Protein AF-0000000069845601 (afdb_homodimer)

Radius of gyration: 33.73 Å; Cα contacts (8 Å, |Δi|>4): 930; chains: 2; bounding box: 174×79×62 Å

Sequence (618 aa):
MKPQRLPLPPVPAAALLLLPLALLAALFLVVYPNEFALQASLAGAAACGDHQGGGGVQAAPEFRLLIGVLTLPARYERRHLLRMVYALQQPAVASRARVDVRFVFCRVGSPEDRVLVSLEAMAYGDVVELDCPENMDNGKTHAYFSSVPRLFGGGEAAYDFVMKADDDTFFRLPELAESLSRAPRRDLYYGCMVPCDYVRGSNEYMSGMGYLLSWDLVEWIVAAAAEIEGRTGGPEDRTLYSWLRRGGRGRNRVDVKPAMYDFPGRHPCSHEFIPDTIAVHQLKDNRRWARTLQYFNFTAALKPFYPVIMKPQRLPLPPVPAAALLLLPLALLAALFLVVYPNEFALQASLAGAAACGDHQGGGGVQAAPEFRLLIGVLTLPARYERRHLLRMVYALQQPAVASRARVDVRFVFCRVGSPEDRVLVSLEAMAYGDVVELDCPENMDNGKTHAYFSSVPRLFGGGEAAYDFVMKADDDTFFRLPELAESLSRAPRRDLYYGCMVPCDYVRGSNEYMSGMGYLLSWDLVEWIVAAAAEIEGRTGGPEDRTLYSWLRRGGRGRNRVDVKPAMYDFPGRHPCSHEFIPDTIAVHQLKDNRRWARTLQYFNFTAALKPFYPVI

Solvent-accessible surface area (backbone atoms only — not comparable to full-atom values): 34746 Å² total; per-residue (Å²): 136,83,84,80,82,76,79,79,77,82,81,80,81,72,84,66,70,76,60,64,66,60,57,59,58,55,52,56,62,67,66,68,56,71,64,73,68,62,63,71,69,63,69,77,64,68,76,74,59,81,60,75,63,70,69,63,68,73,61,72,42,76,43,32,38,38,37,38,27,48,52,57,77,83,45,52,52,56,53,51,51,49,48,46,57,52,57,72,42,43,78,76,24,42,70,51,27,47,75,46,69,34,40,30,28,36,53,74,78,48,70,43,44,46,44,54,49,43,45,47,33,72,69,66,65,36,55,39,48,39,91,43,73,72,56,77,34,61,30,43,64,58,54,48,49,52,28,44,55,68,69,56,41,79,60,94,70,56,49,46,32,41,28,47,29,31,72,34,38,47,70,39,59,49,52,42,48,57,56,51,71,73,46,69,72,56,39,23,34,35,26,29,52,26,50,58,76,62,71,74,75,96,73,65,32,40,34,62,55,31,32,34,30,12,38,62,47,40,52,44,55,47,72,39,42,78,78,44,58,93,57,44,62,44,61,49,35,59,36,51,40,54,53,29,58,76,67,75,41,47,76,46,64,47,65,46,63,81,20,39,33,31,46,67,61,85,53,68,49,27,44,74,90,57,92,73,44,28,29,41,19,76,36,83,46,64,60,51,44,28,54,52,40,54,73,69,47,70,50,67,76,58,58,77,63,54,72,59,94,137,79,83,78,81,76,82,78,76,85,80,82,82,74,81,70,70,72,62,66,68,60,55,56,57,54,51,55,58,67,68,64,53,73,63,69,71,62,60,68,70,62,66,75,64,64,78,72,59,82,60,74,64,72,70,62,69,73,60,73,44,76,44,33,38,38,37,37,27,47,53,58,76,82,46,52,51,55,54,51,51,49,50,46,58,53,57,73,42,44,77,75,22,42,70,50,28,46,74,46,71,33,42,31,29,34,54,75,78,49,70,43,43,46,44,54,48,43,45,47,32,72,69,66,65,37,54,41,48,40,92,43,72,74,55,78,35,61,30,44,61,59,52,47,50,51,28,42,56,70,70,58,39,78,59,95,70,56,50,45,31,42,28,46,28,33,72,35,38,48,70,39,60,50,51,44,49,56,58,52,72,74,46,71,72,56,39,21,33,34,26,29,50,24,50,60,80,61,61,85,62,97,73,60,34,41,36,62,55,31,31,34,31,11,37,64,47,40,52,45,54,48,72,40,43,78,78,45,57,94,56,45,62,44,61,50,36,59,35,52,41,52,53,29,59,76,68,74,41,48,76,46,64,46,67,46,64,83,19,38,32,31,46,68,62,84,54,69,49,27,45,73,92,58,91,77,44,28,30,42,18,75,36,83,45,65,61,52,44,28,51,53,40,54,75,70,48,72,48,67,76,58,60,78,62,59,68,57,88

pLDDT: mean 80.99, std 26.35, range [22.5, 98.88]

Foldseek 3Di:
DPDDPDDDPDPDDPPPPPPPVVVVVVVVCPPPVPPVPPPPPPPVPDPPPPPPPPVPVLDAAPFEEEEEAEDDLVPVVLVVVQCVQVVLQCVVQVSHYHYAYAYEFEDDDDPVSVVVVVVVCVVPVRYYYFHDPGDQFFCSLLRVLLCCCVVPVPDDDDGLKYKYAYSQKDFNNNLVSVVVSPADSALAKEAAWDPQQDNDDDQIWHDNRMIMHGPVVSVVSNVCVVVCPPQRGDRNRSSVVVVQVVVVTSPRYYHDPPQEFEDADDRSRHDHDDQSHGMYGPNPDPVSVVVVCVVNCVCVPPDPDPPPD/DPDDPPDDDDDDDPPPPPPPPVVVVVVVCVPPVPPPVPPVVPPVPDPPPPPPPPVPVLDAAPFEEEEEAEDDLVPVVLVVVQCVQVVLQCVVQVSHYHYAYAYEFEDDDDPVSVVVVVVVCVVPVRYYYFHDPGDQFFCSLLRVLLCCCVVPVPDDDDGLKYKYAYSQKDFNNNLVSVVCSPADSALAKEAAWDPLQDRPDPQIWHDNRMIMHGPVVSVVSNVCVVVCPPQRGDRNRSSSVVVQVVVVTSPRYYHDPPQEFEDADDRSRHDHDDQSHGMYGPNPDPVSVVVVCVVNCVCVPPDPDPPPD

Secondary structure (DSSP, 8-state):
------------S-TTTTSHHHHHHHHHHHHSGGGGGTGGGTTTS----------------SEEEEEEEE--TT-HHHHHHHHHHHHTTHHHHTTTEEEEEEEEES----HHHHHHHHHHHHHHS-EEE-SS---SSBSHHHHHHHHHHHHHSSSSS--SEEEEEETT-EE-HHHHHHHHHTS-SSSEEEEEEE-SS---SS--EEEEEEEEEEHHHHHHHHHTHHHHTT--BS-HHHHHHHHHHHHT---EEEE-TTSEEESSSSSTTB----TT-SEEE---SHHHHHHHHHHTTTTTT--SSS---/------------SGGGGGHHHHHHHHHHHHHSGGGGGGTTTTGGG----------------SEEEEEEEE--TT-HHHHHHHHHHHHTTHHHHTTTEEEEEEEEES----HHHHHHHHHHHHHHS-EEE-SS---SSBSHHHHHHHHHHHHHSSSSS--SEEEEEETT-EE-HHHHHHHHHTS-SSSEEEEEEE-SS---SS--EEEEEEEEEEHHHHHHHHHTHHHHTT--BS-HHHHHHHHHHHHT---EEEE-TTSEEESSSSSTTB----TT-SEEE---SHHHHHHHHHHTTTTTT--SSS---

Structure (mmCIF, N/CA/C/O backbone):
data_AF-0000000069845601-model_v1
#
loop_
_entity.id
_entity.type
_entity.pdbx_description
1 polymer Hexosyltransferase
#
loop_
_atom_site.group_PDB
_atom_site.id
_atom_site.type_symbol
_atom_site.label_atom_id
_atom_site.label_alt_id
_atom_site.label_comp_id
_atom_site.label_asym_id
_atom_site.label_entity_id
_atom_site.label_seq_id
_atom_site.pdbx_PDB_ins_code
_atom_site.Cartn_x
_atom_site.Cartn_y
_atom_site.Cartn_z
_atom_site.occupancy
_atom_site.B_iso_or_equiv
_atom_site.auth_seq_id
_atom_site.auth_comp_id
_atom_site.auth_asym_id
_atom_site.auth_atom_id
_atom_site.pdbx_PDB_model_num
ATOM 1 N N . MET A 1 1 ? -81.438 -33 -1.934 1 26.08 1 MET A N 1
ATOM 2 C CA . MET A 1 1 ? -81.812 -32.594 -0.582 1 26.08 1 MET A CA 1
ATOM 3 C C . MET A 1 1 ? -80.812 -31.578 -0.016 1 26.08 1 MET A C 1
ATOM 5 O O . MET A 1 1 ? -79.625 -31.844 0.071 1 26.08 1 MET A O 1
ATOM 9 N N . LYS A 1 2 ? -81.188 -30.266 -0.075 1 34.88 2 LYS A N 1
ATOM 10 C CA . LYS A 1 2 ? -80.5 -28.953 -0.08 1 34.88 2 LYS A CA 1
ATOM 11 C C . LYS A 1 2 ? -80.062 -28.578 1.316 1 34.88 2 LYS A C 1
ATOM 13 O O . LYS A 1 2 ? -80.875 -28.438 2.242 1 34.88 2 LYS A O 1
ATOM 18 N N . PRO A 1 3 ? -78.75 -29.031 1.824 1 32.5 3 PRO A N 1
ATOM 19 C CA . PRO A 1 3 ? -78.5 -29.016 3.26 1 32.5 3 PRO A CA 1
ATOM 20 C C . PRO A 1 3 ? -78.625 -27.641 3.881 1 32.5 3 PRO A C 1
ATOM 22 O O . PRO A 1 3 ? -78.562 -26.625 3.174 1 32.5 3 PRO A O 1
ATOM 25 N N . GLN A 1 4 ? -79.188 -27.516 5.059 1 26.67 4 GLN A N 1
ATOM 26 C CA . GLN A 1 4 ? -79.75 -26.625 6.09 1 26.67 4 GLN A CA 1
ATOM 27 C C . GLN A 1 4 ? -78.688 -25.703 6.652 1 26.67 4 GLN A C 1
ATOM 29 O O . GLN A 1 4 ? -77.625 -26.172 7.102 1 26.67 4 GLN A O 1
ATOM 34 N N . ARG A 1 5 ? -78.688 -24.406 6.34 1 31.05 5 ARG A N 1
ATOM 35 C CA . ARG A 1 5 ? -77.812 -23.234 6.488 1 31.05 5 ARG A CA 1
ATOM 36 C C . ARG A 1 5 ? -77.75 -22.797 7.949 1 31.05 5 ARG A C 1
ATOM 38 O O . ARG A 1 5 ? -78.688 -22.25 8.492 1 31.05 5 ARG A O 1
ATOM 45 N N . LEU A 1 6 ? -77.062 -23.703 8.812 1 32.53 6 LEU A N 1
ATOM 46 C CA . LEU A 1 6 ? -77.188 -23.531 10.25 1 32.53 6 LEU A CA 1
ATOM 47 C C . LEU A 1 6 ? -76.812 -22.109 10.664 1 32.53 6 LEU A C 1
ATOM 49 O O . LEU A 1 6 ? -75.875 -21.547 10.117 1 32.53 6 LEU A O 1
ATOM 53 N N . PRO A 1 7 ? -77.562 -21.5 11.594 1 30.78 7 PRO A N 1
ATOM 54 C CA . PRO A 1 7 ? -77.688 -20.109 12.008 1 30.78 7 PRO A CA 1
ATOM 55 C C . PRO A 1 7 ? -76.438 -19.547 12.641 1 30.78 7 PRO A C 1
ATOM 57 O O . PRO A 1 7 ? -75.562 -20.312 13.109 1 30.78 7 PRO A O 1
ATOM 60 N N . LEU A 1 8 ? -76.188 -18.266 12.672 1 34.47 8 LEU A N 1
ATOM 61 C CA . LEU A 1 8 ? -75.25 -17.156 12.719 1 34.47 8 LEU A CA 1
ATOM 62 C C . LEU A 1 8 ? -74.812 -16.891 14.156 1 34.47 8 LEU A C 1
ATOM 64 O O . LEU A 1 8 ? -75.625 -16.438 14.977 1 34.47 8 LEU A O 1
ATOM 68 N N . PRO A 1 9 ? -74.188 -17.984 15 1 37.81 9 PRO A N 1
ATOM 69 C CA . PRO A 1 9 ? -74.312 -17.609 16.422 1 37.81 9 PRO A CA 1
ATOM 70 C C . PRO A 1 9 ? -73.688 -16.266 16.719 1 37.81 9 PRO A C 1
ATOM 72 O O . PRO A 1 9 ? -72.75 -15.836 16.016 1 37.81 9 PRO A O 1
ATOM 75 N N . PRO A 1 10 ? -74.25 -15.391 17.547 1 34.34 10 PRO A N 1
ATOM 76 C CA . PRO A 1 10 ? -74 -13.969 17.812 1 34.34 10 PRO A CA 1
ATOM 77 C C . PRO A 1 10 ? -72.688 -13.727 18.562 1 34.34 10 PRO A C 1
ATOM 79 O O . PRO A 1 10 ? -72.375 -14.469 19.469 1 34.34 10 PRO A O 1
ATOM 82 N N . VAL A 1 11 ? -71.562 -13.32 17.875 1 34.19 11 VAL A N 1
ATOM 83 C CA . VAL A 1 11 ? -70.188 -13.141 18.297 1 34.19 11 VAL A CA 1
ATOM 84 C C . VAL A 1 11 ? -70.125 -12.125 19.438 1 34.19 11 VAL A C 1
ATOM 86 O O . VAL A 1 11 ? -70.562 -10.992 19.297 1 34.19 11 VAL A O 1
ATOM 89 N N . PRO A 1 12 ? -70.125 -12.602 20.719 1 29.58 12 PRO A N 1
ATOM 90 C CA . PRO A 1 12 ? -70.25 -11.766 21.906 1 29.58 12 PRO A CA 1
ATOM 91 C C . PRO A 1 12 ? -69.25 -10.609 21.938 1 29.58 12 PRO A C 1
ATOM 93 O O . PRO A 1 12 ? -68.188 -10.672 21.281 1 29.58 12 PRO A O 1
ATOM 96 N N . ALA A 1 13 ? -69.562 -9.359 22.453 1 27.89 13 ALA A N 1
ATOM 97 C CA . ALA A 1 13 ? -69.25 -7.949 22.516 1 27.89 13 ALA A CA 1
ATOM 98 C C . ALA A 1 13 ? -67.875 -7.746 23.219 1 27.89 13 ALA A C 1
ATOM 100 O O . ALA A 1 13 ? -67.25 -6.719 23.031 1 27.89 13 ALA A O 1
ATOM 101 N N . ALA A 1 14 ? -67.562 -8.578 24.25 1 27.77 14 ALA A N 1
ATOM 102 C CA . ALA A 1 14 ? -66.812 -8.086 25.391 1 27.77 14 ALA A CA 1
ATOM 103 C C . ALA A 1 14 ? -65.375 -7.797 24.984 1 27.77 14 ALA A C 1
ATOM 105 O O . ALA A 1 14 ? -64.625 -7.105 25.719 1 27.77 14 ALA A O 1
ATOM 106 N N . ALA A 1 15 ? -64.75 -8.555 24.078 1 28.08 15 ALA A N 1
ATOM 107 C CA . ALA A 1 15 ? -63.312 -8.695 24.219 1 28.08 15 ALA A CA 1
ATOM 108 C C . ALA A 1 15 ? -62.594 -7.414 23.797 1 28.08 15 ALA A C 1
ATOM 110 O O . ALA A 1 15 ? -61.594 -7.461 23.047 1 28.08 15 ALA A O 1
ATOM 111 N N . LEU A 1 16 ? -63.25 -6.293 23.719 1 28.36 16 LEU A N 1
ATOM 112 C CA . LEU A 1 16 ? -62.719 -5.102 23.062 1 28.36 16 LEU A CA 1
ATOM 113 C C . LEU A 1 16 ? -61.562 -4.492 23.875 1 28.36 16 LEU A C 1
ATOM 115 O O . LEU A 1 16 ? -60.969 -3.512 23.453 1 28.36 16 LEU A O 1
ATOM 119 N N . LEU A 1 17 ? -61.562 -4.766 25.219 1 29.12 17 LEU A N 1
ATOM 120 C CA . LEU A 1 17 ? -61 -3.711 26.062 1 29.12 17 LEU A CA 1
ATOM 121 C C . LEU A 1 17 ? -59.5 -3.66 25.922 1 29.12 17 LEU A C 1
ATOM 123 O O . LEU A 1 17 ? -58.844 -2.703 26.359 1 29.12 17 LEU A O 1
ATOM 127 N N . LEU A 1 18 ? -58.844 -4.816 25.766 1 31.67 18 LEU A N 1
ATOM 128 C CA . LEU A 1 18 ? -57.469 -4.879 26.266 1 31.67 18 LEU A CA 1
ATOM 129 C C . LEU A 1 18 ? -56.5 -4.172 25.328 1 31.67 18 LEU A C 1
ATOM 131 O O . LEU A 1 18 ? -55.312 -4.398 25.391 1 31.67 18 LEU A O 1
ATOM 135 N N . LEU A 1 19 ? -57 -3.266 24.438 1 31.58 19 LEU A N 1
ATOM 136 C CA . LEU A 1 19 ? -56.188 -2.785 23.328 1 31.58 19 LEU A CA 1
ATOM 137 C C . LEU A 1 19 ? -55.062 -1.871 23.844 1 31.58 19 LEU A C 1
ATOM 139 O O . LEU A 1 19 ? -54 -1.791 23.234 1 31.58 19 LEU A O 1
ATOM 143 N N . PRO A 1 20 ? -55.531 -1.077 24.891 1 33.19 20 PRO A N 1
ATOM 144 C CA . PRO A 1 20 ? -54.656 0.097 25.016 1 33.19 20 PRO A CA 1
ATOM 145 C C . PRO A 1 20 ? -53.25 -0.251 25.531 1 33.19 20 PRO A C 1
ATOM 147 O O . PRO A 1 20 ? -52.281 0.42 25.188 1 33.19 20 PRO A O 1
ATOM 150 N N . LEU A 1 21 ? -53.219 -1.265 26.453 1 34.78 21 LEU A N 1
ATOM 151 C CA . LEU A 1 21 ? -52 -1.397 27.25 1 34.78 21 LEU A CA 1
ATOM 152 C C . LEU A 1 21 ? -50.844 -1.872 26.375 1 34.78 21 LEU A C 1
ATOM 154 O O . LEU A 1 21 ? -49.688 -1.87 26.812 1 34.78 21 LEU A O 1
ATOM 158 N N . ALA A 1 22 ? -51.219 -2.559 25.219 1 35 22 ALA A N 1
ATOM 159 C CA . ALA A 1 22 ? -50.156 -3.115 24.375 1 35 22 ALA A CA 1
ATOM 160 C C . ALA A 1 22 ? -49.312 -2.012 23.766 1 35 22 ALA A C 1
ATOM 162 O O . ALA A 1 22 ? -48.094 -2.199 23.547 1 35 22 ALA A O 1
ATOM 163 N N . LEU A 1 23 ? -49.969 -0.89 23.562 1 35.59 23 LEU A N 1
ATOM 164 C CA . LEU A 1 23 ? -49.25 0.13 22.812 1 35.59 23 LEU A CA 1
ATOM 165 C C . LEU A 1 23 ? -48.125 0.736 23.656 1 35.59 23 LEU A C 1
ATOM 167 O O . LEU A 1 23 ? -47.094 1.107 23.125 1 35.59 23 LEU A O 1
ATOM 171 N N . LEU A 1 24 ? -48.438 0.871 25 1 35.28 24 LEU A N 1
ATOM 172 C CA . LEU A 1 24 ? -47.438 1.6 25.781 1 35.28 24 LEU A CA 1
ATOM 173 C C . LEU A 1 24 ? -46.156 0.795 25.922 1 35.28 24 LEU A C 1
ATOM 175 O O . LEU A 1 24 ? -45.062 1.362 25.922 1 35.28 24 LEU A O 1
ATOM 179 N N . ALA A 1 25 ? -46.312 -0.56 26.094 1 35.06 25 ALA A N 1
ATOM 180 C CA . ALA A 1 25 ? -45.125 -1.37 26.312 1 35.06 25 ALA A CA 1
ATOM 181 C C . ALA A 1 25 ? -44.219 -1.374 25.062 1 35.06 25 ALA A C 1
ATOM 183 O O . ALA A 1 25 ? -43 -1.471 25.172 1 35.06 25 ALA A O 1
ATOM 184 N N . ALA A 1 26 ? -44.812 -1.22 23.891 1 35.34 26 ALA A N 1
ATOM 185 C CA . ALA A 1 26 ? -44 -1.202 22.656 1 35.34 26 ALA A CA 1
ATOM 186 C C . ALA A 1 26 ? -43.062 -0.006 22.641 1 35.34 26 ALA A C 1
ATOM 188 O O . ALA A 1 26 ? -41.938 -0.108 22.156 1 35.34 26 ALA A O 1
ATOM 189 N N . LEU A 1 27 ? -43.594 1.138 23.188 1 35.06 27 LEU A N 1
ATOM 190 C CA . LEU A 1 27 ? -42.781 2.342 23.062 1 35.06 27 LEU A CA 1
ATOM 191 C C . LEU A 1 27 ? -41.531 2.246 23.938 1 35.06 27 LEU A C 1
ATOM 193 O O . LEU A 1 27 ? -40.438 2.699 23.547 1 35.06 27 LEU A O 1
ATOM 197 N N . PHE A 1 28 ? -41.656 1.747 25.203 1 34.28 28 PHE A N 1
ATOM 198 C CA . PHE A 1 28 ? -40.5 1.771 26.078 1 34.28 28 PHE A CA 1
ATOM 199 C C . PHE A 1 28 ? -39.406 0.861 25.531 1 34.28 28 PHE A C 1
ATOM 201 O O . PHE A 1 28 ? -38.219 1.115 25.734 1 34.28 28 PHE A O 1
ATOM 208 N N . LEU A 1 29 ? -39.781 -0.336 25 1 34.22 29 LEU A N 1
ATOM 209 C CA . LEU A 1 29 ? -38.75 -1.26 24.516 1 34.22 29 LEU A CA 1
ATOM 210 C C . LEU A 1 29 ? -37.969 -0.656 23.344 1 34.22 29 LEU A C 1
ATOM 212 O O . LEU A 1 29 ? -36.844 -1.066 23.062 1 34.22 29 LEU A O 1
ATOM 216 N N . VAL A 1 30 ? -38.688 0.16 22.453 1 36.34 30 VAL A N 1
ATOM 217 C CA . VAL A 1 30 ? -38 0.748 21.312 1 36.34 30 VAL A CA 1
ATOM 218 C C . VAL A 1 30 ? -37 1.786 21.781 1 36.34 30 VAL A C 1
ATOM 220 O O . VAL A 1 30 ? -35.938 1.924 21.203 1 36.34 30 VAL A O 1
ATOM 223 N N . VAL A 1 31 ? -37.438 2.625 22.781 1 34.75 31 VAL A N 1
ATOM 224 C CA . VAL A 1 31 ? -36.625 3.822 22.969 1 34.75 31 VAL A CA 1
ATOM 225 C C . VAL A 1 31 ? -35.312 3.461 23.703 1 34.75 31 VAL A C 1
ATOM 227 O O . VAL A 1 31 ? -34.25 3.951 23.359 1 34.75 31 VAL A O 1
ATOM 230 N N . TYR A 1 32 ? -35.375 3 24.984 1 31.84 32 TYR A N 1
ATOM 231 C CA . TYR A 1 32 ? -34.156 3.045 25.812 1 31.84 32 TYR A CA 1
ATOM 232 C C . TYR A 1 32 ? -33.406 1.735 25.719 1 31.84 32 TYR A C 1
ATOM 234 O O . TYR A 1 32 ? -33.344 0.976 26.688 1 31.84 32 TYR A O 1
ATOM 242 N N . PRO A 1 33 ? -33.531 1.013 24.578 1 30.62 33 PRO A N 1
ATOM 243 C CA . PRO A 1 33 ? -33 -0.337 24.797 1 30.62 33 PRO A CA 1
ATOM 244 C C . PRO A 1 33 ? -31.531 -0.339 25.203 1 30.62 33 PRO A C 1
ATOM 246 O O . PRO A 1 33 ? -31.047 -1.315 25.797 1 30.62 33 PRO A O 1
ATOM 249 N N . ASN A 1 34 ? -30.844 0.704 24.781 1 28.97 34 ASN A N 1
ATOM 250 C CA . ASN A 1 34 ? -29.422 0.442 24.578 1 28.97 34 ASN A CA 1
ATOM 251 C C . ASN A 1 34 ? -28.641 0.566 25.875 1 28.97 34 ASN A C 1
ATOM 253 O O . ASN A 1 34 ? -27.406 0.664 25.859 1 28.97 34 ASN A O 1
A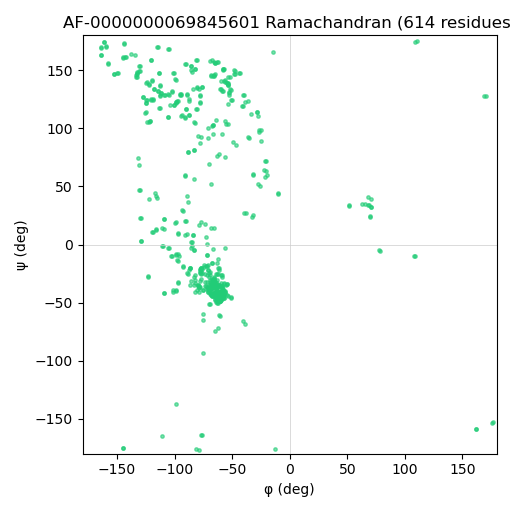TOM 257 N N . GLU A 1 35 ? -29.375 0.718 27.016 1 29.86 35 GLU A N 1
ATOM 258 C CA . GLU A 1 35 ? -28.547 0.985 28.203 1 29.86 35 GLU A CA 1
ATOM 259 C C . GLU A 1 35 ? -27.656 -0.213 28.531 1 29.86 35 GLU A C 1
ATOM 261 O O . GLU A 1 35 ? -26.641 -0.065 29.203 1 29.86 35 GLU A O 1
ATOM 266 N N . PHE A 1 36 ? -28.328 -1.369 28.531 1 27.94 36 PHE A N 1
ATOM 267 C CA . PHE A 1 36 ? -27.656 -2.441 29.266 1 27.94 36 PHE A CA 1
ATOM 268 C C . PHE A 1 36 ? -26.312 -2.762 28.625 1 27.94 36 PHE A C 1
ATOM 270 O O . PHE A 1 36 ? -25.609 -3.674 29.062 1 27.94 36 PHE A O 1
ATOM 277 N N . ALA A 1 37 ? -26.156 -2.238 27.453 1 27.25 37 ALA A N 1
ATOM 278 C CA . ALA A 1 37 ? -25.031 -2.844 26.734 1 27.25 37 ALA A CA 1
ATOM 279 C C . ALA A 1 37 ? -23.688 -2.371 27.297 1 27.25 37 ALA A C 1
ATOM 281 O O . ALA A 1 37 ? -22.641 -2.832 26.859 1 27.25 37 ALA A O 1
ATOM 282 N N . LEU A 1 38 ? -23.734 -1.264 28.047 1 25.38 38 LEU A N 1
ATOM 283 C CA . LEU A 1 38 ? -22.438 -0.627 28.25 1 25.38 38 LEU A CA 1
ATOM 284 C C . LEU A 1 38 ? -21.641 -1.358 29.328 1 25.38 38 LEU A C 1
ATOM 286 O O . LEU A 1 38 ? -20.422 -1.207 29.406 1 25.38 38 LEU A O 1
ATOM 290 N N . GLN A 1 39 ? -22.328 -1.824 30.344 1 23.52 39 GLN A N 1
ATOM 291 C CA . GLN A 1 39 ? -21.594 -2.191 31.547 1 23.52 39 GLN A CA 1
ATOM 292 C C . GLN A 1 39 ? -20.672 -3.377 31.297 1 23.52 39 GLN A C 1
ATOM 294 O O . GLN A 1 39 ? -19.656 -3.533 31.969 1 23.52 39 GLN A O 1
ATOM 299 N N . ALA A 1 40 ? -21.25 -4.316 30.578 1 26.25 40 ALA A N 1
ATOM 300 C CA . ALA A 1 40 ? -20.531 -5.586 30.719 1 26.25 40 ALA A CA 1
ATOM 301 C C . ALA A 1 40 ? -19.109 -5.477 30.172 1 26.25 40 ALA A C 1
ATOM 303 O O . ALA A 1 40 ? -18.312 -6.41 30.312 1 26.25 40 ALA A O 1
ATOM 304 N N . SER A 1 41 ? -18.938 -4.406 29.391 1 24.52 41 SER A N 1
ATOM 305 C CA . SER A 1 41 ? -17.703 -4.57 28.625 1 24.52 41 SER A CA 1
ATOM 306 C C . SER A 1 41 ? -16.484 -4.293 29.5 1 24.52 41 SER A C 1
ATOM 308 O O . SER A 1 41 ? -15.352 -4.559 29.094 1 24.52 41 SER A O 1
ATOM 310 N N . LEU A 1 42 ? -16.688 -3.557 30.625 1 23.02 42 LEU A N 1
ATOM 311 C CA . LEU A 1 42 ? -15.484 -3.102 31.297 1 23.02 42 LEU A CA 1
ATOM 312 C C . LEU A 1 42 ? -14.875 -4.223 32.125 1 23.02 42 LEU A C 1
ATOM 314 O O . LEU A 1 42 ? -13.766 -4.086 32.656 1 23.02 42 LEU A O 1
ATOM 318 N N . ALA A 1 43 ? -15.719 -5.008 32.812 1 25.48 43 ALA A N 1
ATOM 319 C CA . ALA A 1 43 ? -15.188 -5.801 33.906 1 25.48 43 ALA A CA 1
ATOM 320 C C . ALA A 1 43 ? -14.102 -6.758 33.438 1 25.48 43 ALA A C 1
ATOM 322 O O . ALA A 1 43 ? -13.453 -7.43 34.25 1 25.48 43 ALA A O 1
ATOM 323 N N . GLY A 1 44 ? -14.266 -7.238 32.188 1 22.73 44 GLY A N 1
ATOM 324 C CA . GLY A 1 44 ? -13.422 -8.398 31.922 1 22.73 44 GLY A CA 1
ATOM 325 C C . GLY A 1 44 ? -11.945 -8.055 31.859 1 22.73 44 GLY A C 1
ATOM 326 O O . GLY A 1 44 ? -11.148 -8.805 31.297 1 22.73 44 GLY A O 1
ATOM 327 N N . ALA A 1 45 ? -11.602 -6.828 32.344 1 23.7 45 ALA A N 1
ATOM 328 C CA . ALA A 1 45 ? -10.195 -6.473 32.156 1 23.7 45 ALA A CA 1
ATOM 329 C C . ALA A 1 45 ? -9.289 -7.406 32.969 1 23.7 45 ALA A C 1
ATOM 331 O O . ALA A 1 45 ? -8.25 -7.848 32.469 1 23.7 45 ALA A O 1
ATOM 332 N N . ALA A 1 46 ? -9.242 -7.219 34.344 1 22.5 46 ALA A N 1
ATOM 333 C CA . ALA A 1 46 ? -8.031 -7.379 35.125 1 22.5 46 ALA A CA 1
ATOM 334 C C . ALA A 1 46 ? -7.785 -8.844 35.469 1 22.5 46 ALA A C 1
ATOM 336 O O . ALA A 1 46 ? -6.875 -9.172 36.219 1 22.5 46 ALA A O 1
ATOM 337 N N . ALA A 1 47 ? -8.742 -9.602 35.531 1 22.69 47 ALA A N 1
ATOM 338 C CA . ALA A 1 47 ? -8.219 -10.82 36.156 1 22.69 47 ALA A CA 1
ATOM 339 C C . ALA A 1 47 ? -7.113 -11.43 35.281 1 22.69 47 ALA A C 1
ATOM 341 O O . ALA A 1 47 ? -7.367 -11.875 34.156 1 22.69 47 ALA A O 1
ATOM 342 N N . CYS A 1 48 ? -5.945 -10.859 35.344 1 24.56 48 CYS A N 1
ATOM 343 C CA . CYS A 1 48 ? -4.723 -11.547 34.938 1 24.56 48 CYS A CA 1
ATOM 344 C C . CYS A 1 48 ? -4.754 -13.008 35.375 1 24.56 48 CYS A C 1
ATOM 346 O O . CYS A 1 48 ? -4.32 -13.328 36.5 1 24.56 48 CYS A O 1
ATOM 348 N N . GLY A 1 49 ? -5.977 -13.523 35.5 1 23.2 49 GLY A N 1
ATOM 349 C CA . GLY A 1 49 ? -5.938 -14.906 35.938 1 23.2 49 GLY A CA 1
ATOM 350 C C . GLY A 1 49 ? -4.805 -15.695 35.312 1 23.2 49 GLY A C 1
ATOM 351 O O . GLY A 1 49 ? -4.348 -15.383 34.219 1 23.2 49 GLY A O 1
ATOM 352 N N . ASP A 1 50 ? -3.975 -16.25 36.188 1 28.67 50 ASP A N 1
ATOM 353 C CA . ASP A 1 50 ? -3.035 -17.344 35.938 1 28.67 50 ASP A CA 1
ATOM 354 C C . ASP A 1 50 ? -3.588 -18.297 34.875 1 28.67 50 ASP A C 1
ATOM 356 O O . ASP A 1 50 ? -4.262 -19.281 35.219 1 28.67 50 ASP A O 1
ATOM 360 N N . HIS A 1 51 ? -4.457 -17.781 34.031 1 28.62 51 HIS A N 1
ATOM 361 C CA . HIS A 1 51 ? -4.824 -18.828 33.094 1 28.62 51 HIS A CA 1
ATOM 362 C C . HIS A 1 51 ? -3.59 -19.516 32.531 1 28.62 51 HIS A C 1
ATOM 364 O O . HIS A 1 51 ? -2.676 -18.859 32.031 1 28.62 51 HIS A O 1
ATOM 370 N N . GLN A 1 52 ? -3.191 -20.484 33.219 1 29.5 52 GLN A N 1
ATOM 371 C CA . GLN A 1 52 ? -2.348 -21.469 32.531 1 29.5 52 GLN A CA 1
ATOM 372 C C . GLN A 1 52 ? -2.637 -21.531 31.047 1 29.5 52 GLN A C 1
ATOM 374 O O . GLN A 1 52 ? -3.701 -21.984 30.625 1 29.5 52 GLN A O 1
ATOM 379 N N . GLY A 1 53 ? -2.598 -20.328 30.391 1 32.69 53 GLY A N 1
ATOM 380 C CA . GLY A 1 53 ? -2.656 -20.359 28.938 1 32.69 53 GLY A CA 1
ATOM 381 C C . GLY A 1 53 ? -2.256 -21.688 28.344 1 32.69 53 GLY A C 1
ATOM 382 O O . GLY A 1 53 ? -1.128 -22.141 28.531 1 32.69 53 GLY A O 1
ATOM 383 N N . GLY A 1 54 ? -3.059 -22.562 28.516 1 34.03 54 GLY A N 1
ATOM 384 C CA . GLY A 1 54 ? -2.752 -23.734 27.719 1 34.03 54 GLY A CA 1
ATOM 385 C C . GLY A 1 54 ? -2.084 -23.391 26.406 1 34.03 54 GLY A C 1
ATOM 386 O O . GLY A 1 54 ? -2.689 -22.75 25.531 1 34.03 54 GLY A O 1
ATOM 387 N N . GLY A 1 55 ? -0.891 -22.75 26.328 1 39.28 55 GLY A N 1
ATOM 388 C CA . GLY A 1 55 ? -0.042 -22.781 25.141 1 39.28 55 GLY A CA 1
ATOM 389 C C . GLY A 1 55 ? -0.499 -23.781 24.109 1 39.28 55 GLY A C 1
ATOM 390 O O . GLY A 1 55 ? -0.051 -24.922 24.094 1 39.28 55 GLY A O 1
ATOM 391 N N . GLY A 1 56 ? -1.739 -23.766 23.922 1 39.94 56 GLY A N 1
ATOM 392 C CA . GLY A 1 56 ? -1.993 -24.734 22.859 1 39.94 56 GLY A CA 1
ATOM 393 C C . GLY A 1 56 ? -0.909 -24.766 21.797 1 39.94 56 GLY A C 1
ATOM 394 O O . GLY A 1 56 ? -0.426 -23.703 21.375 1 39.94 56 GLY A O 1
ATOM 395 N N . VAL A 1 57 ? -0.03 -25.453 21.828 1 44.88 57 VAL A N 1
ATOM 396 C CA . VAL A 1 57 ? 0.922 -25.797 20.781 1 44.88 57 VAL A CA 1
ATOM 397 C C . VAL A 1 57 ? 0.301 -25.531 19.406 1 44.88 57 VAL A C 1
ATOM 399 O O . VAL A 1 57 ? -0.667 -26.188 19.016 1 44.88 57 VAL A O 1
ATOM 402 N N . GLN A 1 58 ? 0.004 -24.141 19.172 1 55.88 58 GLN A N 1
ATOM 403 C CA . GLN A 1 58 ? -0.339 -24.016 17.75 1 55.88 58 GLN A CA 1
ATOM 404 C C . GLN A 1 58 ? 0.335 -25.109 16.922 1 55.88 58 GLN A C 1
ATOM 406 O O . GLN A 1 58 ? 1.559 -25.25 16.969 1 55.88 58 GLN A O 1
ATOM 411 N N . ALA A 1 59 ? -0.345 -26.109 16.672 1 65.69 59 ALA A N 1
ATOM 412 C CA . ALA A 1 59 ? 0.162 -27.203 15.852 1 65.69 59 ALA A CA 1
ATOM 413 C C . ALA A 1 59 ? 0.964 -26.672 14.664 1 65.69 59 ALA A C 1
ATOM 415 O O . ALA A 1 59 ? 0.644 -25.609 14.117 1 65.69 59 ALA A O 1
ATOM 416 N N . ALA A 1 60 ? 2.125 -27.016 14.609 1 78.75 60 ALA A N 1
ATOM 417 C CA . ALA A 1 60 ? 3.002 -26.703 13.484 1 78.75 60 ALA A CA 1
ATOM 418 C C . ALA A 1 60 ? 2.266 -26.859 12.156 1 78.75 60 ALA A C 1
ATOM 420 O O . ALA A 1 60 ? 1.453 -27.781 11.992 1 78.75 60 ALA A O 1
ATOM 421 N N . PRO A 1 61 ? 2.307 -25.828 11.258 1 85.06 61 PRO A N 1
ATOM 422 C CA . PRO A 1 61 ? 1.658 -25.953 9.953 1 85.06 61 PRO A CA 1
ATOM 423 C C . PRO A 1 61 ? 2.014 -27.266 9.242 1 85.06 61 PRO A C 1
ATOM 425 O O . PRO A 1 61 ? 3.088 -27.812 9.477 1 85.06 61 PRO A O 1
ATOM 428 N N . GLU A 1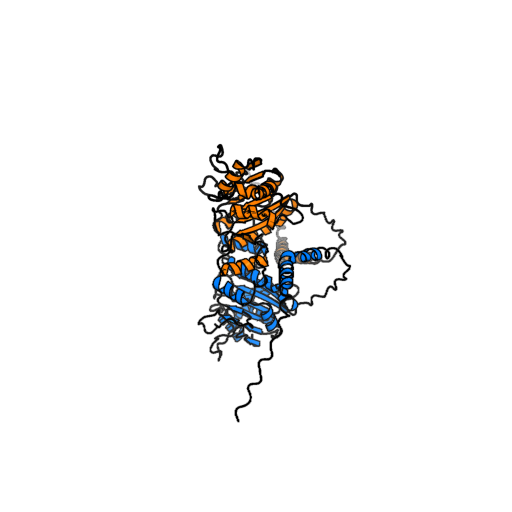 62 ? 1.1 -27.688 8.492 1 92 62 GLU A N 1
ATOM 429 C CA . GLU A 1 62 ? 1.283 -28.953 7.777 1 92 62 GLU A CA 1
ATOM 430 C C . GLU A 1 62 ? 2.359 -28.812 6.703 1 92 62 GLU A C 1
ATOM 432 O O . GLU A 1 62 ? 3.084 -29.781 6.422 1 92 62 GLU A O 1
ATOM 437 N N . PHE A 1 63 ? 2.432 -27.672 6.125 1 95.88 63 PHE A N 1
ATOM 438 C CA . PHE A 1 63 ? 3.43 -27.453 5.082 1 95.88 63 PHE A CA 1
ATOM 439 C C . PHE A 1 63 ? 3.697 -25.953 4.898 1 95.88 63 PHE A C 1
ATOM 441 O O . PHE A 1 63 ? 3.004 -25.125 5.477 1 95.88 63 PHE A O 1
ATOM 448 N N . ARG A 1 64 ? 4.75 -25.688 4.113 1 96.69 64 ARG A N 1
ATOM 449 C CA . ARG A 1 64 ? 5.137 -24.312 3.801 1 96.69 64 ARG A CA 1
ATOM 450 C C . ARG A 1 64 ? 5.035 -24.031 2.303 1 96.69 64 ARG A C 1
ATOM 452 O O . ARG A 1 64 ? 5.438 -24.875 1.488 1 96.69 64 ARG A O 1
ATOM 459 N N . LEU A 1 65 ? 4.449 -22.938 1.99 1 97.81 65 LEU A N 1
ATOM 460 C CA . LEU A 1 65 ? 4.238 -22.531 0.607 1 97.81 65 LEU A CA 1
ATOM 461 C C . LEU A 1 65 ? 4.836 -21.141 0.357 1 97.81 65 LEU A C 1
ATOM 463 O O . LEU A 1 65 ? 4.555 -20.203 1.094 1 97.81 65 LEU A O 1
ATOM 467 N N . LEU A 1 66 ? 5.727 -21.062 -0.658 1 98.06 66 LEU A N 1
ATOM 468 C CA . LEU A 1 66 ? 6.195 -19.781 -1.16 1 98.06 66 LEU A CA 1
ATOM 469 C C . LEU A 1 66 ? 5.438 -19.375 -2.42 1 98.06 66 LEU A C 1
ATOM 471 O O . LEU A 1 66 ? 5.395 -20.125 -3.393 1 98.06 66 LEU A O 1
ATOM 475 N N . ILE A 1 67 ? 4.832 -18.266 -2.381 1 98.75 67 ILE A N 1
ATOM 476 C CA . ILE A 1 67 ? 4.211 -17.703 -3.57 1 98.75 67 ILE A CA 1
ATOM 477 C C . ILE A 1 67 ? 5.047 -16.531 -4.086 1 98.75 67 ILE A C 1
ATOM 479 O O . ILE A 1 67 ? 5.148 -15.492 -3.428 1 98.75 67 ILE A O 1
ATOM 483 N N . GLY A 1 68 ? 5.68 -16.734 -5.199 1 98.56 68 GLY A N 1
ATOM 484 C CA . GLY A 1 68 ? 6.32 -15.633 -5.902 1 98.56 68 GLY A CA 1
ATOM 485 C C . GLY A 1 68 ? 5.418 -14.969 -6.926 1 98.56 68 GLY A C 1
ATOM 486 O O . GLY A 1 68 ? 5.082 -15.578 -7.949 1 98.56 68 GLY A O 1
ATOM 487 N N . VAL A 1 69 ? 5.012 -13.789 -6.629 1 98.81 69 VAL A N 1
ATOM 488 C CA . VAL A 1 69 ? 4.191 -13.016 -7.559 1 98.81 69 VAL A CA 1
ATOM 489 C C . VAL A 1 69 ? 5.094 -12.234 -8.516 1 98.81 69 VAL A C 1
ATOM 491 O O . VAL A 1 69 ? 5.785 -11.305 -8.102 1 98.81 69 VAL A O 1
ATOM 494 N N . LEU A 1 70 ? 5.074 -12.617 -9.734 1 98.38 70 LEU A N 1
ATOM 495 C CA . LEU A 1 70 ? 5.863 -11.898 -10.734 1 98.38 70 LEU A CA 1
ATOM 496 C C . LEU A 1 70 ? 5.168 -10.602 -11.141 1 98.38 70 LEU A C 1
ATOM 498 O O . LEU A 1 70 ? 4.016 -10.625 -11.578 1 98.38 70 LEU A O 1
ATOM 502 N N . THR A 1 71 ? 5.848 -9.523 -10.961 1 98.06 71 THR A N 1
ATOM 503 C CA . THR A 1 71 ? 5.273 -8.195 -11.148 1 98.06 71 THR A CA 1
ATOM 504 C C . THR A 1 71 ? 6.316 -7.234 -11.719 1 98.06 71 THR A C 1
ATOM 506 O O . THR A 1 71 ? 7.32 -7.664 -12.289 1 98.06 71 THR A O 1
ATOM 509 N N . LEU A 1 72 ? 5.961 -5.953 -11.844 1 97.38 72 LEU A N 1
ATOM 510 C CA . LEU A 1 72 ? 6.844 -4.887 -12.305 1 97.38 72 LEU A CA 1
ATOM 511 C C . LEU A 1 72 ? 7.125 -3.891 -11.188 1 97.38 72 LEU A C 1
ATOM 513 O O . LEU A 1 72 ? 6.273 -3.668 -10.32 1 97.38 72 LEU A O 1
ATOM 517 N N . PRO A 1 73 ? 8.305 -3.305 -11.18 1 95.69 73 PRO A N 1
ATOM 518 C CA . PRO A 1 73 ? 8.641 -2.348 -10.117 1 95.69 73 PRO A CA 1
ATOM 519 C C . PRO A 1 73 ? 7.617 -1.219 -10 1 95.69 73 PRO A C 1
ATOM 521 O O . PRO A 1 73 ? 7.266 -0.812 -8.891 1 95.69 73 PRO A O 1
ATOM 524 N N . ALA A 1 74 ? 7.047 -0.797 -11.055 1 96.62 74 ALA A N 1
ATOM 525 C CA . ALA A 1 74 ? 6.195 0.39 -11.07 1 96.62 74 ALA A CA 1
ATOM 526 C C . ALA A 1 74 ? 4.777 0.051 -10.625 1 96.62 74 ALA A C 1
ATOM 528 O O . ALA A 1 74 ? 3.949 0.945 -10.43 1 96.62 74 ALA A O 1
ATOM 529 N N . ARG A 1 75 ? 4.48 -1.186 -10.391 1 97.25 75 ARG A N 1
ATOM 530 C CA . ARG A 1 75 ? 3.121 -1.577 -10.023 1 97.25 75 ARG A CA 1
ATOM 531 C C . ARG A 1 75 ? 2.932 -1.572 -8.516 1 97.25 75 ARG A C 1
ATOM 533 O O . ARG A 1 75 ? 2.467 -2.557 -7.938 1 97.25 75 ARG A O 1
ATOM 540 N N . TYR A 1 76 ? 3.145 -0.429 -7.922 1 97.19 76 TYR A N 1
ATOM 541 C CA . TYR A 1 76 ? 3.088 -0.266 -6.473 1 97.19 76 TYR A CA 1
ATOM 542 C C . TYR A 1 76 ? 1.694 -0.58 -5.941 1 97.19 76 TYR A C 1
ATOM 544 O O . TYR A 1 76 ? 1.545 -1.348 -4.992 1 97.19 76 TYR A O 1
ATOM 552 N N . GLU A 1 77 ? 0.753 0.008 -6.547 1 97.44 77 GLU A N 1
ATOM 553 C CA . GLU A 1 77 ? -0.624 -0.112 -6.074 1 97.44 77 GLU A CA 1
ATOM 554 C C . GLU A 1 77 ? -1.078 -1.568 -6.062 1 97.44 77 GLU A C 1
ATOM 556 O O . GLU A 1 77 ? -1.728 -2.014 -5.113 1 97.44 77 GLU A O 1
ATOM 561 N N . ARG A 1 78 ? -0.733 -2.248 -7.082 1 98.19 78 ARG A N 1
ATOM 562 C CA . ARG A 1 78 ? -1.107 -3.654 -7.188 1 98.19 78 ARG A CA 1
ATOM 563 C C . ARG A 1 78 ? -0.463 -4.477 -6.074 1 98.19 78 ARG A C 1
ATOM 565 O O . ARG A 1 78 ? -1.125 -5.305 -5.445 1 98.19 78 ARG A O 1
ATOM 572 N N . ARG A 1 79 ? 0.79 -4.277 -5.859 1 98.06 79 ARG A N 1
ATOM 573 C CA . ARG A 1 79 ? 1.479 -5.02 -4.809 1 98.06 79 ARG A CA 1
ATOM 574 C C . ARG A 1 79 ? 0.902 -4.688 -3.436 1 98.06 79 ARG A C 1
ATOM 576 O O . ARG A 1 79 ? 0.759 -5.574 -2.59 1 98.06 79 ARG A O 1
ATOM 583 N N . HIS A 1 80 ? 0.546 -3.494 -3.238 1 97.62 80 HIS A N 1
ATOM 584 C CA . HIS A 1 80 ? -0.06 -3.125 -1.964 1 97.62 80 HIS A CA 1
ATOM 585 C C . HIS A 1 80 ? -1.416 -3.799 -1.782 1 97.62 80 HIS A C 1
ATOM 587 O O . HIS A 1 80 ? -1.736 -4.273 -0.69 1 97.62 80 HIS A O 1
ATOM 593 N N . LEU A 1 81 ? -2.193 -3.773 -2.842 1 97.88 81 LEU A N 1
ATOM 594 C CA . LEU A 1 81 ? -3.48 -4.457 -2.785 1 97.88 81 LEU A CA 1
ATOM 595 C C . LEU A 1 81 ? -3.295 -5.934 -2.441 1 97.88 81 LEU A C 1
ATOM 597 O O . LEU A 1 81 ? -3.963 -6.453 -1.544 1 97.88 81 LEU A O 1
ATOM 601 N N . LEU A 1 82 ? -2.385 -6.52 -3.086 1 98.44 82 LEU A N 1
ATOM 602 C CA . LEU A 1 82 ? -2.141 -7.941 -2.871 1 98.44 82 LEU A CA 1
ATOM 603 C C . LEU A 1 82 ? -1.635 -8.203 -1.457 1 98.44 82 LEU A C 1
ATOM 605 O O . LEU A 1 82 ? -2.006 -9.195 -0.833 1 98.44 82 LEU A O 1
ATOM 609 N N . ARG A 1 83 ? -0.806 -7.312 -0.939 1 97.19 83 ARG A N 1
ATOM 610 C CA . ARG A 1 83 ? -0.327 -7.426 0.434 1 97.19 83 ARG A CA 1
ATOM 611 C C . ARG A 1 83 ? -1.489 -7.438 1.421 1 97.19 83 ARG A C 1
ATOM 613 O O . ARG A 1 83 ? -1.528 -8.266 2.332 1 97.19 83 ARG A O 1
ATOM 620 N N . MET A 1 84 ? -2.391 -6.57 1.189 1 95.88 84 MET A N 1
ATOM 621 C CA . MET A 1 84 ? -3.539 -6.492 2.088 1 95.88 84 MET A CA 1
ATOM 622 C C . MET A 1 84 ? -4.402 -7.746 1.979 1 95.88 84 MET A C 1
ATOM 624 O O . MET A 1 84 ? -4.77 -8.344 2.992 1 95.88 84 MET A O 1
ATOM 628 N N . VAL A 1 85 ? -4.633 -8.148 0.772 1 97.19 85 VAL A N 1
ATOM 629 C CA . VAL A 1 85 ? -5.508 -9.281 0.499 1 97.19 85 VAL A CA 1
ATOM 630 C C . VAL A 1 85 ? -4.93 -10.547 1.132 1 97.19 85 VAL A C 1
ATOM 632 O O . VAL A 1 85 ? -5.645 -11.297 1.803 1 97.19 85 VAL A O 1
ATOM 635 N N . TYR A 1 86 ? -3.682 -10.742 0.997 1 97.38 86 TYR A N 1
ATOM 636 C CA . TYR A 1 86 ? -3.072 -11.969 1.498 1 97.38 86 TYR A CA 1
ATOM 637 C C . TYR A 1 86 ? -2.842 -11.891 3.002 1 97.38 86 TYR A C 1
ATOM 639 O O . TYR A 1 86 ? -2.963 -12.891 3.711 1 97.38 86 TYR A O 1
ATOM 647 N N . ALA A 1 87 ? -2.516 -10.703 3.459 1 95.19 87 ALA A N 1
ATOM 648 C CA . ALA A 1 87 ? -2.352 -10.531 4.902 1 95.19 87 ALA A CA 1
ATOM 649 C C . ALA A 1 87 ? -3.646 -10.859 5.641 1 95.19 87 ALA A C 1
ATOM 651 O O . ALA A 1 87 ? -3.623 -11.523 6.684 1 95.19 87 ALA A O 1
ATOM 652 N N . LEU A 1 88 ? -4.738 -10.461 5.137 1 93 88 LEU A N 1
ATOM 653 C CA . LEU A 1 88 ? -6.035 -10.641 5.781 1 93 88 LEU A CA 1
ATOM 654 C C . LEU A 1 88 ? -6.426 -12.109 5.828 1 93 88 LEU A C 1
ATOM 656 O O . LEU A 1 88 ? -7.289 -12.508 6.617 1 93 88 LEU A O 1
ATOM 660 N N . GLN A 1 89 ? -5.758 -12.906 5.047 1 96.5 89 GLN A N 1
ATOM 661 C CA . GLN A 1 89 ? -6.121 -14.32 4.969 1 96.5 89 GLN A CA 1
ATOM 662 C C . GLN A 1 89 ? -5.223 -15.164 5.863 1 96.5 89 GLN A C 1
ATOM 664 O O . GLN A 1 89 ? -5.52 -16.344 6.121 1 96.5 89 GLN A O 1
ATOM 669 N N . GLN A 1 90 ? -4.141 -14.648 6.352 1 96.5 90 GLN A N 1
ATOM 670 C CA . GLN A 1 90 ? -3.105 -15.414 7.039 1 96.5 90 GLN A CA 1
ATOM 671 C C . GLN A 1 90 ? -3.666 -16.109 8.266 1 96.5 90 GLN A C 1
ATOM 673 O O . GLN A 1 90 ? -3.365 -17.281 8.516 1 96.5 90 GLN A O 1
ATOM 678 N N . PRO A 1 91 ? -4.504 -15.438 9.078 1 94.56 91 PRO A N 1
ATOM 679 C CA . PRO A 1 91 ? -5.02 -16.125 10.258 1 94.56 91 PRO A CA 1
ATOM 680 C C . PRO A 1 91 ? -5.801 -17.391 9.914 1 94.56 91 PRO A C 1
ATOM 682 O O . PRO A 1 91 ? -5.672 -18.406 10.594 1 94.56 91 PRO A O 1
ATOM 685 N N . ALA A 1 92 ? -6.496 -17.359 8.852 1 94.44 92 ALA A N 1
ATOM 686 C CA . ALA A 1 92 ? -7.367 -18.484 8.492 1 94.44 92 ALA A CA 1
ATOM 687 C C . ALA A 1 92 ? -6.566 -19.641 7.898 1 94.44 92 ALA A C 1
ATOM 689 O O . ALA A 1 92 ? -7.02 -20.781 7.898 1 94.44 92 ALA A O 1
ATOM 690 N N . VAL A 1 93 ? -5.426 -19.328 7.352 1 96.88 93 VAL A N 1
ATOM 691 C CA . VAL A 1 93 ? -4.668 -20.375 6.676 1 96.88 93 VAL A CA 1
ATOM 692 C C . VAL A 1 93 ? -3.574 -20.906 7.602 1 96.88 93 VAL A C 1
ATOM 694 O O . VAL A 1 93 ? -3.023 -21.984 7.371 1 96.88 93 VAL A O 1
ATOM 697 N N . ALA A 1 94 ? -3.318 -20.328 8.719 1 94.25 94 ALA A N 1
ATOM 698 C CA . ALA A 1 94 ? -2.16 -20.562 9.578 1 94.25 94 ALA A CA 1
ATOM 699 C C . ALA A 1 94 ? -2.209 -21.969 10.188 1 94.25 94 ALA A C 1
ATOM 701 O O . ALA A 1 94 ? -1.167 -22.562 10.477 1 94.25 94 ALA A O 1
ATOM 702 N N . SER A 1 95 ? -3.346 -22.469 10.398 1 91.94 95 SER A N 1
ATOM 703 C CA . SER A 1 95 ? -3.463 -23.797 11.008 1 91.94 95 SER A CA 1
ATOM 704 C C . SER A 1 95 ? -3.053 -24.891 10.039 1 91.94 95 SER A C 1
ATOM 706 O O . SER A 1 95 ? -2.646 -25.984 10.453 1 91.94 95 SER A O 1
ATOM 708 N N . ARG A 1 96 ? -3.031 -24.609 8.812 1 94.31 96 ARG A N 1
ATOM 709 C CA . ARG A 1 96 ? -2.758 -25.625 7.805 1 94.31 96 ARG A CA 1
ATOM 710 C C . ARG A 1 96 ? -1.383 -25.422 7.176 1 94.31 96 ARG A C 1
ATOM 712 O O . ARG A 1 96 ? -0.637 -26.391 6.973 1 94.31 96 ARG A O 1
ATOM 719 N N . ALA A 1 97 ? -1.141 -24.156 6.938 1 97.12 97 ALA A N 1
ATOM 720 C CA . ALA A 1 97 ? 0.069 -23.891 6.16 1 97.12 97 ALA A CA 1
ATOM 721 C C . ALA A 1 97 ? 0.686 -22.547 6.551 1 97.12 97 ALA A C 1
ATOM 723 O O . ALA A 1 97 ? -0.022 -21.641 6.973 1 97.12 97 ALA A O 1
ATOM 724 N N . ARG A 1 98 ? 1.954 -22.5 6.465 1 96.19 98 ARG A N 1
ATOM 725 C CA . ARG A 1 98 ? 2.641 -21.203 6.422 1 96.19 98 ARG A CA 1
ATOM 726 C C . ARG A 1 98 ? 2.803 -20.719 4.984 1 96.19 98 ARG A C 1
ATOM 728 O O . ARG A 1 98 ? 3.463 -21.375 4.176 1 96.19 98 ARG A O 1
ATOM 735 N N . VAL A 1 99 ? 2.207 -19.656 4.688 1 97.81 99 VAL A N 1
ATOM 736 C CA . VAL A 1 99 ? 2.246 -19.125 3.328 1 97.81 99 VAL A CA 1
ATOM 737 C C . VAL A 1 99 ? 3.027 -17.812 3.303 1 97.81 99 VAL A C 1
ATOM 739 O O . VAL A 1 99 ? 2.635 -16.844 3.949 1 97.81 99 VAL A O 1
ATOM 742 N N . ASP A 1 100 ? 4.133 -17.781 2.582 1 96.75 100 ASP A N 1
ATOM 743 C CA . ASP A 1 100 ? 4.91 -16.562 2.357 1 96.75 100 ASP A CA 1
ATOM 744 C C . ASP A 1 100 ? 4.703 -16.031 0.941 1 96.75 100 ASP A C 1
ATOM 746 O O . ASP A 1 100 ? 4.809 -16.781 -0.03 1 96.75 100 ASP A O 1
ATOM 750 N N . VAL A 1 101 ? 4.379 -14.773 0.851 1 98.06 101 VAL A N 1
ATOM 751 C CA . VAL A 1 101 ? 4.195 -14.117 -0.443 1 98.06 101 VAL A CA 1
ATOM 752 C C . VAL A 1 101 ? 5.355 -13.164 -0.706 1 98.06 101 VAL A C 1
ATOM 754 O O . VAL A 1 101 ? 5.719 -12.359 0.161 1 98.06 101 VAL A O 1
ATOM 757 N N . ARG A 1 102 ? 5.941 -13.289 -1.834 1 97.5 102 ARG A N 1
ATOM 758 C CA . ARG A 1 102 ? 7.016 -12.406 -2.275 1 97.5 102 ARG A CA 1
ATOM 759 C C . ARG A 1 102 ? 6.684 -11.766 -3.621 1 97.5 102 ARG A C 1
ATOM 761 O O . ARG A 1 102 ? 6.129 -12.43 -4.504 1 97.5 102 ARG A O 1
ATOM 768 N N . PHE A 1 103 ? 7 -10.516 -3.762 1 97.88 103 PHE A N 1
ATOM 769 C CA . PHE A 1 103 ? 6.844 -9.812 -5.027 1 97.88 103 PHE A CA 1
ATOM 770 C C . PHE A 1 103 ? 8.164 -9.766 -5.789 1 97.88 103 PHE A C 1
ATOM 772 O O . PHE A 1 103 ? 9.156 -9.227 -5.293 1 97.88 103 PHE A O 1
ATOM 779 N N . VAL A 1 104 ? 8.141 -10.273 -7.016 1 97.12 104 VAL A N 1
ATOM 780 C CA . VAL A 1 104 ? 9.375 -10.602 -7.723 1 97.12 104 VAL A CA 1
ATOM 781 C C . VAL A 1 104 ? 9.477 -9.766 -9 1 97.12 104 VAL A C 1
ATOM 783 O O . VAL A 1 104 ? 8.531 -9.711 -9.789 1 97.12 104 VAL A O 1
ATOM 786 N N . PHE A 1 105 ? 10.492 -9.062 -9.18 1 95.06 105 PHE A N 1
ATOM 787 C CA . PHE A 1 105 ? 10.766 -8.414 -10.453 1 95.06 105 PHE A CA 1
ATOM 788 C C . PHE A 1 105 ? 12.258 -8.445 -10.766 1 95.06 105 PHE A C 1
ATOM 790 O O . PHE A 1 105 ? 13.07 -8.844 -9.922 1 95.06 105 PHE A O 1
ATOM 797 N N . CYS A 1 106 ? 12.617 -8.258 -11.977 1 95.31 106 CYS A N 1
ATOM 798 C CA . CYS A 1 106 ? 14.016 -8.203 -12.398 1 95.31 106 CYS A CA 1
ATOM 799 C C . CYS A 1 106 ? 14.641 -6.859 -12.031 1 95.31 106 CYS A C 1
ATOM 801 O O . CYS A 1 106 ? 14.156 -6.164 -11.141 1 95.31 106 CYS A O 1
ATOM 803 N N . ARG A 1 107 ? 15.727 -6.5 -12.578 1 93.19 107 ARG A N 1
ATOM 804 C CA . ARG A 1 107 ? 16.5 -5.324 -12.203 1 93.19 107 ARG A CA 1
ATOM 805 C C . ARG A 1 107 ? 15.672 -4.055 -12.336 1 93.19 107 ARG A C 1
ATOM 807 O O . ARG A 1 107 ? 14.992 -3.848 -13.344 1 93.19 107 ARG A O 1
ATOM 814 N N . VAL A 1 108 ? 15.75 -3.299 -11.312 1 92.88 108 VAL A N 1
ATOM 815 C CA . VAL A 1 108 ? 15.039 -2.025 -11.281 1 92.88 108 VAL A CA 1
ATOM 816 C C . VAL A 1 108 ? 15.852 -0.964 -12.023 1 92.88 108 VAL A C 1
ATOM 818 O O . VAL A 1 108 ? 16.938 -0.597 -11.594 1 92.88 108 VAL A O 1
ATOM 821 N N . GLY A 1 109 ? 15.328 -0.47 -13.062 1 90.19 109 GLY A N 1
ATOM 822 C CA . GLY A 1 109 ? 16.062 0.462 -13.898 1 90.19 109 GLY A CA 1
ATOM 823 C C . GLY A 1 109 ? 15.75 1.914 -13.594 1 90.19 109 GLY A C 1
ATOM 824 O O . GLY A 1 109 ? 16.625 2.777 -13.695 1 90.19 109 GLY A O 1
ATOM 825 N N . SER A 1 110 ? 14.578 2.23 -13.211 1 92.56 110 SER A N 1
ATOM 826 C CA . SER A 1 110 ? 14.141 3.598 -12.953 1 92.56 110 SER A CA 1
ATOM 827 C C . SER A 1 110 ? 14.648 4.09 -11.602 1 92.56 110 SER A C 1
ATOM 829 O O . SER A 1 110 ? 14.445 3.438 -10.578 1 92.56 110 SER A O 1
ATOM 831 N N . PRO A 1 111 ? 15.305 5.273 -11.594 1 91.69 111 PRO A N 1
ATOM 832 C CA . PRO A 1 111 ? 15.734 5.809 -10.305 1 91.69 111 PRO A CA 1
ATOM 833 C C . PRO A 1 111 ? 14.578 6.012 -9.328 1 91.69 111 PRO A C 1
ATOM 835 O O . PRO A 1 111 ? 14.742 5.793 -8.125 1 91.69 111 PRO A O 1
ATOM 838 N N . GLU A 1 112 ? 13.484 6.469 -9.852 1 94.5 112 GLU A N 1
ATOM 839 C CA . GLU A 1 112 ? 12.297 6.641 -9.023 1 94.5 112 GLU A CA 1
ATOM 840 C C . GLU A 1 112 ? 11.844 5.316 -8.422 1 94.5 112 GLU A C 1
ATOM 842 O O . GLU A 1 112 ? 11.594 5.227 -7.219 1 94.5 112 GLU A O 1
ATOM 847 N N . ASP A 1 113 ? 11.781 4.324 -9.227 1 95.38 113 ASP A N 1
ATOM 848 C CA . ASP A 1 113 ? 11.359 3.008 -8.75 1 95.38 113 ASP A CA 1
ATOM 849 C C . ASP A 1 113 ? 12.367 2.436 -7.758 1 95.38 113 ASP A C 1
ATOM 851 O O . ASP A 1 113 ? 11.984 1.724 -6.824 1 95.38 113 ASP A O 1
ATOM 855 N N . ARG A 1 114 ? 13.617 2.703 -7.977 1 92.94 114 ARG A N 1
ATOM 856 C CA . ARG A 1 114 ? 14.641 2.23 -7.047 1 92.94 114 ARG A CA 1
ATOM 857 C C . ARG A 1 114 ? 14.367 2.74 -5.637 1 92.94 114 ARG A C 1
ATOM 859 O O . ARG A 1 114 ? 14.43 1.975 -4.672 1 92.94 114 ARG A O 1
ATOM 866 N N . VAL A 1 115 ? 14.023 3.967 -5.523 1 93.94 115 VAL A N 1
ATOM 867 C CA . VAL A 1 115 ? 13.758 4.555 -4.215 1 93.94 115 VAL A CA 1
ATOM 868 C C . VAL A 1 115 ? 12.469 3.975 -3.635 1 93.94 115 VAL A C 1
ATOM 870 O O . VAL A 1 115 ? 12.453 3.508 -2.494 1 93.94 115 VAL A O 1
ATOM 873 N N . LEU A 1 116 ? 11.422 4.004 -4.406 1 95.56 116 LEU A N 1
ATOM 874 C CA . LEU A 1 116 ? 10.094 3.643 -3.904 1 95.56 116 LEU A CA 1
ATOM 875 C C . LEU A 1 116 ? 10.016 2.15 -3.609 1 95.56 116 LEU A C 1
ATOM 877 O O . LEU A 1 116 ? 9.375 1.737 -2.641 1 95.56 116 LEU A O 1
ATOM 881 N N . VAL A 1 117 ? 10.641 1.342 -4.406 1 95.12 117 VAL A N 1
ATOM 882 C CA . VAL A 1 117 ? 10.688 -0.093 -4.145 1 95.12 117 VAL A CA 1
ATOM 883 C C . VAL A 1 117 ? 11.57 -0.372 -2.93 1 95.12 117 VAL A C 1
ATOM 885 O O . VAL A 1 117 ? 11.281 -1.277 -2.143 1 95.12 117 VAL A O 1
ATOM 888 N N . SER A 1 118 ? 12.672 0.399 -2.812 1 93.44 118 SER A N 1
ATOM 889 C CA . SER A 1 118 ? 13.508 0.271 -1.625 1 93.44 118 SER A CA 1
ATOM 890 C C . SER A 1 118 ? 12.719 0.585 -0.357 1 93.44 118 SER A C 1
ATOM 892 O O . SER A 1 118 ? 12.906 -0.066 0.673 1 93.44 118 SER A O 1
ATOM 894 N N . LEU A 1 119 ? 11.906 1.586 -0.437 1 93.25 119 LEU A N 1
ATOM 895 C CA . LEU A 1 119 ? 11.031 1.897 0.691 1 93.25 119 LEU A CA 1
ATOM 896 C C . LEU A 1 119 ? 10.141 0.708 1.034 1 93.25 119 LEU A C 1
ATOM 898 O O . LEU A 1 119 ? 9.969 0.377 2.209 1 93.25 119 LEU A O 1
ATOM 902 N N . GLU A 1 120 ? 9.586 0.119 0.001 1 93.69 120 GLU A N 1
ATOM 903 C CA . GLU A 1 120 ? 8.75 -1.064 0.177 1 93.69 120 GLU A CA 1
ATOM 904 C C . GLU A 1 120 ? 9.531 -2.201 0.83 1 93.69 120 GLU A C 1
ATOM 906 O O . GLU A 1 120 ? 9.023 -2.871 1.731 1 93.69 120 GLU A O 1
ATOM 911 N N . ALA A 1 121 ? 10.758 -2.377 0.364 1 93.44 121 ALA A N 1
ATOM 912 C CA . ALA A 1 121 ? 11.617 -3.42 0.915 1 93.44 121 ALA A CA 1
ATOM 913 C C . ALA A 1 121 ? 11.883 -3.184 2.398 1 93.44 121 ALA A C 1
ATOM 915 O O . ALA A 1 121 ? 11.859 -4.125 3.197 1 93.44 121 ALA A O 1
ATOM 916 N N . MET A 1 122 ? 12.125 -2 2.748 1 91.62 122 MET A N 1
ATOM 917 C CA . MET A 1 122 ? 12.398 -1.642 4.137 1 91.62 122 MET A CA 1
ATOM 918 C C . MET A 1 122 ? 11.156 -1.828 5 1 91.62 122 MET A C 1
ATOM 920 O O . MET A 1 122 ? 11.25 -2.305 6.133 1 91.62 122 MET A O 1
ATOM 924 N N . ALA A 1 123 ? 10.023 -1.504 4.434 1 91.62 123 ALA A N 1
ATOM 925 C CA . ALA A 1 123 ? 8.781 -1.512 5.203 1 91.62 123 ALA A CA 1
ATOM 926 C C . ALA A 1 123 ? 8.258 -2.932 5.379 1 91.62 123 ALA A C 1
ATOM 928 O O . ALA A 1 123 ? 7.734 -3.279 6.441 1 91.62 123 ALA A O 1
ATOM 929 N N . TYR A 1 124 ? 8.43 -3.76 4.32 1 93.94 124 TYR A N 1
ATOM 930 C CA . TYR A 1 124 ? 7.703 -5.023 4.348 1 93.94 124 TYR A CA 1
ATOM 931 C C . TYR A 1 124 ? 8.656 -6.207 4.219 1 93.94 124 TYR A C 1
ATOM 933 O O . TYR A 1 124 ? 8.305 -7.336 4.57 1 93.94 124 TYR A O 1
ATOM 941 N N . GLY A 1 125 ? 9.797 -6.02 3.564 1 92.12 125 GLY A N 1
ATOM 942 C CA . GLY A 1 125 ? 10.758 -7.094 3.391 1 92.12 125 GLY A CA 1
ATOM 943 C C . GLY A 1 125 ? 10.281 -8.188 2.451 1 92.12 125 GLY A C 1
ATOM 944 O O . GLY A 1 125 ? 10.719 -9.336 2.549 1 92.12 125 GLY A O 1
ATOM 945 N N . ASP A 1 126 ? 9.375 -7.828 1.58 1 95.38 126 ASP A N 1
ATOM 946 C CA . ASP A 1 126 ? 8.75 -8.898 0.807 1 95.38 126 ASP A CA 1
ATOM 947 C C . ASP A 1 126 ? 9.008 -8.719 -0.688 1 95.38 126 ASP A C 1
ATOM 949 O O . ASP A 1 126 ? 8.352 -9.352 -1.518 1 95.38 126 ASP A O 1
ATOM 953 N N . VAL A 1 127 ? 9.891 -7.816 -1.098 1 95.75 127 VAL A N 1
ATOM 954 C CA . VAL A 1 127 ? 10.195 -7.633 -2.512 1 95.75 127 VAL A CA 1
ATOM 955 C C . VAL A 1 127 ? 11.492 -8.359 -2.855 1 95.75 127 VAL A C 1
ATOM 957 O O . VAL A 1 127 ? 12.43 -8.391 -2.051 1 95.75 127 VAL A O 1
ATOM 960 N N . VAL A 1 128 ? 11.547 -8.953 -4.02 1 95.31 128 VAL A N 1
ATOM 961 C CA . VAL A 1 128 ? 12.711 -9.688 -4.516 1 95.31 128 VAL A CA 1
ATOM 962 C C . VAL A 1 128 ? 13.141 -9.133 -5.871 1 95.31 128 VAL A C 1
ATOM 964 O O . VAL A 1 128 ? 12.336 -9.062 -6.805 1 95.31 128 VAL A O 1
ATOM 967 N N . GLU A 1 129 ? 14.32 -8.703 -5.965 1 94.56 129 GLU A N 1
ATOM 968 C CA . GLU A 1 129 ? 14.898 -8.289 -7.238 1 94.56 129 GLU A CA 1
ATOM 969 C C . GLU A 1 129 ? 15.805 -9.375 -7.809 1 94.56 129 GLU A C 1
ATOM 971 O O . GLU A 1 129 ? 16.781 -9.773 -7.176 1 94.56 129 GLU A O 1
ATOM 976 N N . LEU A 1 130 ? 15.492 -9.836 -8.93 1 94.94 130 LEU A N 1
ATOM 977 C CA . LEU A 1 130 ? 16.281 -10.852 -9.617 1 94.94 130 LEU A CA 1
ATOM 978 C C . LEU A 1 130 ? 17.328 -10.203 -10.508 1 94.94 130 LEU A C 1
ATOM 980 O O . LEU A 1 130 ? 17.141 -9.086 -11 1 94.94 130 LEU A O 1
ATOM 984 N N . ASP A 1 131 ? 18.391 -10.93 -10.773 1 91.44 131 ASP A N 1
ATOM 985 C CA . ASP A 1 131 ? 19.422 -10.453 -11.688 1 91.44 131 ASP A CA 1
ATOM 986 C C . ASP A 1 131 ? 19.094 -10.844 -13.125 1 91.44 131 ASP A C 1
ATOM 988 O O . ASP A 1 131 ? 19.719 -11.75 -13.688 1 91.44 131 ASP A O 1
ATOM 992 N N . CYS A 1 132 ? 18.25 -10.141 -13.727 1 94 132 CYS A N 1
ATOM 993 C CA . CYS A 1 132 ? 17.844 -10.312 -15.109 1 94 132 CYS A CA 1
ATOM 994 C C . CYS A 1 132 ? 17.25 -9.023 -15.672 1 94 132 CYS A C 1
ATOM 996 O O . CYS A 1 132 ? 16.844 -8.141 -14.914 1 94 132 CYS A O 1
ATOM 998 N N . PRO A 1 133 ? 17.297 -8.875 -17 1 93.75 133 PRO A N 1
ATOM 999 C CA . PRO A 1 133 ? 16.516 -7.781 -17.578 1 93.75 133 PRO A CA 1
ATOM 1000 C C . PRO A 1 133 ? 15.008 -8.008 -17.469 1 93.75 133 PRO A C 1
ATOM 1002 O O . PRO A 1 133 ? 14.547 -9.148 -17.516 1 93.75 133 PRO A O 1
ATOM 1005 N N . GLU A 1 134 ? 14.344 -6.898 -17.281 1 93 134 GLU A N 1
ATOM 1006 C CA . GLU A 1 134 ? 12.898 -7.047 -17.172 1 93 134 GLU A CA 1
ATOM 1007 C C . GLU A 1 134 ? 12.305 -7.668 -18.438 1 93 134 GLU A C 1
ATOM 1009 O O . GLU A 1 134 ? 12.711 -7.324 -19.547 1 93 134 GLU A O 1
ATOM 1014 N N . ASN A 1 135 ? 11.477 -8.602 -18.266 1 91.56 135 ASN A N 1
ATOM 1015 C CA . ASN A 1 135 ? 10.797 -9.289 -19.359 1 91.56 135 ASN A CA 1
ATOM 1016 C C . ASN A 1 135 ? 9.586 -10.07 -18.859 1 91.56 135 ASN A C 1
ATOM 1018 O O . ASN A 1 135 ? 9.445 -10.305 -17.656 1 91.56 135 ASN A O 1
ATOM 1022 N N . MET A 1 136 ? 8.742 -10.43 -19.734 1 88.94 136 MET A N 1
ATOM 1023 C CA . MET A 1 136 ? 7.605 -11.281 -19.391 1 88.94 136 MET A CA 1
ATOM 1024 C C . MET A 1 136 ? 7.867 -12.727 -19.797 1 88.94 136 MET A C 1
ATOM 1026 O O . MET A 1 136 ? 7.582 -13.656 -19.047 1 88.94 136 MET A O 1
ATOM 1030 N N . ASP A 1 137 ? 8.477 -12.883 -20.984 1 94 137 ASP A N 1
ATOM 1031 C CA . ASP A 1 137 ? 8.555 -14.203 -21.609 1 94 137 ASP A CA 1
ATOM 1032 C C . ASP A 1 137 ? 9.984 -14.531 -22.016 1 94 137 ASP A C 1
ATOM 1034 O O . ASP A 1 137 ? 10.203 -15.32 -22.938 1 94 137 ASP A O 1
ATOM 1038 N N . ASN A 1 138 ? 10.883 -13.875 -21.359 1 94.56 138 ASN A N 1
ATOM 1039 C CA . ASN A 1 138 ? 12.273 -14.055 -21.781 1 94.56 138 ASN A CA 1
ATOM 1040 C C . ASN A 1 138 ? 13.172 -14.367 -20.594 1 94.56 138 ASN A C 1
ATOM 1042 O O . ASN A 1 138 ? 14.219 -13.734 -20.422 1 94.56 138 ASN A O 1
ATOM 1046 N N . GLY A 1 139 ? 12.664 -15.336 -19.766 1 95.75 139 GLY A N 1
ATOM 1047 C CA . GLY A 1 139 ? 13.594 -15.922 -18.812 1 95.75 139 GLY A CA 1
ATOM 1048 C C . GLY A 1 139 ? 13.336 -15.492 -17.375 1 95.75 139 GLY A C 1
ATOM 1049 O O . GLY A 1 139 ? 13.93 -16.031 -16.438 1 95.75 139 GLY A O 1
ATOM 1050 N N . LYS A 1 140 ? 12.453 -14.5 -17.109 1 96.81 140 LYS A N 1
ATOM 1051 C CA . LYS A 1 140 ? 12.164 -14.055 -15.75 1 96.81 140 LYS A CA 1
ATOM 1052 C C . LYS A 1 140 ? 11.688 -15.219 -14.883 1 96.81 140 LYS A C 1
ATOM 1054 O O . LYS A 1 140 ? 12.109 -15.352 -13.734 1 96.81 140 LYS A O 1
ATOM 1059 N N . THR A 1 141 ? 10.852 -16.062 -15.453 1 97.62 141 THR A N 1
ATOM 1060 C CA . THR A 1 141 ? 10.344 -17.219 -14.719 1 97.62 141 THR A CA 1
ATOM 1061 C C . THR A 1 141 ? 11.484 -18.172 -14.359 1 97.62 141 THR A C 1
ATOM 1063 O O . THR A 1 141 ? 11.555 -18.688 -13.242 1 97.62 141 THR A O 1
ATOM 1066 N N . HIS A 1 142 ? 12.352 -18.438 -15.305 1 97.5 142 HIS A N 1
ATOM 1067 C CA . HIS A 1 142 ? 13.523 -19.266 -15.031 1 97.5 142 HIS A CA 1
ATOM 1068 C C . HIS A 1 142 ? 14.398 -18.641 -13.945 1 97.5 142 HIS A C 1
ATOM 1070 O O . HIS A 1 142 ? 14.867 -19.344 -13.047 1 97.5 142 HIS A O 1
ATOM 1076 N N . ALA A 1 143 ? 14.633 -17.344 -14.047 1 96.94 143 ALA A N 1
ATOM 1077 C CA . ALA A 1 143 ? 15.422 -16.641 -13.039 1 96.94 143 ALA A CA 1
ATOM 1078 C C . ALA A 1 143 ? 14.797 -16.766 -11.656 1 96.94 143 ALA A C 1
ATOM 1080 O O . ALA A 1 143 ? 15.508 -16.969 -10.664 1 96.94 143 ALA A O 1
ATOM 1081 N N . TYR A 1 144 ? 13.523 -16.672 -11.633 1 97.62 144 TYR A N 1
ATOM 1082 C CA . TYR A 1 144 ? 12.805 -16.797 -10.375 1 97.62 144 TYR A CA 1
ATOM 1083 C C . TYR A 1 144 ? 13.023 -18.172 -9.758 1 97.62 144 TYR A C 1
ATOM 1085 O O . TYR A 1 144 ? 13.625 -18.297 -8.688 1 97.62 144 TYR A O 1
ATOM 1093 N N . PHE A 1 145 ? 12.648 -19.234 -10.398 1 97.88 145 PHE A N 1
ATOM 1094 C CA . PHE A 1 145 ? 12.734 -20.578 -9.836 1 97.88 145 PHE A CA 1
ATOM 1095 C C . PHE A 1 145 ? 14.18 -20.938 -9.516 1 97.88 145 PHE A C 1
ATOM 1097 O O . PHE A 1 145 ? 14.453 -21.594 -8.508 1 97.88 145 PHE A O 1
ATOM 1104 N N . SER A 1 146 ? 15.102 -20.484 -10.305 1 96.62 146 SER A N 1
ATOM 1105 C CA . SER A 1 146 ? 16.516 -20.812 -10.109 1 96.62 146 SER A CA 1
ATOM 1106 C C . SER A 1 146 ? 17.062 -20.109 -8.875 1 96.62 146 SER A C 1
ATOM 1108 O O . SER A 1 146 ? 18.078 -20.547 -8.312 1 96.62 146 SER A O 1
ATOM 1110 N N . SER A 1 147 ? 16.406 -19.016 -8.453 1 95.5 147 SER A N 1
ATOM 1111 C CA . SER A 1 147 ? 16.938 -18.234 -7.344 1 95.5 147 SER A CA 1
ATOM 1112 C C . SER A 1 147 ? 16.344 -18.688 -6.016 1 95.5 147 SER A C 1
ATOM 1114 O O . SER A 1 147 ? 16.906 -18.406 -4.949 1 95.5 147 SER A O 1
ATOM 1116 N N . VAL A 1 148 ? 15.281 -19.359 -6.062 1 95.94 148 VAL A N 1
ATOM 1117 C CA . VAL A 1 148 ? 14.477 -19.656 -4.879 1 95.94 148 VAL A CA 1
ATOM 1118 C C . VAL A 1 148 ? 15.305 -20.453 -3.879 1 95.94 148 VAL A C 1
ATOM 1120 O O . VAL A 1 148 ? 15.375 -20.109 -2.699 1 95.94 148 VAL A O 1
ATOM 1123 N N . PRO A 1 149 ? 16.031 -21.547 -4.27 1 94.25 149 PRO A N 1
ATOM 1124 C CA . PRO A 1 149 ? 16.781 -22.312 -3.271 1 94.25 149 PRO A CA 1
ATOM 1125 C C . PRO A 1 149 ? 17.875 -21.5 -2.6 1 94.25 149 PRO A C 1
ATOM 1127 O O . PRO A 1 149 ? 18.125 -21.656 -1.399 1 94.25 149 PRO A O 1
ATOM 1130 N N . ARG A 1 150 ? 18.469 -20.656 -3.354 1 90.88 150 ARG A N 1
ATOM 1131 C CA . ARG A 1 150 ? 19.531 -19.828 -2.793 1 90.88 150 ARG A CA 1
ATOM 1132 C C . ARG A 1 150 ? 18.953 -18.781 -1.84 1 90.88 150 ARG A C 1
ATOM 1134 O O . ARG A 1 150 ? 19.531 -18.531 -0.778 1 90.88 150 ARG A O 1
ATOM 1141 N N . LEU A 1 151 ? 17.891 -18.219 -2.189 1 90.31 151 LEU A N 1
ATOM 1142 C CA . LEU A 1 151 ? 17.312 -17.109 -1.434 1 90.31 151 LEU A CA 1
ATOM 1143 C C . LEU A 1 151 ? 16.562 -17.625 -0.208 1 90.31 151 LEU A C 1
ATOM 1145 O O . LEU A 1 151 ? 16.562 -16.969 0.843 1 90.31 151 LEU A O 1
ATOM 1149 N N . PHE A 1 152 ? 15.93 -18.781 -0.354 1 90.06 152 PHE A N 1
ATOM 1150 C CA . PHE A 1 152 ? 14.961 -19.172 0.665 1 90.06 152 PHE A CA 1
ATOM 1151 C C . PHE A 1 152 ? 15.227 -20.578 1.168 1 90.06 152 PHE A C 1
ATOM 1153 O O . PHE A 1 152 ? 14.484 -21.094 2.002 1 90.06 152 PHE A O 1
ATOM 1160 N N . GLY A 1 153 ? 16.312 -21.281 0.695 1 82.94 153 GLY A N 1
ATOM 1161 C CA . GLY A 1 153 ? 16.562 -22.688 1.017 1 82.94 153 GLY A CA 1
ATOM 1162 C C . GLY A 1 153 ? 17.359 -22.875 2.291 1 82.94 153 GLY A C 1
ATOM 1163 O O . GLY A 1 153 ? 17.438 -23.984 2.826 1 82.94 153 GLY A O 1
ATOM 1164 N N . GLY A 1 154 ? 18.203 -21.938 2.781 1 67.94 154 GLY A N 1
ATOM 1165 C CA . GLY A 1 154 ? 19.172 -22.125 3.842 1 67.94 154 GLY A CA 1
ATOM 1166 C C . GLY A 1 154 ? 18.562 -22.109 5.23 1 67.94 154 GLY A C 1
ATOM 1167 O O . GLY A 1 154 ? 19.219 -22.484 6.207 1 67.94 154 GLY A O 1
ATOM 1168 N N . GLY A 1 155 ? 17.531 -21.609 5.375 1 57.44 155 GLY A N 1
ATOM 1169 C CA . GLY A 1 155 ? 17.062 -21.5 6.75 1 57.44 155 GLY A CA 1
ATOM 1170 C C . GLY A 1 155 ? 16.438 -22.797 7.262 1 57.44 155 GLY A C 1
ATOM 1171 O O . GLY A 1 155 ? 16.719 -23.875 6.73 1 57.44 155 GLY A O 1
ATOM 1172 N N . GLU A 1 156 ? 15.875 -22.859 8.508 1 56.97 156 GLU A N 1
ATOM 1173 C CA . GLU A 1 156 ? 15.375 -24.047 9.195 1 56.97 156 GLU A CA 1
ATOM 1174 C C . GLU A 1 156 ? 14.656 -24.984 8.234 1 56.97 156 GLU A C 1
ATOM 1176 O O . GLU A 1 156 ? 14.805 -26.203 8.312 1 56.97 156 GLU A O 1
ATOM 1181 N N . ALA A 1 157 ? 13.422 -24.578 7.664 1 61.5 157 ALA A N 1
ATOM 1182 C CA . ALA A 1 157 ? 12.711 -25.578 6.883 1 61.5 157 ALA A CA 1
ATOM 1183 C C . ALA A 1 157 ? 12.406 -25.078 5.477 1 61.5 157 ALA A C 1
ATOM 1185 O O . ALA A 1 157 ? 11.891 -23.969 5.312 1 61.5 157 ALA A O 1
ATOM 1186 N N . ALA A 1 158 ? 13 -25.688 4.445 1 78.69 158 ALA A N 1
ATOM 1187 C CA . ALA A 1 158 ? 12.672 -25.516 3.033 1 78.69 158 ALA A CA 1
ATOM 1188 C C . ALA A 1 158 ? 11.164 -25.516 2.818 1 78.69 158 ALA A C 1
ATOM 1190 O O . ALA A 1 158 ? 10.406 -26.031 3.648 1 78.69 158 ALA A O 1
ATOM 1191 N N . TYR A 1 159 ? 10.766 -24.766 1.841 1 95.25 159 TYR A N 1
ATOM 1192 C CA . TYR A 1 159 ? 9.367 -24.812 1.438 1 95.25 159 TYR A CA 1
ATOM 1193 C C . TYR A 1 159 ? 9.008 -26.172 0.855 1 95.25 159 TYR A C 1
ATOM 1195 O O . TYR A 1 159 ? 9.875 -26.891 0.35 1 95.25 159 TYR A O 1
ATOM 1203 N N . ASP A 1 160 ? 7.84 -26.594 1.096 1 96.62 160 ASP A N 1
ATOM 1204 C CA . ASP A 1 160 ? 7.324 -27.781 0.443 1 96.62 160 ASP A CA 1
ATOM 1205 C C . ASP A 1 160 ? 6.938 -27.5 -1.006 1 96.62 160 ASP A C 1
ATOM 1207 O O . ASP A 1 160 ? 7.141 -28.344 -1.887 1 96.62 160 ASP A O 1
ATOM 1211 N N . PHE A 1 161 ? 6.371 -26.359 -1.219 1 98.06 161 PHE A N 1
ATOM 1212 C CA . PHE A 1 161 ? 5.855 -25.953 -2.52 1 98.06 161 PHE A CA 1
ATOM 1213 C C . PHE A 1 161 ? 6.309 -24.531 -2.859 1 98.06 161 PHE A C 1
ATOM 1215 O O . PHE A 1 161 ? 6.441 -23.688 -1.973 1 98.06 161 PHE A O 1
ATOM 1222 N N . VAL A 1 162 ? 6.535 -24.297 -4.168 1 98.62 162 VAL A N 1
ATOM 1223 C CA . VAL A 1 162 ? 6.84 -22.969 -4.691 1 98.62 162 VAL A CA 1
ATOM 1224 C C . VAL A 1 162 ? 5.887 -22.641 -5.84 1 98.62 162 VAL A C 1
ATOM 1226 O O . VAL A 1 162 ? 5.785 -23.391 -6.809 1 98.62 162 VAL A O 1
ATOM 1229 N N . MET A 1 163 ? 5.27 -21.531 -5.707 1 98.88 163 MET A N 1
ATOM 1230 C CA . MET A 1 163 ? 4.305 -21.109 -6.711 1 98.88 163 MET A CA 1
ATOM 1231 C C . MET A 1 163 ? 4.812 -19.875 -7.465 1 98.88 163 MET A C 1
ATOM 1233 O O . MET A 1 163 ? 5.406 -18.984 -6.867 1 98.88 163 MET A O 1
ATOM 1237 N N . LYS A 1 164 ? 4.645 -19.875 -8.734 1 98.81 164 LYS A N 1
ATOM 1238 C CA . LYS A 1 164 ? 4.66 -18.672 -9.562 1 98.81 164 LYS A CA 1
ATOM 1239 C C . LYS A 1 164 ? 3.246 -18.141 -9.781 1 98.81 164 LYS A C 1
ATOM 1241 O O . LYS A 1 164 ? 2.355 -18.891 -10.203 1 98.81 164 LYS A O 1
ATOM 1246 N N . ALA A 1 165 ? 3.025 -16.906 -9.523 1 98.75 165 ALA A N 1
ATOM 1247 C CA . ALA A 1 165 ? 1.72 -16.281 -9.719 1 98.75 165 ALA A CA 1
ATOM 1248 C C . ALA A 1 165 ? 1.85 -14.953 -10.461 1 98.75 165 ALA A C 1
ATOM 1250 O O . ALA A 1 165 ? 2.861 -14.258 -10.336 1 98.75 165 ALA A O 1
ATOM 1251 N N . ASP A 1 166 ? 0.831 -14.625 -11.25 1 98.38 166 ASP A N 1
ATOM 1252 C CA . ASP A 1 166 ? 0.743 -13.297 -11.852 1 98.38 166 ASP A CA 1
ATOM 1253 C C . ASP A 1 166 ? 0.182 -12.281 -10.859 1 98.38 166 ASP A C 1
ATOM 1255 O O . ASP A 1 166 ? -0.546 -12.641 -9.938 1 98.38 166 ASP A O 1
ATOM 1259 N N . ASP A 1 167 ? 0.443 -11 -11.102 1 98.5 167 ASP A N 1
ATOM 1260 C CA . ASP A 1 167 ? -0.011 -10 -10.141 1 98.5 167 ASP A CA 1
ATOM 1261 C C . ASP A 1 167 ? -1.452 -9.578 -10.422 1 98.5 167 ASP A C 1
ATOM 1263 O O . ASP A 1 167 ? -2.012 -8.742 -9.719 1 98.5 167 ASP A O 1
ATOM 1267 N N . ASP A 1 168 ? -2.092 -10.211 -11.469 1 98.69 168 ASP A N 1
ATOM 1268 C CA . ASP A 1 168 ? -3.52 -9.992 -11.695 1 98.69 168 ASP A CA 1
ATOM 1269 C C . ASP A 1 168 ? -4.324 -11.242 -11.352 1 98.69 168 ASP A C 1
ATOM 1271 O O . ASP A 1 168 ? -5.422 -11.445 -11.867 1 98.69 168 ASP A O 1
ATOM 1275 N N . THR A 1 169 ? -3.742 -12.109 -10.523 1 98.88 169 THR A N 1
ATOM 1276 C CA . THR A 1 169 ? -4.43 -13.305 -10.047 1 98.88 169 THR A CA 1
ATOM 1277 C C . THR A 1 169 ? -4.691 -13.211 -8.547 1 98.88 169 THR A C 1
ATOM 1279 O O . THR A 1 169 ? -3.785 -12.898 -7.77 1 98.88 169 THR A O 1
ATOM 1282 N N . PHE A 1 170 ? -5.918 -13.43 -8.18 1 98.75 170 PHE A N 1
ATOM 1283 C CA . PHE A 1 170 ? -6.344 -13.523 -6.793 1 98.75 170 PHE A CA 1
ATOM 1284 C C . PHE A 1 170 ? -6.375 -14.977 -6.332 1 98.75 170 PHE A C 1
ATOM 1286 O O . PHE A 1 170 ? -6.977 -15.828 -6.988 1 98.75 170 PHE A O 1
ATOM 1293 N N . PHE A 1 171 ? -5.746 -15.266 -5.176 1 98.81 171 PHE A N 1
ATOM 1294 C CA . PHE A 1 171 ? -5.805 -16.594 -4.578 1 98.81 171 PHE A CA 1
ATOM 1295 C C . PHE A 1 171 ? -6.539 -16.562 -3.242 1 98.81 171 PHE A C 1
ATOM 1297 O O . PHE A 1 171 ? -6.277 -15.688 -2.41 1 98.81 171 PHE A O 1
ATOM 1304 N N . ARG A 1 172 ? -7.434 -17.422 -3.043 1 98.56 172 ARG A N 1
ATOM 1305 C CA . ARG A 1 172 ? -7.949 -17.75 -1.716 1 98.56 172 ARG A CA 1
ATOM 1306 C C . ARG A 1 172 ? -7.043 -18.75 -1.002 1 98.56 172 ARG A C 1
ATOM 1308 O O . ARG A 1 172 ? -7.078 -19.938 -1.291 1 98.56 172 ARG A O 1
ATOM 1315 N N . LEU A 1 173 ? -6.305 -18.297 -0.075 1 98.56 173 LEU A N 1
ATOM 1316 C CA . LEU A 1 173 ? -5.207 -19.047 0.52 1 98.56 173 LEU A CA 1
ATOM 1317 C C . LEU A 1 173 ? -5.734 -20.266 1.281 1 98.56 173 LEU A C 1
ATOM 1319 O O . LEU A 1 173 ? -5.164 -21.359 1.194 1 98.56 173 LEU A O 1
ATOM 1323 N N . PRO A 1 174 ? -6.863 -20.125 2.055 1 97.75 174 PRO A N 1
ATOM 1324 C CA . PRO A 1 174 ? -7.359 -21.312 2.746 1 97.75 174 PRO A CA 1
ATOM 1325 C C . PRO A 1 174 ? -7.773 -22.422 1.782 1 97.75 174 PRO A C 1
ATOM 1327 O O . PRO A 1 174 ? -7.477 -23.609 2.023 1 97.75 174 PRO A O 1
ATOM 1330 N N . GLU A 1 175 ? -8.461 -22.062 0.704 1 98.25 175 GLU A N 1
ATOM 1331 C CA . GLU A 1 175 ? -8.867 -23.047 -0.292 1 98.25 175 GLU A CA 1
ATOM 1332 C C . GLU A 1 175 ? -7.664 -23.656 -0.987 1 98.25 175 GLU A C 1
ATOM 1334 O O . GLU A 1 175 ? -7.648 -24.859 -1.264 1 98.25 175 GLU A O 1
ATOM 1339 N N . LEU A 1 176 ? -6.676 -22.812 -1.318 1 98.75 176 LEU A N 1
ATOM 1340 C CA . LEU A 1 176 ? -5.441 -23.312 -1.922 1 98.75 176 LEU A CA 1
ATOM 1341 C C . LEU A 1 176 ? -4.742 -24.297 -0.993 1 98.75 176 LEU A C 1
ATOM 1343 O O . LEU A 1 176 ? -4.336 -25.375 -1.423 1 98.75 176 LEU A O 1
ATOM 1347 N N . ALA A 1 177 ? -4.621 -23.938 0.241 1 98.44 177 ALA A N 1
ATOM 1348 C CA . ALA A 1 177 ? -3.951 -24.781 1.225 1 98.44 177 ALA A CA 1
ATOM 1349 C C . ALA A 1 177 ? -4.691 -26.109 1.405 1 98.44 177 ALA A C 1
ATOM 1351 O O . ALA A 1 177 ? -4.066 -27.172 1.522 1 98.44 177 ALA A O 1
ATOM 1352 N N . GLU A 1 178 ? -6 -26.031 1.463 1 97.69 178 GLU A N 1
ATOM 1353 C CA . GLU A 1 178 ? -6.789 -27.25 1.579 1 97.69 178 GLU A CA 1
ATOM 1354 C C . GLU A 1 178 ? -6.539 -28.172 0.396 1 97.69 178 GLU A C 1
ATOM 1356 O O . GLU A 1 178 ? -6.352 -29.391 0.577 1 97.69 178 GLU A O 1
ATOM 1361 N N . SER A 1 179 ? -6.555 -27.656 -0.743 1 98.12 179 SER A N 1
ATOM 1362 C CA . SER A 1 179 ? -6.305 -28.453 -1.943 1 98.12 179 SER A CA 1
ATOM 1363 C C . SER A 1 179 ? -4.91 -29.062 -1.915 1 98.12 179 SER A C 1
ATOM 1365 O O . SER A 1 179 ? -4.734 -30.234 -2.26 1 98.12 179 SER A O 1
ATOM 1367 N N . LEU A 1 180 ? -3.887 -28.297 -1.462 1 98.12 180 LEU A N 1
ATOM 1368 C CA . LEU A 1 180 ? -2.494 -28.734 -1.453 1 98.12 180 LEU A CA 1
ATOM 1369 C C . LEU A 1 180 ? -2.264 -29.797 -0.374 1 98.12 180 LEU A C 1
ATOM 1371 O O . LEU A 1 180 ? -1.338 -30.594 -0.478 1 98.12 180 LEU A O 1
ATOM 1375 N N . SER A 1 181 ? -3.078 -29.75 0.648 1 96.69 181 SER A N 1
ATOM 1376 C CA . SER A 1 181 ? -2.916 -30.703 1.735 1 96.69 181 SER A CA 1
ATOM 1377 C C . SER A 1 181 ? -3.109 -32.125 1.243 1 96.69 181 SER A C 1
ATOM 1379 O O . SER A 1 181 ? -2.576 -33.094 1.832 1 96.69 181 SER A O 1
ATOM 1381 N N . ARG A 1 182 ? -3.764 -32.281 0.104 1 96.19 182 ARG A N 1
ATOM 1382 C CA . ARG A 1 182 ? -4.066 -33.594 -0.446 1 96.19 182 ARG A CA 1
ATOM 1383 C C . ARG A 1 182 ? -3.166 -33.906 -1.637 1 96.19 182 ARG A C 1
ATOM 1385 O O . ARG A 1 182 ? -3.238 -35 -2.203 1 96.19 182 ARG A O 1
ATOM 1392 N N . ALA A 1 183 ? -2.348 -32.969 -1.999 1 97.31 183 ALA A N 1
ATOM 1393 C CA . ALA A 1 183 ? -1.525 -33.125 -3.197 1 97.31 183 ALA A CA 1
ATOM 1394 C C . ALA A 1 183 ? -0.231 -33.875 -2.883 1 97.31 183 ALA A C 1
ATOM 1396 O O . ALA A 1 183 ? 0.244 -33.844 -1.744 1 97.31 183 ALA A O 1
ATOM 1397 N N . PRO A 1 184 ? 0.346 -34.562 -3.871 1 97.69 184 PRO A N 1
ATOM 1398 C CA . PRO A 1 184 ? 1.66 -35.156 -3.67 1 97.69 184 PRO A CA 1
ATOM 1399 C C . PRO A 1 184 ? 2.73 -34.156 -3.27 1 97.69 184 PRO A C 1
ATOM 1401 O O . PRO A 1 184 ? 2.703 -33 -3.727 1 97.69 184 PRO A O 1
ATOM 1404 N N . ARG A 1 185 ? 3.701 -34.625 -2.547 1 96.62 185 ARG A N 1
ATOM 1405 C CA . ARG A 1 185 ? 4.727 -33.719 -2.023 1 96.62 185 ARG A CA 1
ATOM 1406 C C . ARG A 1 185 ? 5.961 -33.719 -2.92 1 96.62 185 ARG A C 1
ATOM 1408 O O . ARG A 1 185 ? 6.859 -32.906 -2.75 1 96.62 185 ARG A O 1
ATOM 1415 N N . ARG A 1 186 ? 5.941 -34.625 -3.857 1 97.94 186 ARG A N 1
ATOM 1416 C CA . ARG A 1 186 ? 7.09 -34.75 -4.746 1 97.94 186 ARG A CA 1
ATOM 1417 C C . ARG A 1 186 ? 6.656 -34.781 -6.207 1 97.94 186 ARG A C 1
ATOM 1419 O O . ARG A 1 186 ? 5.566 -35.25 -6.535 1 97.94 186 ARG A O 1
ATOM 1426 N N . ASP A 1 187 ? 7.562 -34.25 -7.051 1 98.69 187 ASP A N 1
ATOM 1427 C CA . ASP A 1 187 ? 7.371 -34.219 -8.5 1 98.69 187 ASP A CA 1
ATOM 1428 C C . ASP A 1 187 ? 6.012 -33.625 -8.867 1 98.69 187 ASP A C 1
ATOM 1430 O O . ASP A 1 187 ? 5.383 -34.062 -9.836 1 98.69 187 ASP A O 1
ATOM 1434 N N . LEU A 1 188 ? 5.598 -32.688 -8.062 1 98.75 188 LEU A N 1
ATOM 1435 C CA . LEU A 1 188 ? 4.258 -32.156 -8.227 1 98.75 188 LEU A CA 1
ATOM 1436 C C . LEU A 1 188 ? 4.277 -30.969 -9.195 1 98.75 188 LEU A C 1
ATOM 1438 O O . LEU A 1 188 ? 5.105 -30.062 -9.062 1 98.75 188 LEU A O 1
ATOM 1442 N N . TYR A 1 189 ? 3.422 -31 -10.156 1 98.62 189 TYR A N 1
ATOM 1443 C CA . TYR A 1 189 ? 3.074 -29.922 -11.078 1 98.62 189 TYR A CA 1
ATOM 1444 C C . TYR A 1 189 ? 1.587 -29.594 -10.992 1 98.62 189 TYR A C 1
ATOM 1446 O O . TYR A 1 189 ? 0.748 -30.391 -11.445 1 98.62 189 TYR A O 1
ATOM 1454 N N . TYR A 1 190 ? 1.282 -28.469 -10.375 1 98.31 190 TYR A N 1
ATOM 1455 C CA . TYR A 1 190 ? -0.057 -28.141 -9.898 1 98.31 190 TYR A CA 1
ATOM 1456 C C . TYR A 1 190 ? -0.548 -26.844 -10.508 1 98.31 190 TYR A C 1
ATOM 1458 O O . TYR A 1 190 ? 0.203 -25.859 -10.586 1 98.31 190 TYR A O 1
ATOM 1466 N N . GLY A 1 191 ? -1.805 -26.75 -10.938 1 97.75 191 GLY A N 1
ATOM 1467 C CA . GLY A 1 191 ? -2.375 -25.516 -11.453 1 97.75 191 GLY A CA 1
ATOM 1468 C C . GLY A 1 191 ? -3.631 -25.719 -12.273 1 97.75 191 GLY A C 1
ATOM 1469 O O . GLY A 1 191 ? -4.391 -26.656 -12.016 1 97.75 191 GLY A O 1
ATOM 1470 N N . CYS A 1 192 ? -3.934 -24.766 -13.078 1 96.44 192 CYS A N 1
ATOM 1471 C CA . CYS A 1 192 ? -5.016 -24.828 -14.055 1 96.44 192 CYS A CA 1
ATOM 1472 C C . CYS A 1 192 ? -4.5 -25.297 -15.414 1 96.44 192 CYS A C 1
ATOM 1474 O O . CYS A 1 192 ? -3.84 -24.531 -16.125 1 96.44 192 CYS A O 1
ATOM 1476 N N . MET A 1 193 ? -4.93 -26.484 -15.758 1 94.69 193 MET A N 1
ATOM 1477 C CA . MET A 1 193 ? -4.422 -27.062 -17 1 94.69 193 MET A CA 1
ATOM 1478 C C . MET A 1 193 ? -5.09 -26.422 -18.219 1 94.69 193 MET A C 1
ATOM 1480 O O . MET A 1 193 ? -6.301 -26.219 -18.219 1 94.69 193 MET A O 1
ATOM 1484 N N . VAL A 1 194 ? -4.285 -26.125 -19.156 1 92.19 194 VAL A N 1
ATOM 1485 C CA . VAL A 1 194 ? -4.805 -25.531 -20.391 1 92.19 194 VAL A CA 1
ATOM 1486 C C . VAL A 1 194 ? -4.445 -26.422 -21.578 1 92.19 194 VAL A C 1
ATOM 1488 O O . VAL A 1 194 ? -3.486 -27.188 -21.516 1 92.19 194 VAL A O 1
ATOM 1491 N N . PRO A 1 195 ? -5.164 -26.281 -22.641 1 89.88 195 PRO A N 1
ATOM 1492 C CA . PRO A 1 195 ? -6.297 -25.375 -22.844 1 89.88 195 PRO A CA 1
ATOM 1493 C C . PRO A 1 195 ? -7.516 -25.75 -22 1 89.88 195 PRO A C 1
ATOM 1495 O O . PRO A 1 195 ? -7.656 -26.891 -21.578 1 89.88 195 PRO A O 1
ATOM 1498 N N . CYS A 1 196 ? -8.414 -24.781 -21.766 1 89.25 196 CYS A N 1
ATOM 1499 C CA . CYS A 1 196 ? -9.516 -24.953 -20.828 1 89.25 196 CYS A CA 1
ATOM 1500 C C . CYS A 1 196 ? -10.711 -25.609 -21.5 1 89.25 196 CYS A C 1
ATOM 1502 O O . CYS A 1 196 ? -11.586 -26.156 -20.844 1 89.25 196 CYS A O 1
ATOM 1504 N N . ASP A 1 197 ? -11 -25.469 -22.688 1 77.88 197 ASP A N 1
ATOM 1505 C CA . ASP A 1 197 ? -12.133 -26.047 -23.406 1 77.88 197 ASP A CA 1
ATOM 1506 C C . ASP A 1 197 ? -11.844 -27.484 -23.844 1 77.88 197 ASP A C 1
ATOM 1508 O O . ASP A 1 197 ? -12.758 -28.297 -23.938 1 77.88 197 ASP A O 1
ATOM 1512 N N . TYR A 1 198 ? -10.672 -27.734 -24.297 1 64.31 198 TYR A N 1
ATOM 1513 C CA . TYR A 1 198 ? -10.414 -29.062 -24.844 1 64.31 198 TYR A CA 1
ATOM 1514 C C . TYR A 1 198 ? -9.125 -29.641 -24.266 1 64.31 198 TYR A C 1
ATOM 1516 O O . TYR A 1 198 ? -8.031 -29.109 -24.516 1 64.31 198 TYR A O 1
ATOM 1524 N N . VAL A 1 199 ? -9.18 -30.109 -22.922 1 56.78 199 VAL A N 1
ATOM 1525 C CA . VAL A 1 199 ? -7.918 -30.609 -22.406 1 56.78 199 VAL A CA 1
ATOM 1526 C C . VAL A 1 199 ? -7.543 -31.906 -23.141 1 56.78 199 VAL A C 1
ATOM 1528 O O . VAL A 1 199 ? -8.242 -32.906 -23.031 1 56.78 199 VAL A O 1
ATOM 1531 N N . ARG A 1 200 ? -7.496 -32.031 -24.328 1 55.59 200 ARG A N 1
ATOM 1532 C CA . ARG A 1 200 ? -7.285 -33.406 -24.75 1 55.59 200 ARG A CA 1
ATOM 1533 C C . ARG A 1 200 ? -5.836 -33.844 -24.547 1 55.59 200 ARG A C 1
ATOM 1535 O O . ARG A 1 200 ? -5.562 -34.781 -23.812 1 55.59 200 ARG A O 1
ATOM 1542 N N . GLY A 1 201 ? -4.758 -33.781 -25.562 1 53.25 201 GLY A N 1
ATOM 1543 C CA . GLY A 1 201 ? -3.584 -34.562 -25.938 1 53.25 201 GLY A CA 1
ATOM 1544 C C . GLY A 1 201 ? -2.291 -34 -25.391 1 53.25 201 GLY A C 1
ATOM 1545 O O . GLY A 1 201 ? -2.232 -33.562 -24.234 1 53.25 201 GLY A O 1
ATOM 1546 N N . SER A 1 202 ? -1.209 -33.938 -26.156 1 56.53 202 SER A N 1
ATOM 1547 C CA . SER A 1 202 ? 0.227 -33.75 -25.984 1 56.53 202 SER A CA 1
ATOM 1548 C C . SER A 1 202 ? 0.556 -32.281 -25.594 1 56.53 202 SER A C 1
ATOM 1550 O O . SER A 1 202 ? 1.679 -32 -25.188 1 56.53 202 SER A O 1
ATOM 1552 N N . ASN A 1 203 ? -0.445 -31.297 -25.438 1 62.44 203 ASN A N 1
ATOM 1553 C CA . ASN A 1 203 ? -0.075 -29.906 -25.25 1 62.44 203 ASN A CA 1
ATOM 1554 C C . ASN A 1 203 ? -0.635 -29.344 -23.953 1 62.44 203 ASN A C 1
ATOM 1556 O O . ASN A 1 203 ? -1.001 -28.172 -23.875 1 62.44 203 ASN A O 1
ATOM 1560 N N . GLU A 1 204 ? -0.584 -30.188 -22.953 1 87.88 204 GLU A N 1
ATOM 1561 C CA . GLU A 1 204 ? -1.199 -29.719 -21.719 1 87.88 204 GLU A CA 1
ATOM 1562 C C . GLU A 1 204 ? -0.15 -29.172 -20.75 1 87.88 204 GLU A C 1
ATOM 1564 O O . GLU A 1 204 ? 0.916 -29.766 -20.578 1 87.88 204 GLU A O 1
ATOM 1569 N N . TYR A 1 205 ? -0.291 -27.969 -20.375 1 94.75 205 TYR A N 1
ATOM 1570 C CA . TYR A 1 205 ? 0.535 -27.359 -19.344 1 94.75 205 TYR A CA 1
ATOM 1571 C C . TYR A 1 205 ? -0.311 -26.5 -18.406 1 94.75 205 TYR A C 1
ATOM 1573 O O . TYR A 1 205 ? -1.507 -26.297 -18.641 1 94.75 205 TYR A O 1
ATOM 1581 N N . MET A 1 206 ? 0.212 -26.156 -17.281 1 97.06 206 MET A N 1
ATOM 1582 C CA . MET A 1 206 ? -0.528 -25.328 -16.344 1 97.06 206 MET A CA 1
ATOM 1583 C C . MET A 1 206 ? -0.456 -23.859 -16.734 1 97.06 206 MET A C 1
ATOM 1585 O O . MET A 1 206 ? 0.619 -23.344 -17.062 1 97.06 206 MET A O 1
ATOM 1589 N N . SER A 1 207 ? -1.54 -23.172 -16.703 1 96.56 207 SER A N 1
ATOM 1590 C CA . SER A 1 207 ? -1.699 -21.781 -17.094 1 96.56 207 SER A CA 1
ATOM 1591 C C . SER A 1 207 ? -0.769 -20.859 -16.297 1 96.56 207 SER A C 1
ATOM 1593 O O . SER A 1 207 ? -0.574 -21.062 -15.102 1 96.56 207 SER A O 1
ATOM 1595 N N . GLY A 1 208 ? -0.367 -19.766 -16.922 1 97.56 208 GLY A N 1
ATOM 1596 C CA . GLY A 1 208 ? 0.525 -18.781 -16.344 1 97.56 208 GLY A CA 1
ATOM 1597 C C . GLY A 1 208 ? -0.13 -17.953 -15.25 1 97.56 208 GLY A C 1
ATOM 1598 O O . GLY A 1 208 ? 0.546 -17.203 -14.539 1 97.56 208 GLY A O 1
ATOM 1599 N N . MET A 1 209 ? -1.481 -18.141 -15.133 1 98 209 MET A N 1
ATOM 1600 C CA . MET A 1 209 ? -2.168 -17.406 -14.078 1 98 209 MET A CA 1
ATOM 1601 C C . MET A 1 209 ? -1.562 -17.719 -12.711 1 98 209 MET A C 1
ATOM 1603 O O . MET A 1 209 ? -1.56 -16.859 -11.82 1 98 209 MET A O 1
ATOM 1607 N N . GLY A 1 210 ? -1.11 -18.906 -12.555 1 98.56 210 GLY A N 1
ATOM 1608 C CA . GLY A 1 210 ? -0.474 -19.438 -11.359 1 98.56 210 GLY A CA 1
ATOM 1609 C C . GLY A 1 210 ? -0.296 -20.938 -11.391 1 98.56 210 GLY A C 1
ATOM 1610 O O . GLY A 1 210 ? -1.215 -21.672 -11.758 1 98.56 210 GLY A O 1
ATOM 1611 N N . TYR A 1 211 ? 0.891 -21.312 -11.141 1 98.69 211 TYR A N 1
ATOM 1612 C CA . TYR A 1 211 ? 1.164 -22.734 -11.016 1 98.69 211 TYR A CA 1
ATOM 1613 C C . TYR A 1 211 ? 2.234 -23 -9.969 1 98.69 211 TYR A C 1
ATOM 1615 O O . TYR A 1 211 ? 2.949 -22.094 -9.555 1 98.69 211 TYR A O 1
ATOM 1623 N N . LEU A 1 212 ? 2.291 -24.219 -9.5 1 98.62 212 LEU A N 1
ATOM 1624 C CA . LEU A 1 212 ? 3.133 -24.547 -8.359 1 98.62 212 LEU A CA 1
ATOM 1625 C C . LEU A 1 212 ? 3.945 -25.812 -8.633 1 98.62 212 LEU A C 1
ATOM 1627 O O . LEU A 1 212 ? 3.471 -26.719 -9.312 1 98.62 212 LEU A O 1
ATOM 1631 N N . LEU A 1 213 ? 5.152 -25.828 -8.133 1 98.75 213 LEU A N 1
ATOM 1632 C CA . LEU A 1 213 ? 6.062 -26.969 -8.164 1 98.75 213 LEU A CA 1
ATOM 1633 C C . LEU A 1 213 ? 6.43 -27.406 -6.754 1 98.75 213 LEU A C 1
ATOM 1635 O O . LEU A 1 213 ? 6.582 -26.578 -5.859 1 98.75 213 LEU A O 1
ATOM 1639 N N . SER A 1 214 ? 6.516 -28.703 -6.551 1 98.38 214 SER A N 1
ATOM 1640 C CA . SER A 1 214 ? 7.145 -29.172 -5.316 1 98.38 214 SER A CA 1
ATOM 1641 C C . SER A 1 214 ? 8.609 -28.75 -5.25 1 98.38 214 SER A C 1
ATOM 1643 O O . SER A 1 214 ? 9.234 -28.5 -6.281 1 98.38 214 SER A O 1
ATOM 1645 N N . TRP A 1 215 ? 9.125 -28.688 -4.066 1 97.56 215 TRP A N 1
ATOM 1646 C CA . TRP A 1 215 ? 10.469 -28.172 -3.818 1 97.56 215 TRP A CA 1
ATOM 1647 C C . TRP A 1 215 ? 11.5 -28.953 -4.629 1 97.56 215 TRP A C 1
ATOM 1649 O O . TRP A 1 215 ? 12.453 -28.375 -5.156 1 97.56 215 TRP A O 1
ATOM 1659 N N . ASP A 1 216 ? 11.359 -30.281 -4.75 1 97.44 216 ASP A N 1
ATOM 1660 C CA . ASP A 1 216 ? 12.32 -31.094 -5.477 1 97.44 216 ASP A CA 1
ATOM 1661 C C . ASP A 1 216 ? 12.398 -30.688 -6.945 1 97.44 216 ASP A C 1
ATOM 1663 O O . ASP A 1 216 ? 13.469 -30.75 -7.559 1 97.44 216 ASP A O 1
ATOM 1667 N N . LEU A 1 217 ? 11.266 -30.297 -7.531 1 98.56 217 LEU A N 1
ATOM 1668 C CA . LEU A 1 217 ? 11.273 -29.844 -8.914 1 98.56 217 LEU A CA 1
ATOM 1669 C C . LEU A 1 217 ? 12.016 -28.516 -9.039 1 98.56 217 LEU A C 1
ATOM 1671 O O . LEU A 1 217 ? 12.68 -28.266 -10.047 1 98.56 217 LEU A O 1
ATOM 1675 N N . VAL A 1 218 ? 11.859 -27.625 -8.062 1 98.25 218 VAL A N 1
ATOM 1676 C CA . VAL A 1 218 ? 12.586 -26.359 -8.07 1 98.25 218 VAL A CA 1
ATOM 1677 C C . VAL A 1 218 ? 14.086 -26.625 -8.008 1 98.25 218 VAL A C 1
ATOM 1679 O O . VAL A 1 218 ? 14.867 -26.016 -8.75 1 98.25 218 VAL A O 1
ATOM 1682 N N . GLU A 1 219 ? 14.461 -27.531 -7.164 1 97.12 219 GLU A N 1
ATOM 1683 C CA . GLU A 1 219 ? 15.867 -27.906 -7.082 1 97.12 219 GLU A CA 1
ATOM 1684 C C . GLU A 1 219 ? 16.344 -28.5 -8.398 1 97.12 219 GLU A C 1
ATOM 1686 O O . GLU A 1 219 ? 17.484 -28.266 -8.82 1 97.12 219 GLU A O 1
ATOM 1691 N N . TRP A 1 220 ? 15.547 -29.297 -8.984 1 98.31 220 TRP A N 1
ATOM 1692 C CA . TRP A 1 220 ? 15.914 -29.891 -10.266 1 98.31 220 TRP A CA 1
ATOM 1693 C C . TRP A 1 220 ? 16.188 -28.812 -11.305 1 98.31 220 TRP A C 1
ATOM 1695 O O . TRP A 1 220 ? 17.125 -28.938 -12.094 1 98.31 220 TRP A O 1
ATOM 1705 N N . ILE A 1 221 ? 15.336 -27.797 -11.383 1 98.25 221 ILE A N 1
ATOM 1706 C CA . ILE A 1 221 ? 15.516 -26.703 -12.336 1 98.25 221 ILE A CA 1
ATOM 1707 C C . ILE A 1 221 ? 16.906 -26.109 -12.188 1 98.25 221 ILE A C 1
ATOM 1709 O O . ILE A 1 221 ? 17.562 -25.781 -13.18 1 98.25 221 ILE A O 1
ATOM 1713 N N . VAL A 1 222 ? 17.359 -25.891 -10.953 1 97.12 222 VAL A N 1
ATOM 1714 C CA . VAL A 1 222 ? 18.688 -25.375 -10.695 1 97.12 222 VAL A CA 1
ATOM 1715 C C . VAL A 1 222 ? 19.734 -26.359 -11.203 1 97.12 222 VAL A C 1
ATOM 1717 O O . VAL A 1 222 ? 20.703 -25.969 -11.867 1 97.12 222 VAL A O 1
ATOM 1720 N N . ALA A 1 223 ? 19.547 -27.609 -10.922 1 97.81 223 ALA A N 1
ATOM 1721 C CA . ALA A 1 223 ? 20.484 -28.656 -11.305 1 97.81 223 ALA A CA 1
ATOM 1722 C C . ALA A 1 223 ? 20.547 -28.812 -12.82 1 97.81 223 ALA A C 1
ATOM 1724 O O . ALA A 1 223 ? 21.578 -29.172 -13.375 1 97.81 223 ALA A O 1
ATOM 1725 N N . ALA A 1 224 ? 19.469 -28.578 -13.469 1 97.81 224 ALA A N 1
ATOM 1726 C CA . ALA A 1 224 ? 19.359 -28.781 -14.906 1 97.81 224 ALA A CA 1
ATOM 1727 C C . ALA A 1 224 ? 19.734 -27.516 -15.672 1 97.81 224 ALA A C 1
ATOM 1729 O O . ALA A 1 224 ? 19.312 -27.312 -16.812 1 97.81 224 ALA A O 1
ATOM 1730 N N . ALA A 1 225 ? 20.422 -26.641 -15.109 1 95.88 225 ALA A N 1
ATOM 1731 C CA . ALA A 1 225 ? 20.766 -25.344 -15.68 1 95.88 225 ALA A CA 1
ATOM 1732 C C . ALA A 1 225 ? 21.359 -25.5 -17.078 1 95.88 225 ALA A C 1
ATOM 1734 O O . ALA A 1 225 ? 21 -24.75 -17.984 1 95.88 225 ALA A O 1
ATOM 1735 N N . ALA A 1 226 ? 22.266 -26.422 -17.266 1 95.81 226 ALA A N 1
ATOM 1736 C CA . ALA A 1 226 ? 22.906 -26.625 -18.547 1 95.81 226 ALA A CA 1
ATOM 1737 C C . ALA A 1 226 ? 21.891 -27.031 -19.609 1 95.81 226 ALA A C 1
ATOM 1739 O O . ALA A 1 226 ? 21.969 -26.594 -20.766 1 95.81 226 ALA A O 1
ATOM 1740 N N . GLU A 1 227 ? 20.984 -27.891 -19.266 1 95.62 227 GLU A N 1
ATOM 1741 C CA . GLU A 1 227 ? 19.953 -28.391 -20.188 1 95.62 227 GLU A CA 1
ATOM 1742 C C . GLU A 1 227 ? 18.953 -27.297 -20.531 1 95.62 227 GLU A C 1
ATOM 1744 O O . GLU A 1 227 ? 18.406 -27.281 -21.641 1 95.62 227 GLU A O 1
ATOM 1749 N N . ILE A 1 228 ? 18.688 -26.391 -19.609 1 96.62 228 ILE A N 1
ATOM 1750 C CA . ILE A 1 228 ? 17.672 -25.359 -19.75 1 96.62 228 ILE A CA 1
ATOM 1751 C C . ILE A 1 228 ? 18.266 -24.141 -20.438 1 96.62 228 ILE A C 1
ATOM 1753 O O . ILE A 1 228 ? 17.547 -23.359 -21.062 1 96.62 228 ILE A O 1
ATOM 1757 N N . GLU A 1 229 ? 19.516 -24.016 -20.391 1 93.06 229 GLU A N 1
ATOM 1758 C CA . GLU A 1 229 ? 20.203 -22.875 -21 1 93.06 229 GLU A CA 1
ATOM 1759 C C . GLU A 1 229 ? 19.766 -22.688 -22.453 1 93.06 229 GLU A C 1
ATOM 1761 O O . GLU A 1 229 ? 19.719 -23.641 -23.219 1 93.06 229 GLU A O 1
ATOM 1766 N N . GLY A 1 230 ? 19.453 -21.406 -22.812 1 93.12 230 GLY A N 1
ATOM 1767 C CA . GLY A 1 230 ? 19.031 -21.094 -24.172 1 93.12 230 GLY A CA 1
ATOM 1768 C C . GLY A 1 230 ? 17.594 -21.453 -24.453 1 93.12 230 GLY A C 1
ATOM 1769 O O . GLY A 1 230 ? 17.094 -21.219 -25.562 1 93.12 230 GLY A O 1
ATOM 1770 N N . ARG A 1 231 ? 16.938 -22.078 -23.547 1 95.94 231 ARG A N 1
ATOM 1771 C CA . ARG A 1 231 ? 15.562 -22.516 -23.75 1 95.94 231 ARG A CA 1
ATOM 1772 C C . ARG A 1 231 ? 14.617 -21.797 -22.781 1 95.94 231 ARG A C 1
ATOM 1774 O O . ARG A 1 231 ? 13.758 -22.438 -22.172 1 95.94 231 ARG A O 1
ATOM 1781 N N . THR A 1 232 ? 14.797 -20.562 -22.578 1 95.38 232 THR A N 1
ATOM 1782 C CA . THR A 1 232 ? 13.984 -19.828 -21.609 1 95.38 232 THR A CA 1
ATOM 1783 C C . THR A 1 232 ? 13.055 -18.844 -22.328 1 95.38 232 THR A C 1
ATOM 1785 O O . THR A 1 232 ? 12.281 -18.141 -21.672 1 95.38 232 THR A O 1
ATOM 1788 N N . GLY A 1 233 ? 13.172 -18.812 -23.609 1 94.81 233 GLY A N 1
ATOM 1789 C CA . GLY A 1 233 ? 12.344 -17.906 -24.375 1 94.81 233 GLY A CA 1
ATOM 1790 C C . GLY A 1 233 ? 10.977 -18.469 -24.703 1 94.81 233 GLY A C 1
ATOM 1791 O O . GLY A 1 233 ? 10.836 -19.688 -24.922 1 94.81 233 GLY A O 1
ATOM 1792 N N . GLY A 1 234 ? 9.883 -17.516 -24.812 1 95.44 234 GLY A N 1
ATOM 1793 C CA . GLY A 1 234 ? 8.516 -17.922 -25.109 1 95.44 234 GLY A CA 1
ATOM 1794 C C . GLY A 1 234 ? 7.57 -17.75 -23.938 1 95.44 234 GLY A C 1
ATOM 1795 O O . GLY A 1 234 ? 7.992 -17.406 -22.844 1 95.44 234 GLY A O 1
ATOM 1796 N N . PRO A 1 235 ? 6.266 -18.031 -24.266 1 95.62 235 PRO A N 1
ATOM 1797 C CA . PRO A 1 235 ? 5.336 -17.969 -23.125 1 95.62 235 PRO A CA 1
ATOM 1798 C C . PRO A 1 235 ? 5.812 -18.781 -21.938 1 95.62 235 PRO A C 1
ATOM 1800 O O . PRO A 1 235 ? 6.09 -19.984 -22.062 1 95.62 235 PRO A O 1
ATOM 1803 N N . GLU A 1 236 ? 5.922 -18.172 -20.812 1 97.31 236 GLU A N 1
ATOM 1804 C CA . GLU A 1 236 ? 6.699 -18.703 -19.703 1 97.31 236 GLU A CA 1
ATOM 1805 C C . GLU A 1 236 ? 6.094 -20 -19.172 1 97.31 236 GLU A C 1
ATOM 1807 O O . GLU A 1 236 ? 6.816 -20.906 -18.75 1 97.31 236 GLU A O 1
ATOM 1812 N N . ASP A 1 237 ? 4.727 -20.156 -19.172 1 96.75 237 ASP A N 1
ATOM 1813 C CA . ASP A 1 237 ? 4.086 -21.359 -18.641 1 96.75 237 ASP A CA 1
ATOM 1814 C C . ASP A 1 237 ? 4.312 -22.547 -19.562 1 96.75 237 ASP A C 1
ATOM 1816 O O . ASP A 1 237 ? 4.613 -23.641 -19.109 1 96.75 237 ASP A O 1
ATOM 1820 N N . ARG A 1 238 ? 4.277 -22.328 -20.859 1 95.31 238 ARG A N 1
ATOM 1821 C CA . ARG A 1 238 ? 4.586 -23.375 -21.828 1 95.31 238 ARG A CA 1
ATOM 1822 C C . ARG A 1 238 ? 6.059 -23.75 -21.766 1 95.31 238 ARG A C 1
ATOM 1824 O O . ARG A 1 238 ? 6.402 -24.938 -21.891 1 95.31 238 ARG A O 1
ATOM 1831 N N . THR A 1 239 ? 6.867 -22.75 -21.672 1 96.69 239 THR A N 1
ATOM 1832 C CA . THR A 1 239 ? 8.305 -22.969 -21.609 1 96.69 239 THR A CA 1
ATOM 1833 C C . THR A 1 239 ? 8.672 -23.812 -20.391 1 96.69 239 THR A C 1
ATOM 1835 O O . THR A 1 239 ? 9.453 -24.766 -20.5 1 96.69 239 THR A O 1
ATOM 1838 N N . LEU A 1 240 ? 8.133 -23.516 -19.266 1 97.5 240 LEU A N 1
ATOM 1839 C CA . LEU A 1 240 ? 8.375 -24.297 -18.062 1 97.5 240 LEU A CA 1
ATOM 1840 C C . LEU A 1 240 ? 7.969 -25.75 -18.25 1 97.5 240 LEU A C 1
ATOM 1842 O O . LEU A 1 240 ? 8.719 -26.672 -17.891 1 97.5 240 LEU A O 1
ATOM 1846 N N . TYR A 1 241 ? 6.836 -25.938 -18.828 1 96.31 241 TYR A N 1
ATOM 1847 C CA . TYR A 1 241 ? 6.379 -27.297 -19.078 1 96.31 241 TYR A CA 1
ATOM 1848 C C . TYR A 1 241 ? 7.355 -28.031 -19.984 1 96.31 241 TYR A C 1
ATOM 1850 O O . TYR A 1 241 ? 7.598 -29.234 -19.812 1 96.31 241 TYR A O 1
ATOM 1858 N N . SER A 1 242 ? 7.828 -27.359 -20.969 1 95.94 242 SER A N 1
ATOM 1859 C CA . SER A 1 242 ? 8.781 -27.984 -21.875 1 95.94 242 SER A CA 1
ATOM 1860 C C . SER A 1 242 ? 10.016 -28.484 -21.125 1 95.94 242 SER A C 1
ATOM 1862 O O . SER A 1 242 ? 10.57 -29.531 -21.484 1 95.94 242 SER A O 1
ATOM 1864 N N . TRP A 1 243 ? 10.5 -27.703 -20.094 1 97.56 243 TRP A N 1
ATOM 1865 C CA . TRP A 1 243 ? 11.609 -28.172 -19.266 1 97.56 243 TRP A CA 1
ATOM 1866 C C . TRP A 1 243 ? 11.258 -29.469 -18.562 1 97.56 243 TRP A C 1
ATOM 1868 O O . TRP A 1 243 ? 12.023 -30.438 -18.594 1 97.56 243 TRP A O 1
ATOM 1878 N N . LEU A 1 244 ? 10.102 -29.531 -17.938 1 97.25 244 LEU A N 1
ATOM 1879 C CA . LEU A 1 244 ? 9.664 -30.688 -17.172 1 97.25 244 LEU A CA 1
ATOM 1880 C C . LEU A 1 244 ? 9.531 -31.922 -18.047 1 97.25 244 LEU A C 1
ATOM 1882 O O . LEU A 1 244 ? 10 -33 -17.688 1 97.25 244 LEU A O 1
ATOM 1886 N N . ARG A 1 245 ? 8.906 -31.703 -19.188 1 95.5 245 ARG A N 1
ATOM 1887 C CA . ARG A 1 245 ? 8.695 -32.812 -20.109 1 95.5 245 ARG A CA 1
ATOM 1888 C C . ARG A 1 245 ? 10.016 -33.406 -20.578 1 95.5 245 ARG A C 1
ATOM 1890 O O . ARG A 1 245 ? 10.203 -34.625 -20.562 1 95.5 245 ARG A O 1
ATOM 1897 N N . ARG A 1 246 ? 10.898 -32.562 -20.938 1 95.56 246 ARG A N 1
ATOM 1898 C CA . ARG A 1 246 ? 12.203 -33 -21.422 1 95.56 246 ARG A CA 1
ATOM 1899 C C . ARG A 1 246 ? 12.984 -33.719 -20.328 1 95.56 246 ARG A C 1
ATOM 1901 O O . ARG A 1 246 ? 13.727 -34.656 -20.609 1 95.56 246 ARG A O 1
ATOM 1908 N N . GLY A 1 247 ? 12.828 -33.25 -19.125 1 96.62 247 GLY A N 1
ATOM 1909 C CA . GLY A 1 247 ? 13.539 -33.844 -17.984 1 96.62 247 GLY A CA 1
ATOM 1910 C C . GLY A 1 247 ? 12.828 -35.031 -17.391 1 96.62 247 GLY A C 1
ATOM 1911 O O . GLY A 1 247 ? 13.352 -35.656 -16.469 1 96.62 247 GLY A O 1
ATOM 1912 N N . GLY A 1 248 ? 11.695 -35.406 -17.875 1 96.88 248 GLY A N 1
ATOM 1913 C CA . GLY A 1 248 ? 10.914 -36.469 -17.297 1 96.88 248 GLY A CA 1
ATOM 1914 C C . GLY A 1 248 ? 10.438 -36.188 -15.883 1 96.88 248 GLY A C 1
ATOM 1915 O O . GLY A 1 248 ? 10.453 -37.062 -15.016 1 96.88 248 GLY A O 1
ATOM 1916 N N . ARG A 1 249 ? 10.156 -34.969 -15.68 1 97.88 249 ARG A N 1
ATOM 1917 C CA . ARG A 1 249 ? 9.742 -34.469 -14.359 1 97.88 249 ARG A CA 1
ATOM 1918 C C . ARG A 1 249 ? 8.305 -33.969 -14.383 1 97.88 249 ARG A C 1
ATOM 1920 O O . ARG A 1 249 ? 7.703 -33.844 -15.453 1 97.88 249 ARG A O 1
ATOM 1927 N N . GLY A 1 250 ? 7.77 -33.688 -13.234 1 97.44 250 GLY A N 1
ATOM 1928 C CA . GLY A 1 250 ? 6.418 -33.188 -13.125 1 97.44 250 GLY A CA 1
ATOM 1929 C C . GLY A 1 250 ? 5.348 -34.188 -13.492 1 97.44 250 GLY A C 1
ATOM 1930 O O . GLY A 1 250 ? 4.379 -33.875 -14.172 1 97.44 250 GLY A O 1
ATOM 1931 N N . ARG A 1 251 ? 5.512 -35.375 -13.102 1 96.56 251 ARG A N 1
ATOM 1932 C CA . ARG A 1 251 ? 4.602 -36.469 -13.492 1 96.56 251 ARG A CA 1
ATOM 1933 C C . ARG A 1 251 ? 3.365 -36.469 -12.602 1 96.56 251 ARG A C 1
ATOM 1935 O O . ARG A 1 251 ? 2.303 -36.938 -13.016 1 96.56 251 ARG A O 1
ATOM 1942 N N . ASN A 1 252 ? 3.533 -36.094 -11.383 1 97.44 252 ASN A N 1
ATOM 1943 C CA . ASN A 1 252 ? 2.367 -35.875 -10.531 1 97.44 252 ASN A CA 1
ATOM 1944 C C . ASN A 1 252 ? 1.684 -34.562 -10.828 1 97.44 252 ASN A C 1
ATOM 1946 O O . ASN A 1 252 ? 2.07 -33.531 -10.281 1 97.44 252 ASN A O 1
ATOM 1950 N N . ARG A 1 253 ? 0.7 -34.625 -11.703 1 96 253 ARG A N 1
ATOM 1951 C CA . ARG A 1 253 ? -0.007 -33.438 -12.148 1 96 253 ARG A CA 1
ATOM 1952 C C . ARG A 1 253 ? -1.363 -33.312 -11.461 1 96 253 ARG A C 1
ATOM 1954 O O . ARG A 1 253 ? -2.098 -34.281 -11.352 1 96 253 ARG A O 1
ATOM 1961 N N . VAL A 1 254 ? -1.62 -32.156 -10.961 1 96.31 254 VAL A N 1
ATOM 1962 C CA . VAL A 1 254 ? -2.912 -31.891 -10.336 1 96.31 254 VAL A CA 1
ATOM 1963 C C . VAL A 1 254 ? -3.578 -30.688 -11.016 1 96.31 254 VAL A C 1
ATOM 1965 O O . VAL A 1 254 ? -3.143 -29.547 -10.852 1 96.31 254 VAL A O 1
ATOM 1968 N N . ASP A 1 255 ? -4.574 -30.938 -11.82 1 95 255 ASP A N 1
ATOM 1969 C CA . ASP A 1 255 ? -5.422 -29.922 -12.453 1 95 255 ASP A CA 1
ATOM 1970 C C . ASP A 1 255 ? -6.59 -29.547 -11.547 1 95 255 ASP A C 1
ATOM 1972 O O . ASP A 1 255 ? -7.41 -30.391 -11.195 1 95 255 ASP A O 1
ATOM 1976 N N . VAL A 1 256 ? -6.719 -28.25 -11.266 1 94.88 256 VAL A N 1
ATOM 1977 C CA . VAL A 1 256 ? -7.719 -27.891 -10.266 1 94.88 256 VAL A CA 1
ATOM 1978 C C . VAL A 1 256 ? -8.883 -27.156 -10.93 1 94.88 256 VAL A C 1
ATOM 1980 O O . VAL A 1 256 ? -9.711 -26.547 -10.258 1 94.88 256 VAL A O 1
ATOM 1983 N N . LYS A 1 257 ? -8.977 -27.203 -12.195 1 91.88 257 LYS A N 1
ATOM 1984 C CA . LYS A 1 257 ? -10.203 -26.734 -12.82 1 91.88 257 LYS A CA 1
ATOM 1985 C C . LYS A 1 257 ? -11.43 -27.438 -12.227 1 91.88 257 LYS A C 1
ATOM 1987 O O . LYS A 1 257 ? -11.375 -28.625 -11.914 1 91.88 257 LYS A O 1
ATOM 1992 N N . PRO A 1 258 ? -12.414 -26.641 -12.039 1 94.5 258 PRO A N 1
ATOM 1993 C CA . PRO A 1 258 ? -12.664 -25.25 -12.43 1 94.5 258 PRO A CA 1
ATOM 1994 C C . PRO A 1 258 ? -12.383 -24.266 -11.297 1 94.5 258 PRO A C 1
ATOM 1996 O O . PRO A 1 258 ? -12.891 -23.141 -11.32 1 94.5 258 PRO A O 1
ATOM 1999 N N . ALA A 1 259 ? -11.625 -24.641 -10.297 1 97.62 259 ALA A N 1
ATOM 2000 C CA . ALA A 1 259 ? -11.445 -23.828 -9.094 1 97.62 259 ALA A CA 1
ATOM 2001 C C . ALA A 1 259 ? -10.484 -22.672 -9.359 1 97.62 259 ALA A C 1
ATOM 2003 O O . ALA A 1 259 ? -10.398 -21.734 -8.562 1 97.62 259 ALA A O 1
ATOM 2004 N N . MET A 1 260 ? -9.688 -22.75 -10.344 1 98.25 260 MET A N 1
ATOM 2005 C CA . MET A 1 260 ? -8.891 -21.656 -10.883 1 98.25 260 MET A CA 1
ATOM 2006 C C . MET A 1 260 ? -9.375 -21.266 -12.281 1 98.25 260 MET A C 1
ATOM 2008 O O . MET A 1 260 ? -9.539 -22.125 -13.141 1 98.25 260 MET A O 1
ATOM 2012 N N . TYR A 1 261 ? -9.586 -20.031 -12.5 1 98.06 261 TYR A N 1
ATOM 2013 C CA . TYR A 1 261 ? -10.203 -19.609 -13.75 1 98.06 261 TYR A CA 1
ATOM 2014 C C . TYR A 1 261 ? -10.016 -18.125 -13.984 1 98.06 261 TYR A C 1
ATOM 2016 O O . TYR A 1 261 ? -9.523 -17.406 -13.109 1 98.06 261 TYR A O 1
ATOM 2024 N N . ASP A 1 262 ? -10.359 -17.688 -15.188 1 98.38 262 ASP A N 1
ATOM 2025 C CA . ASP A 1 262 ? -10.32 -16.281 -15.547 1 98.38 262 ASP A CA 1
ATOM 2026 C C . ASP A 1 262 ? -11.586 -15.562 -15.078 1 98.38 262 ASP A C 1
ATOM 2028 O O . ASP A 1 262 ? -12.656 -16.172 -14.992 1 98.38 262 ASP A O 1
ATOM 2032 N N . PHE A 1 263 ? -11.414 -14.305 -14.805 1 98.81 263 PHE A N 1
ATOM 2033 C CA . PHE A 1 263 ? -12.539 -13.43 -14.492 1 98.81 263 PHE A CA 1
ATOM 2034 C C . PHE A 1 263 ? -13.664 -13.602 -15.508 1 98.81 263 PHE A C 1
ATOM 2036 O O . PHE A 1 263 ? -13.398 -13.773 -16.703 1 98.81 263 PHE A O 1
ATOM 2043 N N . PRO A 1 264 ? -14.93 -13.477 -15.133 1 98.25 264 PRO A N 1
ATOM 2044 C CA . PRO A 1 264 ? -16.047 -13.734 -16.031 1 98.25 264 PRO A CA 1
ATOM 2045 C C . PRO A 1 264 ? -15.945 -12.969 -17.344 1 98.25 264 PRO A C 1
ATOM 2047 O O . PRO A 1 264 ? -15.688 -11.758 -17.344 1 98.25 264 PRO A O 1
ATOM 2050 N N . GLY A 1 265 ? -16.141 -13.719 -18.344 1 96.94 265 GLY A N 1
ATOM 2051 C CA . GLY A 1 265 ? -16.016 -13.195 -19.703 1 96.94 265 GLY A CA 1
ATOM 2052 C C . GLY A 1 265 ? -16.188 -14.258 -20.766 1 96.94 265 GLY A C 1
ATOM 2053 O O . GLY A 1 265 ? -16.844 -15.273 -20.547 1 96.94 265 GLY A O 1
ATOM 2054 N N . ARG A 1 266 ? -15.602 -14.039 -21.906 1 94 266 ARG A N 1
ATOM 2055 C CA . ARG A 1 266 ? -15.859 -14.898 -23.062 1 94 266 ARG A CA 1
ATOM 2056 C C . ARG A 1 266 ? -14.711 -15.883 -23.281 1 94 266 ARG A C 1
ATOM 2058 O O . ARG A 1 266 ? -14.836 -16.828 -24.062 1 94 266 ARG A O 1
ATOM 2065 N N . HIS A 1 267 ? -13.641 -15.711 -22.594 1 93.38 267 HIS A N 1
ATOM 2066 C CA . HIS A 1 267 ? -12.5 -16.594 -22.766 1 93.38 267 HIS A CA 1
ATOM 2067 C C . HIS A 1 267 ? -12.836 -18.016 -22.312 1 93.38 267 HIS A C 1
ATOM 2069 O O . HIS A 1 267 ? -13.57 -18.203 -21.344 1 93.38 267 HIS A O 1
ATOM 2075 N N . PRO A 1 268 ? -12.281 -19.047 -22.953 1 92.75 268 PRO A N 1
ATOM 2076 C CA . PRO A 1 268 ? -12.602 -20.438 -22.609 1 92.75 268 PRO A CA 1
ATOM 2077 C C . PRO A 1 268 ? -12.281 -20.766 -21.141 1 92.75 268 PRO A C 1
ATOM 2079 O O . PRO A 1 268 ? -12.898 -21.656 -20.562 1 92.75 268 PRO A O 1
ATOM 2082 N N . CYS A 1 269 ? -11.328 -20.078 -20.609 1 94.75 269 CYS A N 1
ATOM 2083 C CA . CYS A 1 269 ? -10.953 -20.344 -19.219 1 94.75 269 CYS A CA 1
ATOM 2084 C C . CYS A 1 269 ? -11.766 -19.484 -18.266 1 94.75 269 CYS A C 1
ATOM 2086 O O . CYS A 1 269 ? -11.469 -19.438 -17.062 1 94.75 269 CYS A O 1
ATOM 2088 N N . SER A 1 270 ? -12.75 -18.828 -18.797 1 96.88 270 SER A N 1
ATOM 2089 C CA . SER A 1 270 ? -13.586 -17.953 -17.969 1 96.88 270 SER A CA 1
ATOM 2090 C C . SER A 1 270 ? -14.906 -18.625 -17.625 1 96.88 270 SER A C 1
ATOM 2092 O O . SER A 1 270 ? -15.43 -19.422 -18.406 1 96.88 270 SER A O 1
ATOM 2094 N N . HIS A 1 271 ? -15.406 -18.297 -16.438 1 96.94 271 HIS A N 1
ATOM 2095 C CA . HIS A 1 271 ? -16.781 -18.578 -16.031 1 96.94 271 HIS A CA 1
ATOM 2096 C C . HIS A 1 271 ? -17.188 -17.703 -14.852 1 96.94 271 HIS A C 1
ATOM 2098 O O . HIS A 1 271 ? -16.375 -16.938 -14.336 1 96.94 271 HIS A O 1
ATOM 2104 N N . GLU A 1 272 ? -18.453 -17.828 -14.508 1 98 272 GLU A N 1
ATOM 2105 C CA . GLU A 1 272 ? -18.938 -17.062 -13.375 1 98 272 GLU A CA 1
ATOM 2106 C C . GLU A 1 272 ? -18.266 -17.5 -12.078 1 98 272 GLU A C 1
ATOM 2108 O O . GLU A 1 272 ? -17.797 -18.641 -11.977 1 98 272 GLU A O 1
ATOM 2113 N N . PHE A 1 273 ? -18.266 -16.547 -11.125 1 98.38 273 PHE A N 1
ATOM 2114 C CA . PHE A 1 273 ? -17.703 -16.891 -9.828 1 98.38 273 PHE A CA 1
ATOM 2115 C C . PHE A 1 273 ? -18.406 -18.094 -9.227 1 98.38 273 PHE A C 1
ATOM 2117 O O . PHE A 1 273 ? -19.625 -18.219 -9.328 1 98.38 273 PHE A O 1
ATOM 2124 N N . ILE A 1 274 ? -17.641 -18.938 -8.617 1 98.06 274 ILE A N 1
ATOM 2125 C CA . ILE A 1 274 ? -18.219 -20.094 -7.934 1 98.06 274 ILE A CA 1
ATOM 2126 C C . ILE A 1 274 ? -17.656 -20.188 -6.52 1 98.06 274 ILE A C 1
ATOM 2128 O O . ILE A 1 274 ? -16.516 -19.766 -6.27 1 98.06 274 ILE A O 1
ATOM 2132 N N . PRO A 1 275 ? -18.328 -20.766 -5.551 1 96.62 275 PRO A N 1
ATOM 2133 C CA . PRO A 1 275 ? -17.906 -20.812 -4.148 1 96.62 275 PRO A CA 1
ATOM 2134 C C . PRO A 1 275 ? -16.609 -21.594 -3.949 1 96.62 275 PRO A C 1
ATOM 2136 O O . PRO A 1 275 ? -15.789 -21.234 -3.1 1 96.62 275 PRO A O 1
ATOM 2139 N N . ASP A 1 276 ? -16.391 -22.641 -4.762 1 96.75 276 ASP A N 1
ATOM 2140 C CA . ASP A 1 276 ? -15.227 -23.484 -4.586 1 96.75 276 ASP A CA 1
ATOM 2141 C C . ASP A 1 276 ? -14.031 -22.953 -5.379 1 96.75 276 ASP A C 1
ATOM 2143 O O . ASP A 1 276 ? -13.289 -23.719 -5.992 1 96.75 276 ASP A O 1
ATOM 2147 N N . THR A 1 277 ? -13.875 -21.672 -5.34 1 98.62 277 THR A N 1
ATOM 2148 C CA . THR A 1 277 ? -12.812 -21 -6.086 1 98.62 277 THR A CA 1
ATOM 2149 C C . THR A 1 277 ? -11.508 -21.031 -5.305 1 98.62 277 THR A C 1
ATOM 2151 O O . THR A 1 277 ? -11.492 -20.797 -4.098 1 98.62 277 THR A O 1
ATOM 2154 N N . ILE A 1 278 ? -10.445 -21.375 -6.004 1 98.75 278 ILE A N 1
ATOM 2155 C CA . ILE A 1 278 ? -9.094 -21.25 -5.473 1 98.75 278 ILE A CA 1
ATOM 2156 C C . ILE A 1 278 ? -8.445 -19.969 -5.98 1 98.75 278 ILE A C 1
ATOM 2158 O O . ILE A 1 278 ? -7.785 -19.266 -5.219 1 98.75 278 ILE A O 1
ATOM 2162 N N . ALA A 1 279 ? -8.688 -19.641 -7.238 1 98.88 279 ALA A N 1
ATOM 2163 C CA . ALA A 1 279 ? -8.062 -18.438 -7.781 1 98.88 279 ALA A CA 1
ATOM 2164 C C . ALA A 1 279 ? -8.906 -17.844 -8.906 1 98.88 279 ALA A C 1
ATOM 2166 O O . ALA A 1 279 ? -9.578 -18.578 -9.641 1 98.88 279 ALA A O 1
ATOM 2167 N N . VAL A 1 280 ? -8.891 -16.562 -9.023 1 98.88 280 VAL A N 1
ATOM 2168 C CA . VAL A 1 280 ? -9.469 -15.836 -10.148 1 98.88 280 VAL A CA 1
ATOM 2169 C C . VAL A 1 280 ? -8.383 -15.008 -10.836 1 98.88 280 VAL A C 1
ATOM 2171 O O . VAL A 1 280 ? -7.695 -14.219 -10.188 1 98.88 280 VAL A O 1
ATOM 2174 N N . HIS A 1 281 ? -8.227 -15.195 -12.078 1 98.81 281 HIS A N 1
ATOM 2175 C CA . HIS A 1 281 ? -7.223 -14.531 -12.891 1 98.81 281 HIS A CA 1
ATOM 2176 C C . HIS A 1 281 ? -7.848 -13.453 -13.773 1 98.81 281 HIS A C 1
ATOM 2178 O O . HIS A 1 281 ? -9.078 -13.375 -13.883 1 98.81 281 HIS A O 1
ATOM 2184 N N . GLN A 1 282 ? -7.027 -12.562 -14.43 1 98.69 282 GLN A N 1
ATOM 2185 C CA . GLN A 1 282 ? -7.41 -11.469 -15.312 1 98.69 282 GLN A CA 1
ATOM 2186 C C . GLN A 1 282 ? -8.07 -10.336 -14.531 1 98.69 282 GLN A C 1
ATOM 2188 O O . GLN A 1 282 ? -9.047 -9.742 -15 1 98.69 282 GLN A O 1
ATOM 2193 N N . LEU A 1 283 ? -7.629 -10.164 -13.305 1 98.75 283 LEU A N 1
ATOM 2194 C CA . LEU A 1 283 ? -8.047 -8.992 -12.555 1 98.75 283 LEU A CA 1
ATOM 2195 C C . LEU A 1 283 ? -7.176 -7.785 -12.906 1 98.75 283 LEU A C 1
ATOM 2197 O O . LEU A 1 283 ? -6.32 -7.379 -12.117 1 98.75 283 LEU A O 1
ATOM 2201 N N . LYS A 1 284 ? -7.488 -7.168 -13.969 1 97.56 284 LYS A N 1
ATOM 2202 C CA . LYS A 1 284 ? -6.617 -6.199 -14.625 1 97.56 284 LYS A CA 1
ATOM 2203 C C . LYS A 1 284 ? -6.805 -4.805 -14.039 1 97.56 284 LYS A C 1
ATOM 2205 O O . LYS A 1 284 ? -5.934 -3.945 -14.18 1 97.56 284 LYS A O 1
ATOM 2210 N N . ASP A 1 285 ? -7.957 -4.609 -13.383 1 97.06 285 ASP A N 1
ATOM 2211 C CA . ASP A 1 285 ? -8.242 -3.277 -12.859 1 97.06 285 ASP A CA 1
ATOM 2212 C C . ASP A 1 285 ? -8.977 -3.355 -11.523 1 97.06 285 ASP A C 1
ATOM 2214 O O . ASP A 1 285 ? -9.352 -4.441 -11.078 1 97.06 285 ASP A O 1
ATOM 2218 N N . ASN A 1 286 ? -9.133 -2.254 -10.93 1 96.5 286 ASN A N 1
ATOM 2219 C CA . ASN A 1 286 ? -9.695 -2.182 -9.586 1 96.5 286 ASN A CA 1
ATOM 2220 C C . ASN A 1 286 ? -11.156 -2.631 -9.57 1 96.5 286 ASN A C 1
ATOM 2222 O O . ASN A 1 286 ? -11.625 -3.195 -8.586 1 96.5 286 ASN A O 1
ATOM 2226 N N . ARG A 1 287 ? -11.844 -2.377 -10.648 1 97.25 287 ARG A N 1
ATOM 2227 C CA . ARG A 1 287 ? -13.234 -2.812 -10.727 1 97.25 287 ARG A CA 1
ATOM 2228 C C . ARG A 1 287 ? -13.344 -4.328 -10.625 1 97.25 287 ARG A C 1
ATOM 2230 O O . ARG A 1 287 ? -14.164 -4.852 -9.875 1 97.25 287 ARG A O 1
ATOM 2237 N N . ARG A 1 288 ? -12.555 -5.012 -11.359 1 98.38 288 ARG A N 1
ATOM 2238 C CA . ARG A 1 288 ? -12.562 -6.473 -11.336 1 98.38 288 ARG A CA 1
ATOM 2239 C C . ARG A 1 288 ? -12.125 -6.996 -9.969 1 98.38 288 ARG A C 1
ATOM 2241 O O . ARG A 1 288 ? -12.703 -7.961 -9.461 1 98.38 288 ARG A O 1
ATOM 2248 N N . TRP A 1 289 ? -11.117 -6.371 -9.406 1 98.44 289 TRP A N 1
ATOM 2249 C CA . TRP A 1 289 ? -10.68 -6.758 -8.062 1 98.44 289 TRP A CA 1
ATOM 2250 C C . TRP A 1 289 ? -11.805 -6.551 -7.051 1 98.44 289 TRP A C 1
ATOM 2252 O O . TRP A 1 289 ? -12.102 -7.449 -6.262 1 98.44 289 TRP A O 1
ATOM 2262 N N . ALA A 1 290 ? -12.43 -5.395 -7.062 1 97.44 290 ALA A N 1
ATOM 2263 C CA . ALA A 1 290 ? -13.5 -5.082 -6.117 1 97.44 290 ALA A CA 1
ATOM 2264 C C . ALA A 1 290 ? -14.656 -6.066 -6.25 1 97.44 290 ALA A C 1
ATOM 2266 O O . ALA A 1 290 ? -15.172 -6.562 -5.246 1 97.44 290 ALA A O 1
ATOM 2267 N N . ARG A 1 291 ? -15.031 -6.355 -7.516 1 97.56 291 ARG A N 1
ATOM 2268 C CA . ARG A 1 291 ? -16.109 -7.297 -7.758 1 97.56 291 ARG A CA 1
ATOM 2269 C C . ARG A 1 291 ? -15.773 -8.68 -7.219 1 97.56 291 ARG A C 1
ATOM 2271 O O . ARG A 1 291 ? -16.609 -9.336 -6.602 1 97.56 291 ARG A O 1
ATOM 2278 N N . THR A 1 292 ? -14.602 -9.133 -7.449 1 98.56 292 THR A N 1
ATOM 2279 C CA . THR A 1 292 ? -14.148 -10.438 -6.992 1 98.56 292 THR A CA 1
ATOM 2280 C C . THR A 1 292 ? -14.125 -10.5 -5.469 1 98.56 292 THR A C 1
ATOM 2282 O O . THR A 1 292 ? -14.672 -11.438 -4.871 1 98.56 292 THR A O 1
ATOM 2285 N N . LEU A 1 293 ? -13.523 -9.516 -4.848 1 97.56 293 LEU A N 1
ATOM 2286 C CA . LEU A 1 293 ? -13.414 -9.477 -3.393 1 97.56 293 LEU A CA 1
ATOM 2287 C C . LEU A 1 293 ? -14.797 -9.391 -2.744 1 97.56 293 LEU A C 1
ATOM 2289 O O . LEU A 1 293 ? -15.031 -9.992 -1.692 1 97.56 293 LEU A O 1
ATOM 2293 N N . GLN A 1 294 ? -15.656 -8.664 -3.379 1 95.12 294 GLN A N 1
ATOM 2294 C CA . GLN A 1 294 ? -17.031 -8.57 -2.887 1 95.12 294 GLN A CA 1
ATOM 2295 C C . GLN A 1 294 ? -17.719 -9.93 -2.936 1 95.12 294 GLN A C 1
ATOM 2297 O O . GLN A 1 294 ? -18.391 -10.328 -1.979 1 95.12 294 GLN A O 1
ATOM 2302 N N . TYR A 1 295 ? -17.547 -10.625 -4.035 1 96.94 295 TYR A N 1
ATOM 2303 C CA . TYR A 1 295 ? -18.188 -11.93 -4.164 1 96.94 295 TYR A CA 1
ATOM 2304 C C . TYR A 1 295 ? -17.734 -12.875 -3.055 1 96.94 295 TYR A C 1
ATOM 2306 O O . TYR A 1 295 ? -18.531 -13.625 -2.504 1 96.94 295 TYR A O 1
ATOM 2314 N N . PHE A 1 296 ? -16.531 -12.812 -2.676 1 96.56 296 PHE A N 1
ATOM 2315 C CA . PHE A 1 296 ? -16.016 -13.758 -1.7 1 96.56 296 PHE A CA 1
ATOM 2316 C C . PHE A 1 296 ? -16.047 -13.164 -0.296 1 96.56 296 PHE A C 1
ATOM 2318 O O . PHE A 1 296 ? -15.344 -13.641 0.602 1 96.56 296 PHE A O 1
ATOM 2325 N N . ASN A 1 297 ? -16.656 -12.039 -0.07 1 91.75 297 ASN A N 1
ATOM 2326 C CA . ASN A 1 297 ? -17.031 -11.445 1.212 1 91.75 297 ASN A CA 1
ATOM 2327 C C . ASN A 1 297 ? -15.797 -11 1.995 1 91.75 297 ASN A C 1
ATOM 2329 O O . ASN A 1 297 ? -15.75 -11.148 3.217 1 91.75 297 ASN A O 1
ATOM 2333 N N . PHE A 1 298 ? -14.836 -10.578 1.281 1 89.5 298 PHE A N 1
ATOM 2334 C CA . PHE A 1 298 ? -13.602 -10.148 1.931 1 89.5 298 PHE A CA 1
ATOM 2335 C C . PHE A 1 298 ? -13.852 -8.938 2.822 1 89.5 298 PHE A C 1
ATOM 2337 O O . PHE A 1 298 ? -13.086 -8.68 3.754 1 89.5 298 PHE A O 1
ATOM 2344 N N . THR A 1 299 ? -14.883 -8.148 2.523 1 82.81 299 THR A N 1
ATOM 2345 C CA . THR A 1 299 ? -15.094 -6.938 3.303 1 82.81 299 THR A CA 1
ATOM 2346 C C . THR A 1 299 ? -16.422 -7 4.062 1 82.81 299 THR A C 1
ATOM 2348 O O . THR A 1 299 ? -16.922 -5.98 4.531 1 82.81 299 THR A O 1
ATOM 2351 N N . ALA A 1 300 ? -17.016 -8.133 4.113 1 78.5 300 ALA A N 1
ATOM 2352 C CA . ALA A 1 300 ? -18.328 -8.289 4.73 1 78.5 300 ALA A CA 1
ATOM 2353 C C . ALA A 1 300 ? -18.266 -8.023 6.23 1 78.5 300 ALA A C 1
ATOM 2355 O O . ALA A 1 300 ? -19.25 -7.605 6.836 1 78.5 300 ALA A O 1
ATOM 2356 N N . ALA A 1 301 ? -17.109 -8.328 6.809 1 69.31 301 ALA A N 1
ATOM 2357 C CA . ALA A 1 301 ? -16.984 -8.18 8.258 1 69.31 301 ALA A CA 1
ATOM 2358 C C . ALA A 1 301 ? -16.781 -6.719 8.641 1 69.31 301 ALA A C 1
ATOM 2360 O O . ALA A 1 301 ? -16.812 -6.371 9.828 1 69.31 301 ALA A O 1
ATOM 2361 N N . LEU A 1 302 ? -16.344 -6 7.727 1 66.5 302 LEU A N 1
ATOM 2362 C CA . LEU A 1 302 ? -16.016 -4.621 8.094 1 66.5 302 LEU A CA 1
ATOM 2363 C C . LEU A 1 302 ? -17.281 -3.848 8.453 1 66.5 302 LEU A C 1
ATOM 2365 O O . LEU A 1 302 ? -18.281 -3.895 7.719 1 66.5 302 LEU A O 1
ATOM 2369 N N . LYS A 1 303 ? -17.453 -3.715 9.781 1 55 303 LYS A N 1
ATOM 2370 C CA . LYS A 1 303 ? -18.438 -2.725 10.219 1 55 303 LYS A CA 1
ATOM 2371 C C . LYS A 1 303 ? -18.156 -1.361 9.594 1 55 303 LYS A C 1
ATOM 2373 O O . LYS A 1 303 ? -17.016 -1.059 9.227 1 55 303 LYS A O 1
ATOM 2378 N N . PRO A 1 304 ? -19.312 -0.812 9.188 1 49.34 304 PRO A N 1
ATOM 2379 C CA . PRO A 1 304 ? -19.094 0.5 8.57 1 49.34 304 PRO A CA 1
ATOM 2380 C C . PRO A 1 304 ? -17.859 1.209 9.117 1 49.34 304 PRO A C 1
ATOM 2382 O O . PRO A 1 304 ? -17.484 1.022 10.281 1 49.34 304 PRO A O 1
ATOM 2385 N N . PHE A 1 305 ? -16.859 1.402 8.258 1 49.41 305 PHE A N 1
ATOM 2386 C CA . PHE A 1 305 ? -15.664 2.146 8.641 1 49.41 305 PHE A CA 1
ATOM 2387 C C . PHE A 1 305 ? -15.891 2.887 9.961 1 49.41 305 PHE A C 1
ATOM 2389 O O . PHE A 1 305 ? -17.016 2.982 10.438 1 49.41 305 PHE A O 1
ATOM 2396 N N . TYR A 1 306 ? -14.992 3.729 10.523 1 42.44 306 TYR A N 1
ATOM 2397 C CA . TYR A 1 306 ? -15.219 4.508 11.734 1 42.44 306 TYR A CA 1
ATOM 2398 C C . TYR A 1 306 ? -16.672 4.945 11.836 1 42.44 306 TYR A C 1
ATOM 2400 O O . TYR A 1 306 ? -17.297 5.273 10.82 1 42.44 306 TYR A O 1
ATOM 2408 N N . PRO A 1 307 ? -17.531 4.434 12.828 1 37.75 307 PRO A N 1
ATOM 2409 C CA . PRO A 1 307 ? -18.703 5.266 13.07 1 37.75 307 PRO A CA 1
ATOM 2410 C C . PRO A 1 307 ? -18.484 6.727 12.688 1 37.75 307 PRO A C 1
ATOM 2412 O O . PRO A 1 307 ? -17.422 7.281 12.945 1 37.75 307 PRO A O 1
ATOM 2415 N N . VAL A 1 308 ? -18.75 7.172 11.406 1 30.91 308 VAL A N 1
ATOM 2416 C CA . VAL A 1 308 ? -19 8.609 11.414 1 30.91 308 VAL A CA 1
ATOM 2417 C C . VAL A 1 308 ? -19.375 9.07 12.82 1 30.91 308 VAL A C 1
ATOM 2419 O O . VAL A 1 308 ? -20.422 8.656 13.344 1 30.91 308 VAL A O 1
ATOM 2422 N N . ILE A 1 309 ? -18.641 8.961 13.93 1 26.8 309 ILE A N 1
ATOM 2423 C CA . ILE A 1 309 ? -19.266 9.898 14.852 1 26.8 309 ILE A CA 1
ATOM 2424 C C . ILE A 1 309 ? -19.5 11.234 14.156 1 26.8 309 ILE A C 1
ATOM 2426 O O . ILE A 1 309 ? -18.594 11.781 13.523 1 26.8 309 ILE A O 1
ATOM 2430 N N . MET B 1 1 ? 91.875 19.219 -14.953 1 27.56 1 MET B N 1
ATOM 2431 C CA . MET B 1 1 ? 92.188 18.094 -14.086 1 27.56 1 MET B CA 1
ATOM 2432 C C . MET B 1 1 ? 90.938 17.328 -13.688 1 27.56 1 MET B C 1
ATOM 2434 O O . MET B 1 1 ? 90 17.906 -13.062 1 27.56 1 MET B O 1
ATOM 2438 N N . LYS B 1 2 ? 90.562 16.312 -14.539 1 32.97 2 LYS B N 1
ATOM 2439 C CA . LYS B 1 2 ? 89.312 15.555 -14.859 1 32.97 2 LYS B CA 1
ATOM 2440 C C . LYS B 1 2 ? 88.938 14.625 -13.719 1 32.97 2 LYS B C 1
ATOM 2442 O O . LYS B 1 2 ? 89.75 13.758 -13.328 1 32.97 2 LYS B O 1
ATOM 2447 N N . PRO B 1 3 ? 88.062 15.062 -12.703 1 33.31 3 PRO B N 1
ATOM 2448 C CA . PRO B 1 3 ? 87.938 14.336 -11.438 1 33.31 3 PRO B CA 1
ATOM 2449 C C . PRO B 1 3 ? 87.625 12.852 -11.641 1 33.31 3 PRO B C 1
ATOM 2451 O O . PRO B 1 3 ? 87.062 12.469 -12.672 1 33.31 3 PRO B O 1
ATOM 2454 N N . GLN B 1 4 ? 88.438 11.945 -11.18 1 28.62 4 GLN B N 1
ATOM 2455 C CA . GLN B 1 4 ? 88.562 10.5 -11.094 1 28.62 4 GLN B CA 1
ATOM 2456 C C . GLN B 1 4 ? 87.375 9.828 -10.484 1 28.62 4 GLN B C 1
ATOM 2458 O O . GLN B 1 4 ? 86.938 10.195 -9.383 1 28.62 4 GLN B O 1
ATOM 2463 N N . ARG B 1 5 ? 86.5 9.188 -11.281 1 30.84 5 ARG B N 1
ATOM 2464 C CA . ARG B 1 5 ? 85.188 8.562 -11.195 1 30.84 5 ARG B CA 1
ATOM 2465 C C . ARG B 1 5 ? 85.188 7.359 -10.258 1 30.84 5 ARG B C 1
ATOM 2467 O O . ARG B 1 5 ? 85.938 6.395 -10.5 1 30.84 5 ARG B O 1
ATOM 2474 N N . LEU B 1 6 ? 85.188 7.68 -8.906 1 33.19 6 LEU B N 1
ATOM 2475 C CA . LEU B 1 6 ? 85.438 6.652 -7.891 1 33.19 6 LEU B CA 1
ATOM 2476 C C . LEU B 1 6 ? 84.5 5.473 -8.094 1 33.19 6 LEU B C 1
ATOM 2478 O O . LEU B 1 6 ? 83.312 5.656 -8.422 1 33.19 6 LEU B O 1
ATOM 2482 N N . PRO B 1 7 ? 85 4.215 -8.164 1 33.44 7 PRO B N 1
ATOM 2483 C CA . PRO B 1 7 ? 84.438 2.916 -8.562 1 33.44 7 PRO B CA 1
ATOM 2484 C C . PRO B 1 7 ? 83.375 2.432 -7.629 1 33.44 7 PRO B C 1
ATOM 2486 O O . PRO B 1 7 ? 83.438 2.631 -6.414 1 33.44 7 PRO B O 1
ATOM 2489 N N . LEU B 1 8 ? 82 2.539 -8 1 35.06 8 LEU B N 1
ATOM 2490 C CA . LEU B 1 8 ? 80.75 2.246 -7.277 1 35.06 8 LEU B CA 1
ATOM 2491 C C . LEU B 1 8 ? 80.75 0.801 -6.793 1 35.06 8 LEU B C 1
ATOM 2493 O O . LEU B 1 8 ? 81.062 -0.117 -7.555 1 35.06 8 LEU B O 1
ATOM 2497 N N . PRO B 1 9 ? 80.938 0.585 -5.445 1 38.38 9 PRO B N 1
ATOM 2498 C CA . PRO B 1 9 ? 81.188 -0.732 -4.852 1 38.38 9 PRO B CA 1
ATOM 2499 C C . PRO B 1 9 ? 80.125 -1.757 -5.23 1 38.38 9 PRO B C 1
ATOM 2501 O O . PRO B 1 9 ? 79 -1.385 -5.559 1 38.38 9 PRO B O 1
ATOM 2504 N N . PRO B 1 10 ? 80.438 -3.02 -5.547 1 33.94 10 PRO B N 1
ATOM 2505 C CA . PRO B 1 10 ? 79.688 -4.117 -6.137 1 33.94 10 PRO B CA 1
ATOM 2506 C C . PRO B 1 10 ? 78.562 -4.621 -5.219 1 33.94 10 PRO B C 1
ATOM 2508 O O . PRO B 1 10 ? 78.75 -4.742 -4.008 1 33.94 10 PRO B O 1
ATOM 2511 N N . VAL B 1 11 ? 77.25 -4.168 -5.332 1 34.12 11 VAL B N 1
ATOM 2512 C CA . VAL B 1 11 ? 76.062 -4.457 -4.527 1 34.12 11 VAL B CA 1
ATOM 2513 C C . VAL B 1 11 ? 75.812 -5.965 -4.445 1 34.12 11 VAL B C 1
ATOM 2515 O O . VAL B 1 11 ? 75.812 -6.652 -5.473 1 34.12 11 VAL B O 1
ATOM 2518 N N . PRO B 1 12 ? 76.125 -6.641 -3.301 1 29.5 12 PRO B N 1
ATOM 2519 C CA . PRO B 1 12 ? 76.125 -8.094 -3.102 1 29.5 12 PRO B CA 1
ATOM 2520 C C . PRO B 1 12 ? 74.812 -8.766 -3.477 1 29.5 12 PRO B C 1
ATOM 2522 O O . PRO B 1 12 ? 73.75 -8.109 -3.502 1 29.5 12 PRO B O 1
ATOM 2525 N N . ALA B 1 13 ? 74.75 -10.047 -4.074 1 28.98 13 ALA B N 1
ATOM 2526 C CA . ALA B 1 13 ? 73.938 -10.992 -4.805 1 28.98 13 ALA B CA 1
ATOM 2527 C C . ALA B 1 13 ? 72.75 -11.477 -3.936 1 28.98 13 ALA B C 1
ATOM 2529 O O . ALA B 1 13 ? 71.812 -12.125 -4.43 1 28.98 13 ALA B O 1
ATOM 2530 N N . ALA B 1 14 ? 72.875 -11.5 -2.57 1 27.97 14 ALA B N 1
ATOM 2531 C CA . ALA B 1 14 ? 72.125 -12.5 -1.786 1 27.97 14 ALA B CA 1
ATOM 2532 C C . ALA B 1 14 ? 70.625 -12.234 -1.799 1 27.97 14 ALA B C 1
ATOM 2534 O O . ALA B 1 14 ? 69.875 -13.062 -1.349 1 27.97 14 ALA B O 1
ATOM 2535 N N . ALA B 1 15 ? 70.125 -11.039 -1.896 1 29.52 15 ALA B N 1
ATOM 2536 C CA . ALA B 1 15 ? 68.812 -10.75 -1.345 1 29.52 15 ALA B CA 1
ATOM 2537 C C . ALA B 1 15 ? 67.688 -11.375 -2.201 1 29.52 15 ALA B C 1
ATOM 2539 O O . ALA B 1 15 ? 66.5 -11.031 -2.057 1 29.52 15 ALA B O 1
ATOM 2540 N N . LEU B 1 16 ? 67.938 -12.156 -3.199 1 28.89 16 LEU B N 1
ATOM 2541 C CA . LEU B 1 16 ? 66.938 -12.453 -4.207 1 28.89 16 LEU B CA 1
ATOM 2542 C C . LEU B 1 16 ? 65.938 -13.445 -3.67 1 28.89 16 LEU B C 1
ATOM 2544 O O . LEU B 1 16 ? 64.938 -13.781 -4.359 1 28.89 16 LEU B O 1
ATOM 2548 N N . LEU B 1 17 ? 66.25 -14.234 -2.633 1 30.23 17 LEU B N 1
ATOM 2549 C CA . LEU B 1 17 ? 65.562 -15.508 -2.576 1 30.23 17 LEU B CA 1
ATOM 2550 C C . LEU B 1 17 ? 64.125 -15.32 -2.074 1 30.23 17 LEU B C 1
ATOM 2552 O O . LEU B 1 17 ? 63.344 -16.266 -2.104 1 30.23 17 LEU B O 1
ATOM 2556 N N . LEU B 1 18 ? 63.875 -14.32 -1.234 1 32.38 18 LEU B N 1
ATOM 2557 C CA . LEU B 1 18 ? 62.719 -14.5 -0.337 1 32.38 18 LEU B CA 1
ATOM 2558 C C . LEU B 1 18 ? 61.406 -14.234 -1.062 1 32.38 18 LEU B C 1
ATOM 2560 O O . LEU B 1 18 ? 60.375 -14.102 -0.428 1 32.38 18 LEU B O 1
ATOM 2564 N N . LEU B 1 19 ? 61.375 -14.219 -2.41 1 32.28 19 LEU B N 1
ATOM 2565 C CA . LEU B 1 19 ? 60.219 -13.688 -3.098 1 32.28 19 LEU B CA 1
ATOM 2566 C C . LEU B 1 19 ? 59.031 -14.664 -3.004 1 32.28 19 LEU B C 1
ATOM 2568 O O . LEU B 1 19 ? 57.875 -14.25 -2.994 1 32.28 19 LEU B O 1
ATOM 2572 N N . PRO B 1 20 ? 59.438 -15.984 -3.049 1 35.31 20 PRO B N 1
ATOM 2573 C CA . PRO B 1 20 ? 58.281 -16.828 -3.395 1 35.31 20 PRO B CA 1
ATOM 2574 C C . PRO B 1 20 ? 57.281 -16.938 -2.264 1 35.31 20 PRO B C 1
ATOM 2576 O O . PRO B 1 20 ? 56.062 -17.062 -2.52 1 35.31 20 PRO B O 1
ATOM 2579 N N . LEU B 1 21 ? 57.781 -16.906 -0.993 1 37.31 21 LEU B N 1
ATOM 2580 C CA . LEU B 1 21 ? 56.875 -17.328 0.093 1 37.31 21 LEU B CA 1
ATOM 2581 C C . LEU B 1 21 ? 55.781 -16.312 0.302 1 37.31 21 LEU B C 1
ATOM 2583 O O . LEU B 1 21 ? 54.75 -16.641 0.892 1 37.31 21 LEU B O 1
ATOM 2587 N N . ALA B 1 22 ? 56.094 -15 -0.038 1 37.03 22 ALA B N 1
ATOM 2588 C CA . ALA B 1 22 ? 55.125 -13.977 0.296 1 37.03 22 ALA B CA 1
ATOM 2589 C C . ALA B 1 22 ? 53.875 -14.117 -0.572 1 37.03 22 ALA B C 1
ATOM 2591 O O . ALA B 1 22 ? 52.75 -13.82 -0.129 1 37.03 22 ALA B O 1
ATOM 2592 N N . LEU B 1 23 ? 54.062 -14.688 -1.753 1 37.56 23 LEU B N 1
ATOM 2593 C CA . LEU B 1 23 ? 52.906 -14.719 -2.652 1 37.56 23 LEU B CA 1
ATOM 2594 C C . LEU B 1 23 ? 51.875 -15.75 -2.189 1 37.56 23 LEU B C 1
ATOM 2596 O O . LEU B 1 23 ? 50.688 -15.57 -2.4 1 37.56 23 LEU B O 1
ATOM 2600 N N . LEU B 1 24 ? 52.406 -16.844 -1.566 1 37.56 24 LEU B N 1
ATOM 2601 C CA . LEU B 1 24 ? 51.438 -17.875 -1.213 1 37.56 24 LEU B CA 1
ATOM 2602 C C . LEU B 1 24 ? 50.5 -17.391 -0.112 1 37.56 24 LEU B C 1
ATOM 2604 O O . LEU B 1 24 ? 49.312 -17.703 -0.125 1 37.56 24 LEU B O 1
ATOM 2608 N N . ALA B 1 25 ? 51.125 -16.594 0.841 1 37.41 25 ALA B N 1
ATOM 2609 C CA . ALA B 1 25 ? 50.281 -16.141 1.949 1 37.41 25 ALA B CA 1
ATOM 2610 C C . ALA B 1 25 ? 49.188 -15.195 1.461 1 37.41 25 ALA B C 1
ATOM 2612 O O . ALA B 1 25 ? 48.031 -15.242 1.947 1 37.41 25 ALA B O 1
ATOM 2613 N N . ALA B 1 26 ? 49.5 -14.422 0.436 1 37 26 ALA B N 1
ATOM 2614 C CA . ALA B 1 26 ? 48.469 -13.477 -0.044 1 37 26 ALA B CA 1
ATOM 2615 C C . ALA B 1 26 ? 47.281 -14.211 -0.647 1 37 26 ALA B C 1
ATOM 2617 O O . ALA B 1 26 ? 46.125 -13.766 -0.507 1 37 26 ALA B O 1
ATOM 2618 N N . LEU B 1 27 ? 47.594 -15.359 -1.313 1 36.44 27 LEU B N 1
ATOM 2619 C CA . LEU B 1 27 ? 46.5 -16.031 -1.974 1 36.44 27 LEU B CA 1
ATOM 2620 C C . LEU B 1 27 ? 45.531 -16.625 -0.949 1 36.44 27 LEU B C 1
ATOM 2622 O O . LEU B 1 27 ? 44.312 -16.609 -1.15 1 36.44 27 LEU B O 1
ATOM 2626 N N . PHE B 1 28 ? 46.062 -17.219 0.151 1 35.69 28 PHE B N 1
ATOM 2627 C CA . PHE B 1 28 ? 45.125 -17.844 1.081 1 35.69 28 PHE B CA 1
ATOM 2628 C C . PHE B 1 28 ? 44.219 -16.797 1.704 1 35.69 28 PHE B C 1
ATOM 2630 O O . PHE B 1 28 ? 43.062 -17.078 2.004 1 35.69 28 PHE B O 1
ATOM 2637 N N . LEU B 1 29 ? 44.781 -15.602 2.064 1 35.28 29 LEU B N 1
ATOM 2638 C CA . LEU B 1 29 ? 43.938 -14.594 2.715 1 35.28 29 LEU B CA 1
ATOM 2639 C C . LEU B 1 29 ? 42.844 -14.109 1.784 1 35.28 29 LEU B C 1
ATOM 2641 O O . LEU B 1 29 ? 41.781 -13.664 2.244 1 35.28 29 LEU B O 1
ATOM 2645 N N . VAL B 1 30 ? 43.188 -13.977 0.442 1 37.28 30 VAL B N 1
ATOM 2646 C CA . VAL B 1 30 ? 42.156 -13.492 -0.477 1 37.28 30 VAL B CA 1
ATOM 2647 C C . VAL B 1 30 ? 41.062 -14.547 -0.629 1 37.28 30 VAL B C 1
ATOM 2649 O O . VAL B 1 30 ? 39.875 -14.211 -0.768 1 37.28 30 VAL B O 1
ATOM 2652 N N . VAL B 1 31 ? 41.5 -15.852 -0.75 1 35.72 31 VAL B N 1
ATOM 2653 C CA . VAL B 1 31 ? 40.469 -16.812 -1.188 1 35.72 31 VAL B CA 1
ATOM 2654 C C . VAL B 1 31 ? 39.531 -17.109 -0.04 1 35.72 31 VAL B C 1
ATOM 2656 O O . VAL B 1 31 ? 38.312 -17.219 -0.247 1 35.72 31 VAL B O 1
ATOM 2659 N N . TYR B 1 32 ? 40 -17.641 1.119 1 32.41 32 TYR B N 1
ATOM 2660 C CA . TYR B 1 32 ? 39.031 -18.203 2.062 1 32.41 32 TYR B CA 1
ATOM 2661 C C . TYR B 1 32 ? 38.625 -17.172 3.102 1 32.41 32 TYR B C 1
ATOM 2663 O O . TYR B 1 32 ? 38.75 -17.406 4.305 1 32.41 32 TYR B O 1
ATOM 2671 N N . PRO B 1 33 ? 38.656 -15.852 2.664 1 30.92 33 PRO B N 1
ATOM 2672 C CA . PRO B 1 33 ? 38.5 -14.969 3.828 1 30.92 33 PRO B CA 1
ATOM 2673 C C . PRO B 1 33 ? 37.25 -15.258 4.641 1 30.92 33 PRO B C 1
ATOM 2675 O O . PRO B 1 33 ? 37.219 -15.031 5.852 1 30.92 33 PRO B O 1
ATOM 2678 N N . ASN B 1 34 ? 36.219 -15.648 3.898 1 29.89 34 ASN B N 1
ATOM 2679 C CA . ASN B 1 34 ? 34.906 -15.359 4.461 1 29.89 34 ASN B CA 1
ATOM 2680 C C . ASN B 1 34 ? 34.469 -16.438 5.453 1 29.89 34 ASN B C 1
ATOM 2682 O O . ASN B 1 34 ? 33.281 -16.516 5.816 1 29.89 34 ASN B O 1
ATOM 2686 N N . GLU B 1 35 ? 35.406 -17.359 5.777 1 30.06 35 GLU B N 1
ATOM 2687 C CA . GLU B 1 35 ? 34.875 -18.406 6.652 1 30.06 35 GLU B CA 1
ATOM 2688 C C . GLU B 1 35 ? 34.469 -17.828 8.008 1 30.06 35 GLU B C 1
ATOM 2690 O O . GLU B 1 35 ? 33.688 -18.438 8.734 1 30.06 35 GLU B O 1
ATOM 2695 N N . PHE B 1 36 ? 35.375 -17.031 8.531 1 26.91 36 PHE B N 1
ATOM 2696 C CA . PHE B 1 36 ? 35.25 -16.797 9.961 1 26.91 36 PHE B CA 1
ATOM 2697 C C . PHE B 1 36 ? 33.938 -16.109 10.297 1 26.91 36 PHE B C 1
ATOM 2699 O O . PHE B 1 36 ? 33.562 -16.016 11.469 1 26.91 36 PHE B O 1
ATOM 2706 N N . ALA B 1 37 ? 33.469 -15.422 9.328 1 26.77 37 ALA B N 1
ATOM 2707 C CA . ALA B 1 37 ? 32.438 -14.5 9.781 1 26.77 37 ALA B CA 1
ATOM 2708 C C . ALA B 1 37 ? 31.156 -15.242 10.18 1 26.77 37 ALA B C 1
ATOM 2710 O O . ALA B 1 37 ? 30.188 -14.633 10.633 1 26.77 37 ALA B O 1
ATOM 2711 N N . LEU B 1 38 ? 31.078 -16.453 9.711 1 25.17 38 LEU B N 1
ATOM 2712 C CA . LEU B 1 38 ? 29.75 -17.062 9.805 1 25.17 38 LEU B CA 1
ATOM 2713 C C . LEU B 1 38 ? 29.469 -17.547 11.219 1 25.17 38 LEU B C 1
ATOM 2715 O O . LEU B 1 38 ? 28.328 -17.859 11.562 1 25.17 38 LEU B O 1
ATOM 2719 N N . GLN B 1 39 ? 30.5 -17.953 11.898 1 23.64 39 GLN B N 1
ATOM 2720 C CA . GLN B 1 39 ? 30.219 -18.688 13.133 1 23.64 39 GLN B CA 1
ATOM 2721 C C . GLN B 1 39 ? 29.578 -17.766 14.18 1 23.64 39 GLN B C 1
ATOM 2723 O O . GLN B 1 39 ? 28.906 -18.234 15.102 1 23.64 39 GLN B O 1
ATOM 2728 N N . ALA B 1 40 ? 30.125 -16.578 14.227 1 25.92 40 ALA B N 1
ATOM 2729 C CA . ALA B 1 40 ? 29.781 -15.844 15.445 1 25.92 40 ALA B CA 1
ATOM 2730 C C . ALA B 1 40 ? 28.281 -15.617 15.539 1 25.92 40 ALA B C 1
ATOM 2732 O O . ALA B 1 40 ? 27.766 -15.188 16.578 1 25.92 40 ALA B O 1
ATOM 2733 N N . SER B 1 41 ? 27.672 -15.688 14.32 1 25.16 41 SER B N 1
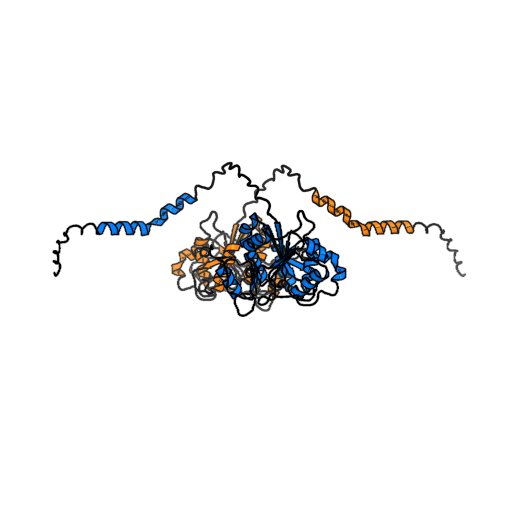ATOM 2734 C CA . SER B 1 41 ? 26.328 -15.141 14.406 1 25.16 41 SER B CA 1
ATOM 2735 C C . SER B 1 41 ? 25.391 -16.109 15.117 1 25.16 41 SER B C 1
ATOM 2737 O O . SER B 1 41 ? 24.266 -15.758 15.461 1 25.16 41 SER B O 1
ATOM 2739 N N . LEU B 1 42 ? 25.797 -17.359 15.164 1 23.59 42 LEU B N 1
ATOM 2740 C CA . LEU B 1 42 ? 24.781 -18.281 15.656 1 23.59 42 LEU B CA 1
ATOM 2741 C C . LEU B 1 42 ? 24.703 -18.25 17.188 1 23.59 42 LEU B C 1
ATOM 2743 O O . LEU B 1 42 ? 23.766 -18.781 17.781 1 23.59 42 LEU B O 1
ATOM 2747 N N . ALA B 1 43 ? 25.828 -18.156 17.859 1 24.72 43 ALA B N 1
ATOM 2748 C CA . ALA B 1 43 ? 25.828 -18.516 19.266 1 24.72 43 ALA B CA 1
ATOM 2749 C C . ALA B 1 43 ? 24.906 -17.578 20.062 1 24.72 43 ALA B C 1
ATOM 2751 O O . ALA B 1 43 ? 24.688 -17.781 21.266 1 24.72 43 ALA B O 1
ATOM 2752 N N . GLY B 1 44 ? 24.828 -16.312 19.547 1 23.62 44 GLY B N 1
ATOM 2753 C CA . GLY B 1 44 ? 24.219 -15.406 20.516 1 23.62 44 GLY B CA 1
ATOM 2754 C C . GLY B 1 44 ? 22.766 -15.734 20.812 1 23.62 44 GLY B C 1
ATOM 2755 O O . GLY B 1 44 ? 22.031 -14.898 21.344 1 23.62 44 GLY B O 1
ATOM 2756 N N . ALA B 1 45 ? 22.359 -17 20.359 1 22.89 45 ALA B N 1
ATOM 2757 C CA . ALA B 1 45 ? 20.938 -17.219 20.625 1 22.89 45 ALA B CA 1
ATOM 2758 C C . ALA B 1 45 ? 20.656 -17.203 22.125 1 22.89 45 ALA B C 1
ATOM 2760 O O . ALA B 1 45 ? 19.656 -16.625 22.578 1 22.89 45 ALA B O 1
ATOM 2761 N N . ALA B 1 46 ? 21.078 -18.219 22.812 1 23 46 ALA B N 1
ATOM 2762 C CA . ALA B 1 46 ? 20.281 -18.781 23.906 1 23 46 ALA B CA 1
ATOM 2763 C C . ALA B 1 46 ? 20.5 -17.984 25.188 1 23 46 ALA B C 1
ATOM 2765 O O . ALA B 1 46 ? 19.969 -18.359 26.25 1 23 46 ALA B O 1
ATOM 2766 N N . ALA B 1 47 ? 21.656 -17.5 25.391 1 23.67 47 ALA B N 1
ATOM 2767 C CA . ALA B 1 47 ? 21.562 -17.156 26.812 1 23.67 47 ALA B CA 1
ATOM 2768 C C . ALA B 1 47 ? 20.391 -16.234 27.078 1 23.67 47 ALA B C 1
ATOM 2770 O O . ALA B 1 47 ? 20.359 -15.094 26.625 1 23.67 47 ALA B O 1
ATOM 2771 N N . CYS B 1 48 ? 19.234 -16.812 27.062 1 24.41 48 CYS B N 1
ATOM 2772 C CA . CYS B 1 48 ? 18.109 -16.203 27.75 1 24.41 48 CYS B CA 1
ATOM 2773 C C . CYS B 1 48 ? 18.547 -15.57 29.062 1 24.41 48 CYS B C 1
ATOM 2775 O O . CYS B 1 48 ? 18.562 -16.234 30.094 1 24.41 48 CYS B O 1
ATOM 2777 N N . GLY B 1 49 ? 19.828 -15.164 29.094 1 23.8 49 GLY B N 1
ATOM 2778 C CA . GLY B 1 49 ? 20.172 -14.547 30.359 1 23.8 49 GLY B CA 1
ATOM 2779 C C . GLY B 1 49 ? 19.031 -13.719 30.953 1 23.8 49 GLY B C 1
ATOM 2780 O O . GLY B 1 49 ? 18.172 -13.227 30.219 1 23.8 49 GLY B O 1
ATOM 2781 N N . ASP B 1 50 ? 18.672 -14.078 32.156 1 28.81 50 ASP B N 1
ATOM 2782 C CA . ASP B 1 50 ? 17.906 -13.273 33.125 1 28.81 50 ASP B CA 1
ATOM 2783 C C . ASP B 1 50 ? 18.234 -11.789 32.969 1 28.81 50 ASP B C 1
ATOM 2785 O O . ASP B 1 50 ? 19.141 -11.281 33.625 1 28.81 50 ASP B O 1
ATOM 2789 N N . HIS B 1 51 ? 18.688 -11.422 31.812 1 28.11 51 HIS B N 1
ATOM 2790 C CA . HIS B 1 51 ? 18.859 -9.977 31.844 1 28.11 51 HIS B CA 1
ATOM 2791 C C . HIS B 1 51 ? 17.641 -9.281 32.438 1 28.11 51 HIS B C 1
ATOM 2793 O O . HIS B 1 51 ? 16.516 -9.508 31.969 1 28.11 51 HIS B O 1
ATOM 2799 N N . GLN B 1 52 ? 17.625 -9.18 33.656 1 29.88 52 GLN B N 1
ATOM 2800 C CA . GLN B 1 52 ? 16.797 -8.125 34.25 1 29.88 52 GLN B CA 1
ATOM 2801 C C . GLN B 1 52 ? 16.609 -6.965 33.281 1 29.88 52 GLN B C 1
ATOM 2803 O O . GLN B 1 52 ? 17.547 -6.219 33 1 29.88 52 GLN B O 1
ATOM 2808 N N . GLY B 1 53 ? 16.188 -7.305 32.031 1 32.81 53 GLY B N 1
ATOM 2809 C CA . GLY B 1 53 ? 15.773 -6.215 31.156 1 32.81 53 GLY B CA 1
ATOM 2810 C C . GLY B 1 53 ? 15.383 -4.961 31.922 1 32.81 53 GLY B C 1
ATOM 2811 O O . GLY B 1 53 ? 14.422 -4.965 32.688 1 32.81 53 GLY B O 1
ATOM 2812 N N . GLY B 1 54 ? 16.312 -4.387 32.406 1 34.47 54 GLY B N 1
ATOM 2813 C CA . GLY B 1 54 ? 15.93 -3.061 32.875 1 34.47 54 GLY B CA 1
ATOM 2814 C C . GLY B 1 54 ? 14.836 -2.434 32.031 1 34.47 54 GLY B C 1
ATOM 2815 O O . GLY B 1 54 ? 15.039 -2.152 30.844 1 34.47 54 GLY B O 1
ATOM 2816 N N . GLY B 1 55 ? 13.602 -3.018 31.891 1 39.44 55 GLY B N 1
ATOM 2817 C CA . GLY B 1 55 ? 12.43 -2.279 31.453 1 39.44 55 GLY B CA 1
ATOM 2818 C C . GLY B 1 55 ? 12.648 -0.778 31.406 1 39.44 55 GLY B C 1
ATOM 2819 O O . GLY B 1 55 ? 12.383 -0.084 32.406 1 39.44 55 GLY B O 1
ATOM 2820 N N . GLY B 1 56 ? 13.742 -0.475 30.891 1 39.97 56 GLY B N 1
ATOM 2821 C CA . GLY B 1 56 ? 13.75 0.979 30.859 1 39.97 56 GLY B CA 1
ATOM 2822 C C . GLY B 1 56 ? 12.391 1.583 30.594 1 39.97 56 GLY B C 1
ATOM 2823 O O . GLY B 1 56 ? 11.648 1.106 29.734 1 39.97 56 GLY B O 1
ATOM 2824 N N . VAL B 1 57 ? 11.664 1.884 31.422 1 45.25 57 VAL B N 1
ATOM 2825 C CA . VAL B 1 57 ? 10.469 2.717 31.359 1 45.25 57 VAL B CA 1
ATOM 2826 C C . VAL B 1 57 ? 10.523 3.602 30.125 1 45.25 57 VAL B C 1
ATOM 2828 O O . VAL B 1 57 ? 11.375 4.48 30.016 1 45.25 57 VAL B O 1
ATOM 2831 N N . GLN B 1 58 ? 10.516 2.838 28.875 1 55.56 58 GLN B N 1
ATOM 2832 C CA . GLN B 1 58 ? 10.32 3.809 27.812 1 55.56 58 GLN B CA 1
ATOM 2833 C C . GLN B 1 58 ? 9.562 5.035 28.312 1 55.56 58 GLN B C 1
ATOM 2835 O O . GLN B 1 58 ? 8.461 4.91 28.844 1 55.56 58 GLN B O 1
ATOM 2840 N N . ALA B 1 59 ? 10.242 6.012 28.609 1 65.31 59 ALA B N 1
ATOM 2841 C CA . ALA B 1 59 ? 9.648 7.27 29.062 1 65.31 59 ALA B CA 1
ATOM 2842 C C . ALA B 1 59 ? 8.414 7.617 28.234 1 65.31 59 ALA B C 1
ATOM 2844 O O . ALA B 1 59 ? 8.359 7.328 27.031 1 65.31 59 ALA B O 1
ATOM 2845 N N . ALA B 1 60 ? 7.379 7.695 28.844 1 78.19 60 ALA B N 1
ATOM 2846 C CA . ALA B 1 60 ? 6.129 8.148 28.234 1 78.19 60 ALA B CA 1
ATOM 2847 C C . ALA B 1 60 ? 6.379 9.312 27.281 1 78.19 60 ALA B C 1
ATOM 2849 O O . ALA B 1 60 ? 7.215 10.18 27.562 1 78.19 60 ALA B O 1
ATOM 2850 N N . PRO B 1 61 ? 5.871 9.211 26 1 84.88 61 PRO B N 1
ATOM 2851 C CA . PRO B 1 61 ? 6.043 10.336 25.078 1 84.88 61 PRO B CA 1
ATOM 2852 C C . PRO B 1 61 ? 5.668 11.672 25.703 1 84.88 61 PRO B C 1
ATOM 2854 O O . PRO B 1 61 ? 4.836 11.727 26.609 1 84.88 61 PRO B O 1
ATOM 2857 N N . GLU B 1 62 ? 6.332 12.641 25.234 1 91.94 62 GLU B N 1
ATOM 2858 C CA . GLU B 1 62 ? 6.105 13.984 25.75 1 91.94 62 GLU B CA 1
ATOM 2859 C C . GLU B 1 62 ? 4.723 14.5 25.375 1 91.94 62 GLU B C 1
ATOM 2861 O O . GLU B 1 62 ? 4.098 15.242 26.141 1 91.94 62 GLU B O 1
ATOM 2866 N N . PHE B 1 63 ? 4.281 14.109 24.219 1 95.88 63 PHE B N 1
ATOM 2867 C CA . PHE B 1 63 ? 2.967 14.555 23.766 1 95.88 63 PHE B CA 1
ATOM 2868 C C . PHE B 1 63 ? 2.428 13.625 22.688 1 95.88 63 PHE B C 1
ATOM 2870 O O . PHE B 1 63 ? 3.141 12.742 22.203 1 95.88 63 PHE B O 1
ATOM 2877 N N . ARG B 1 64 ? 1.14 13.844 22.359 1 96.62 64 ARG B N 1
ATOM 2878 C CA . ARG B 1 64 ? 0.465 13.07 21.312 1 96.62 64 ARG B CA 1
ATOM 2879 C C . ARG B 1 64 ? 0.009 13.969 20.172 1 96.62 64 ARG B C 1
ATOM 2881 O O . ARG B 1 64 ? -0.517 15.062 20.406 1 96.62 64 ARG B O 1
ATOM 2888 N N . LEU B 1 65 ? 0.283 13.531 19 1 97.81 65 LEU B N 1
ATOM 2889 C CA . LEU B 1 65 ? -0.055 14.266 17.797 1 97.81 65 LEU B CA 1
ATOM 2890 C C . LEU B 1 65 ? -0.905 13.406 16.859 1 97.81 65 LEU B C 1
ATOM 2892 O O . LEU B 1 65 ? -0.532 12.281 16.531 1 97.81 65 LEU B O 1
ATOM 2896 N N . LEU B 1 66 ? -2.088 13.93 16.484 1 98 66 LEU B N 1
ATOM 2897 C CA . LEU B 1 66 ? -2.889 13.336 15.414 1 98 66 LEU B CA 1
ATOM 2898 C C . LEU B 1 66 ? -2.674 14.078 14.102 1 98 66 LEU B C 1
ATOM 2900 O O . LEU B 1 66 ? -2.852 15.297 14.031 1 98 66 LEU B O 1
ATOM 2904 N N . ILE B 1 67 ? -2.264 13.383 13.133 1 98.75 67 ILE B N 1
ATOM 2905 C CA . ILE B 1 67 ? -2.176 13.938 11.789 1 98.75 67 ILE B CA 1
ATOM 2906 C C . ILE B 1 67 ? -3.307 13.383 10.922 1 98.75 67 ILE B C 1
ATOM 2908 O O . ILE B 1 67 ? -3.334 12.188 10.617 1 98.75 67 ILE B O 1
ATOM 2912 N N . GLY B 1 68 ? -4.242 14.219 10.602 1 98.56 68 GLY B N 1
ATOM 2913 C CA . GLY B 1 68 ? -5.238 13.867 9.602 1 98.56 68 GLY B CA 1
ATOM 2914 C C . GLY B 1 68 ? -4.848 14.281 8.195 1 98.56 68 GLY B C 1
ATOM 2915 O O . GLY B 1 68 ? -4.789 15.477 7.887 1 98.56 68 GLY B O 1
ATOM 2916 N N . VAL B 1 69 ? -4.551 13.312 7.395 1 98.81 69 VAL B N 1
ATOM 2917 C CA . VAL B 1 69 ? -4.223 13.57 5.996 1 98.81 69 VAL B CA 1
ATOM 2918 C C . VAL B 1 69 ? -5.5 13.586 5.16 1 98.81 69 VAL B C 1
ATOM 2920 O O . VAL B 1 69 ? -6.141 12.547 4.98 1 98.81 69 VAL B O 1
ATOM 2923 N N . LEU B 1 70 ? -5.84 14.734 4.684 1 98.31 70 LEU B N 1
ATOM 2924 C CA . LEU B 1 70 ? -7.02 14.828 3.832 1 98.31 70 LEU B CA 1
ATOM 2925 C C . LEU B 1 70 ? -6.711 14.344 2.42 1 98.31 70 LEU B C 1
ATOM 2927 O O . LEU B 1 70 ? -5.789 14.844 1.772 1 98.31 70 LEU B O 1
ATOM 2931 N N . THR B 1 71 ? -7.457 13.367 1.988 1 98 71 THR B N 1
ATOM 2932 C CA . THR B 1 71 ? -7.191 12.68 0.727 1 98 71 THR B CA 1
ATOM 2933 C C . THR B 1 71 ? -8.5 12.273 0.049 1 98 71 THR B C 1
ATOM 2935 O O . THR B 1 71 ? -9.555 12.828 0.354 1 98 71 THR B O 1
ATOM 2938 N N . LEU B 1 72 ? -8.398 11.547 -1.062 1 97.38 72 LEU B N 1
ATOM 2939 C CA . LEU B 1 72 ? -9.531 11.016 -1.803 1 97.38 72 LEU B CA 1
ATOM 2940 C C . LEU B 1 72 ? -9.562 9.492 -1.733 1 97.38 72 LEU B C 1
ATOM 2942 O O . LEU B 1 72 ? -8.516 8.844 -1.652 1 97.38 72 LEU B O 1
ATOM 2946 N N . PRO B 1 73 ? -10.75 8.906 -1.74 1 95.75 73 PRO B N 1
ATOM 2947 C CA . PRO B 1 73 ? -10.844 7.449 -1.663 1 95.75 73 PRO B CA 1
ATOM 2948 C C . PRO B 1 73 ? -10.023 6.746 -2.746 1 95.75 73 PRO B C 1
ATOM 2950 O O . PRO B 1 73 ? -9.383 5.727 -2.479 1 95.75 73 PRO B O 1
ATOM 2953 N N . ALA B 1 74 ? -9.914 7.289 -3.879 1 96.56 74 ALA B N 1
ATOM 2954 C CA . ALA B 1 74 ? -9.305 6.617 -5.027 1 96.56 74 ALA B CA 1
ATOM 2955 C C . ALA B 1 74 ? -7.789 6.754 -4.996 1 96.56 74 ALA B C 1
ATOM 2957 O O . ALA B 1 74 ? -7.09 6.133 -5.801 1 96.56 74 ALA B O 1
ATOM 2958 N N . ARG B 1 75 ? -7.246 7.48 -4.078 1 97.25 75 ARG B N 1
ATOM 2959 C CA . ARG B 1 75 ? -5.805 7.695 -4.039 1 97.25 75 ARG B CA 1
ATOM 2960 C C . ARG B 1 75 ? -5.113 6.641 -3.182 1 97.25 75 ARG B C 1
ATOM 2962 O O . ARG B 1 75 ? -4.336 6.973 -2.283 1 97.25 75 ARG B O 1
ATOM 2969 N N . TYR B 1 76 ? -5.273 5.402 -3.572 1 97.19 76 TYR B N 1
ATOM 2970 C CA . TYR B 1 76 ? -4.754 4.262 -2.824 1 97.19 76 TYR B CA 1
ATOM 2971 C C . TYR B 1 76 ? -3.232 4.305 -2.75 1 97.19 76 TYR B C 1
ATOM 2973 O O . TYR B 1 76 ? -2.652 4.172 -1.669 1 97.19 76 TYR B O 1
ATOM 2981 N N . GLU B 1 77 ? -2.654 4.477 -3.861 1 97.44 77 GLU B N 1
ATOM 2982 C CA . GLU B 1 77 ? -1.199 4.434 -3.955 1 97.44 77 GLU B CA 1
ATOM 2983 C C . GLU B 1 77 ? -0.554 5.488 -3.062 1 97.44 77 GLU B C 1
ATOM 2985 O O . GLU B 1 77 ? 0.44 5.211 -2.387 1 97.44 77 GLU B O 1
ATOM 2990 N N . ARG B 1 78 ? -1.12 6.629 -3.08 1 98.19 78 ARG B N 1
ATOM 2991 C CA . ARG B 1 78 ? -0.597 7.723 -2.266 1 98.19 78 ARG B CA 1
ATOM 2992 C C . ARG B 1 78 ? -0.691 7.395 -0.78 1 98.19 78 ARG B C 1
ATOM 2994 O O . ARG B 1 78 ? 0.264 7.605 -0.03 1 98.19 78 ARG B O 1
ATOM 3001 N N . ARG B 1 79 ? -1.811 6.906 -0.357 1 98.12 79 ARG B N 1
ATOM 3002 C CA . ARG B 1 79 ? -1.98 6.559 1.05 1 98.12 79 ARG B CA 1
ATOM 3003 C C . ARG B 1 79 ? -1.028 5.438 1.455 1 98.12 79 ARG B C 1
ATOM 3005 O O . ARG B 1 79 ? -0.473 5.457 2.557 1 98.12 79 ARG B O 1
ATOM 3012 N N . HIS B 1 80 ? -0.808 4.543 0.593 1 97.62 80 HIS B N 1
ATOM 3013 C CA . HIS B 1 80 ? 0.132 3.469 0.896 1 97.62 80 HIS B CA 1
ATOM 3014 C C . HIS B 1 80 ? 1.554 4.004 1.031 1 97.62 80 HIS B C 1
ATOM 3016 O O . HIS B 1 80 ? 2.293 3.592 1.928 1 97.62 80 HIS B O 1
ATOM 3022 N N . LEU B 1 81 ? 1.918 4.863 0.103 1 97.88 81 LEU B N 1
ATOM 3023 C CA . LEU B 1 81 ? 3.234 5.484 0.191 1 97.88 81 LEU B CA 1
ATOM 3024 C C . LEU B 1 81 ? 3.404 6.215 1.52 1 97.88 81 LEU B C 1
ATOM 3026 O O . LEU B 1 81 ? 4.41 6.027 2.211 1 97.88 81 LEU B O 1
ATOM 3030 N N . LEU B 1 82 ? 2.42 6.938 1.861 1 98.44 82 LEU B N 1
ATOM 3031 C CA . LEU B 1 82 ? 2.484 7.719 3.09 1 98.44 82 LEU B CA 1
ATOM 3032 C C . LEU B 1 82 ? 2.529 6.809 4.312 1 98.44 82 LEU B C 1
ATOM 3034 O O . LEU B 1 82 ? 3.23 7.102 5.285 1 98.44 82 LEU B O 1
ATOM 3038 N N . ARG B 1 83 ? 1.811 5.703 4.273 1 97.25 83 ARG B N 1
ATOM 3039 C CA . ARG B 1 83 ? 1.849 4.727 5.359 1 97.25 83 ARG B CA 1
ATOM 3040 C C . ARG B 1 83 ? 3.266 4.207 5.578 1 97.25 83 ARG B C 1
ATOM 3042 O O . ARG B 1 83 ? 3.736 4.129 6.715 1 97.25 83 ARG B O 1
ATOM 3049 N N . MET B 1 84 ? 3.895 3.918 4.508 1 96.06 84 MET B N 1
ATOM 3050 C CA . MET B 1 84 ? 5.254 3.4 4.617 1 96.06 84 MET B CA 1
ATOM 3051 C C . MET B 1 84 ? 6.203 4.465 5.152 1 96.06 84 MET B C 1
ATOM 3053 O O . MET B 1 84 ? 6.98 4.207 6.074 1 96.06 84 MET B O 1
ATOM 3057 N N . VAL B 1 85 ? 6.066 5.637 4.617 1 97.31 85 VAL B N 1
ATOM 3058 C CA . VAL B 1 85 ? 6.953 6.742 4.965 1 97.31 85 VAL B CA 1
ATOM 3059 C C . VAL B 1 85 ? 6.82 7.062 6.453 1 97.31 85 VAL B C 1
ATOM 3061 O O . VAL B 1 85 ? 7.824 7.203 7.156 1 97.31 85 VAL B O 1
ATOM 3064 N N . TYR B 1 86 ? 5.645 7.105 6.934 1 97.5 86 TYR B N 1
ATOM 3065 C CA . TYR B 1 86 ? 5.434 7.496 8.328 1 97.5 86 TYR B CA 1
ATOM 3066 C C . TYR B 1 86 ? 5.719 6.328 9.266 1 97.5 86 TYR B C 1
ATOM 3068 O O . TYR B 1 86 ? 6.219 6.527 10.375 1 97.5 86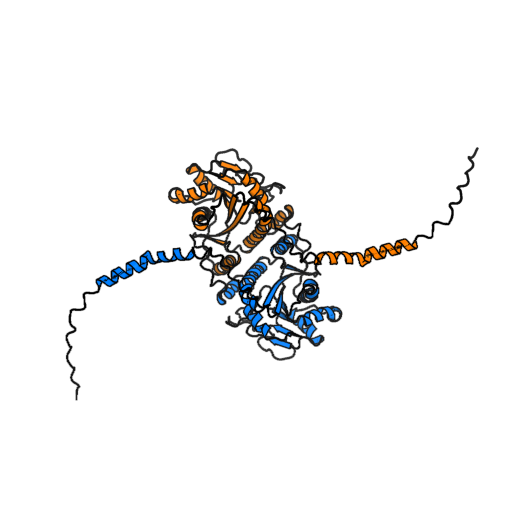 TYR B O 1
ATOM 3076 N N . ALA B 1 87 ? 5.402 5.145 8.805 1 95.31 87 ALA B N 1
ATOM 3077 C CA . ALA B 1 87 ? 5.715 3.977 9.625 1 95.31 87 ALA B CA 1
ATOM 3078 C C . ALA B 1 87 ? 7.219 3.867 9.867 1 95.31 87 ALA B C 1
ATOM 3080 O O . ALA B 1 87 ? 7.652 3.574 10.984 1 95.31 87 ALA B O 1
ATOM 3081 N N . LEU B 1 88 ? 8 4.117 8.906 1 93.06 88 LEU B N 1
ATOM 3082 C CA . LEU B 1 88 ? 9.445 3.971 8.984 1 93.06 88 LEU B CA 1
ATOM 3083 C C . LEU B 1 88 ? 10.047 5.004 9.93 1 93.06 88 LEU B C 1
ATOM 3085 O O . LEU B 1 88 ? 11.18 4.84 10.398 1 93.06 88 LEU B O 1
ATOM 3089 N N . GLN B 1 89 ? 9.289 6.012 10.25 1 96.56 89 GLN B N 1
ATOM 3090 C CA . GLN B 1 89 ? 9.805 7.09 11.086 1 96.56 89 GLN B CA 1
ATOM 3091 C C . GLN B 1 89 ? 9.406 6.891 12.547 1 96.56 89 GLN B C 1
ATOM 3093 O O . GLN B 1 89 ? 9.945 7.551 13.438 1 96.56 89 GLN B O 1
ATOM 3098 N N . GLN B 1 90 ? 8.484 6.02 12.844 1 96.62 90 GLN B N 1
ATOM 3099 C CA . GLN B 1 90 ? 7.871 5.895 14.164 1 96.62 90 GLN B CA 1
ATOM 3100 C C . GLN B 1 90 ? 8.922 5.582 15.227 1 96.62 90 GLN B C 1
ATOM 3102 O O . GLN B 1 90 ? 8.898 6.168 16.312 1 96.62 90 GLN B O 1
ATOM 3107 N N . PRO B 1 91 ? 9.867 4.68 14.953 1 94.69 91 PRO B N 1
ATOM 3108 C CA . PRO B 1 91 ? 10.852 4.387 15.992 1 94.69 91 PRO B CA 1
ATOM 3109 C C . PRO B 1 91 ? 11.648 5.617 16.422 1 94.69 91 PRO B C 1
ATOM 3111 O O . PRO B 1 91 ? 11.914 5.805 17.609 1 94.69 91 PRO B O 1
ATOM 3114 N N . ALA B 1 92 ? 11.938 6.461 15.516 1 94.5 92 ALA B N 1
ATOM 3115 C CA . ALA B 1 92 ? 12.789 7.613 15.789 1 94.5 92 ALA B CA 1
ATOM 3116 C C . ALA B 1 92 ? 12.016 8.703 16.531 1 94.5 92 ALA B C 1
ATOM 3118 O O . ALA B 1 92 ? 12.617 9.547 17.203 1 94.5 92 ALA B O 1
ATOM 3119 N N . VAL B 1 93 ? 10.719 8.711 16.359 1 96.88 93 VAL B N 1
ATOM 3120 C CA . VAL B 1 93 ? 9.945 9.797 16.953 1 96.88 93 VAL B CA 1
ATOM 3121 C C . VAL B 1 93 ? 9.328 9.328 18.266 1 96.88 93 VAL B C 1
ATOM 3123 O O . VAL B 1 93 ? 8.898 10.148 19.078 1 96.88 93 VAL B O 1
ATOM 3126 N N . ALA B 1 94 ? 9.383 8.109 18.609 1 94.31 94 ALA B N 1
ATOM 3127 C CA . ALA B 1 94 ? 8.633 7.488 19.703 1 94.31 94 ALA B CA 1
ATOM 3128 C C . ALA B 1 94 ? 9.102 8.016 21.062 1 94.31 94 ALA B C 1
ATOM 3130 O O . ALA B 1 94 ? 8.328 8.062 22.016 1 94.31 94 ALA B O 1
ATOM 3131 N N . SER B 1 95 ? 10.305 8.383 21.156 1 91.94 95 SER B N 1
ATOM 3132 C CA . SER B 1 95 ? 10.82 8.867 22.438 1 91.94 95 SER B CA 1
ATOM 3133 C C . SER B 1 95 ? 10.273 10.25 22.766 1 91.94 95 SER B C 1
ATOM 3135 O O . SER B 1 95 ? 10.203 10.633 23.938 1 91.94 95 SER B O 1
ATOM 3137 N N . ARG B 1 96 ? 9.789 10.93 21.828 1 94.31 96 ARG B N 1
ATOM 3138 C CA . ARG B 1 96 ? 9.344 12.305 22.031 1 94.31 96 ARG B CA 1
ATOM 3139 C C . ARG B 1 96 ? 7.828 12.406 21.969 1 94.31 96 ARG B C 1
ATOM 3141 O O . ARG B 1 96 ? 7.211 13.094 22.781 1 94.31 96 ARG B O 1
ATOM 3148 N N . ALA B 1 97 ? 7.328 11.664 21 1 97.12 97 ALA B N 1
ATOM 3149 C CA . ALA B 1 97 ? 5.902 11.852 20.75 1 97.12 97 ALA B CA 1
ATOM 3150 C C . ALA B 1 97 ? 5.262 10.57 20.234 1 97.12 97 ALA B C 1
ATOM 3152 O O . ALA B 1 97 ? 5.922 9.75 19.594 1 97.12 97 ALA B O 1
ATOM 3153 N N . ARG B 1 98 ? 4.051 10.406 20.578 1 96.19 98 ARG B N 1
ATOM 3154 C CA . ARG B 1 98 ? 3.205 9.453 19.875 1 96.19 98 ARG B CA 1
ATOM 3155 C C . ARG B 1 98 ? 2.494 10.125 18.703 1 96.19 98 ARG B C 1
ATOM 3157 O O . ARG B 1 98 ? 1.703 11.047 18.891 1 96.19 98 ARG B O 1
ATOM 3164 N N . VAL B 1 99 ? 2.783 9.68 17.562 1 97.81 99 VAL B N 1
ATOM 3165 C CA . VAL B 1 99 ? 2.205 10.281 16.359 1 97.81 99 VAL B CA 1
ATOM 3166 C C . VAL B 1 99 ? 1.275 9.281 15.672 1 97.81 99 VAL B C 1
ATOM 3168 O O . VAL B 1 99 ? 1.713 8.219 15.242 1 97.81 99 VAL B O 1
ATOM 3171 N N . ASP B 1 100 ? -0.001 9.609 15.578 1 96.75 100 ASP B N 1
ATOM 3172 C CA . ASP B 1 100 ? -0.981 8.82 14.844 1 96.75 100 ASP B CA 1
ATOM 3173 C C . ASP B 1 100 ? -1.352 9.5 13.523 1 96.75 100 ASP B C 1
ATOM 3175 O O . ASP B 1 100 ? -1.666 10.695 13.5 1 96.75 100 ASP B O 1
ATOM 3179 N N . VAL B 1 101 ? -1.278 8.742 12.461 1 98 101 VAL B N 1
ATOM 3180 C CA . VAL B 1 101 ? -1.648 9.25 11.141 1 98 101 VAL B CA 1
ATOM 3181 C C . VAL B 1 101 ? -2.957 8.609 10.688 1 98 101 VAL B C 1
ATOM 3183 O O . VAL B 1 101 ? -3.115 7.387 10.773 1 98 101 VAL B O 1
ATOM 3186 N N . ARG B 1 102 ? -3.865 9.414 10.289 1 97.56 102 ARG B N 1
ATOM 3187 C CA . ARG B 1 102 ? -5.145 8.961 9.758 1 97.56 102 ARG B CA 1
ATOM 3188 C C . ARG B 1 102 ? -5.391 9.539 8.367 1 97.56 102 ARG B C 1
ATOM 3190 O O . ARG B 1 102 ? -5.078 10.703 8.109 1 97.56 102 ARG B O 1
ATOM 3197 N N . PHE B 1 103 ? -5.914 8.734 7.488 1 97.94 103 PHE B N 1
ATOM 3198 C CA . PHE B 1 103 ? -6.305 9.18 6.156 1 97.94 103 PHE B CA 1
ATOM 3199 C C . PHE B 1 103 ? -7.797 9.492 6.109 1 97.94 103 PHE B C 1
ATOM 3201 O O . PHE B 1 103 ? -8.633 8.617 6.367 1 97.94 103 PHE B O 1
ATOM 3208 N N . VAL B 1 104 ? -8.117 10.727 5.715 1 97.19 104 VAL B N 1
ATOM 3209 C CA . VAL B 1 104 ? -9.453 11.258 5.938 1 97.19 104 VAL B CA 1
ATOM 3210 C C . VAL B 1 104 ? -10.109 11.586 4.598 1 97.19 104 VAL B C 1
ATOM 3212 O O . VAL B 1 104 ? -9.508 12.25 3.75 1 97.19 104 VAL B O 1
ATOM 3215 N N . PHE B 1 105 ? -11.219 11.086 4.336 1 95.12 105 PHE B N 1
ATOM 3216 C CA . PHE B 1 105 ? -12.016 11.516 3.188 1 95.12 105 PHE B CA 1
ATOM 3217 C C . PHE B 1 105 ? -13.5 11.523 3.527 1 95.12 105 PHE B C 1
ATOM 3219 O O . PHE B 1 105 ? -13.898 11.062 4.598 1 95.12 105 PHE B O 1
ATOM 3226 N N . CYS B 1 106 ? -14.281 12.219 2.771 1 95.5 106 CYS B N 1
ATOM 3227 C CA . CYS B 1 106 ? -15.727 12.266 2.951 1 95.5 106 CYS B CA 1
ATOM 3228 C C . CYS B 1 106 ? -16.375 10.992 2.43 1 95.5 106 CYS B C 1
ATOM 3230 O O . CYS B 1 106 ? -15.727 9.961 2.303 1 95.5 106 CYS B O 1
ATOM 3232 N N . ARG B 1 107 ? -17.625 10.977 2.221 1 93.25 107 ARG B N 1
ATOM 3233 C CA . ARG B 1 107 ? -18.391 9.789 1.871 1 93.25 107 ARG B CA 1
ATOM 3234 C C . ARG B 1 107 ? -17.859 9.141 0.602 1 93.25 107 ARG B C 1
ATOM 3236 O O . ARG B 1 107 ? -17.609 9.82 -0.393 1 93.25 107 ARG B O 1
ATOM 3243 N N . VAL B 1 108 ? -17.688 7.859 0.718 1 92.94 108 VAL B N 1
ATOM 3244 C CA . VAL B 1 108 ? -17.219 7.078 -0.419 1 92.94 108 VAL B CA 1
ATOM 3245 C C . VAL B 1 108 ? -18.375 6.77 -1.356 1 92.94 108 VAL B C 1
ATOM 3247 O O . VAL B 1 108 ? -19.312 6.055 -0.981 1 92.94 108 VAL B O 1
ATOM 3250 N N . GLY B 1 109 ? -18.312 7.254 -2.529 1 90.12 109 GLY B N 1
ATOM 3251 C CA . GLY B 1 109 ? -19.422 7.109 -3.453 1 90.12 109 GLY B CA 1
ATOM 3252 C C . GLY B 1 109 ? -19.266 5.949 -4.414 1 90.12 109 GLY B C 1
ATOM 3253 O O . GLY B 1 109 ? -20.234 5.297 -4.785 1 90.12 109 GLY B O 1
ATOM 3254 N N . SER B 1 110 ? -18.078 5.621 -4.805 1 92.56 110 SER B N 1
ATOM 3255 C CA . SER B 1 110 ? -17.797 4.566 -5.77 1 92.56 110 SER B CA 1
ATOM 3256 C C . SER B 1 110 ? -17.891 3.188 -5.125 1 92.56 110 SER B C 1
ATOM 3258 O O . SER B 1 110 ? -17.25 2.932 -4.102 1 92.56 110 SER B O 1
ATOM 3260 N N . PRO B 1 111 ? -18.672 2.285 -5.742 1 91.69 111 PRO B N 1
ATOM 3261 C CA . PRO B 1 111 ? -18.719 0.93 -5.188 1 91.69 111 PRO B CA 1
ATOM 3262 C C . PRO B 1 111 ? -17.344 0.268 -5.129 1 91.69 111 PRO B C 1
ATOM 3264 O O . PRO B 1 111 ? -17.047 -0.465 -4.18 1 91.69 111 PRO B O 1
ATOM 3267 N N . GLU B 1 112 ? -16.578 0.487 -6.148 1 94.5 112 GLU B N 1
ATOM 3268 C CA . GLU B 1 112 ? -15.219 -0.045 -6.172 1 94.5 112 GLU B CA 1
ATOM 3269 C C . GLU B 1 112 ? -14.391 0.501 -5.008 1 94.5 112 GLU B C 1
ATOM 3271 O O . GLU B 1 112 ? -13.742 -0.261 -4.289 1 94.5 112 GLU B O 1
ATOM 3276 N N . ASP B 1 113 ? -14.461 1.767 -4.809 1 95.31 113 ASP B N 1
ATOM 3277 C CA . ASP B 1 113 ? -13.711 2.391 -3.723 1 95.31 113 ASP B CA 1
ATOM 3278 C C . ASP B 1 113 ? -14.219 1.92 -2.363 1 95.31 113 ASP B C 1
ATOM 3280 O O . ASP B 1 113 ? -13.438 1.796 -1.413 1 95.31 113 ASP B O 1
ATOM 3284 N N . ARG B 1 114 ? -15.492 1.702 -2.266 1 92.94 114 ARG B N 1
ATOM 3285 C CA . ARG B 1 114 ? -16.047 1.207 -1.01 1 92.94 114 ARG B CA 1
ATOM 3286 C C . ARG B 1 114 ? -15.398 -0.11 -0.603 1 92.94 114 ARG B C 1
ATOM 3288 O O . ARG B 1 114 ? -15.008 -0.285 0.554 1 92.94 114 ARG B O 1
ATOM 3295 N N . VAL B 1 115 ? -15.227 -0.973 -1.53 1 93.88 115 VAL B N 1
ATOM 3296 C CA . VAL B 1 115 ? -14.625 -2.271 -1.242 1 93.88 115 VAL B CA 1
ATOM 3297 C C . VAL B 1 115 ? -13.148 -2.096 -0.91 1 93.88 115 VAL B C 1
ATOM 3299 O O . VAL B 1 115 ? -12.672 -2.59 0.115 1 93.88 115 VAL B O 1
ATOM 3302 N N . LEU B 1 116 ? -12.43 -1.399 -1.764 1 95.44 116 LEU B N 1
ATOM 3303 C CA . LEU B 1 116 ? -10.984 -1.312 -1.648 1 95.44 116 LEU B CA 1
ATOM 3304 C C . LEU B 1 116 ? -10.578 -0.491 -0.427 1 95.44 116 LEU B C 1
ATOM 3306 O O . LEU B 1 116 ? -9.594 -0.807 0.242 1 95.44 116 LEU B O 1
ATOM 3310 N N . VAL B 1 117 ? -11.32 0.547 -0.125 1 95.06 117 VAL B N 1
ATOM 3311 C CA . VAL B 1 117 ? -11.047 1.334 1.073 1 95.06 117 VAL B CA 1
ATOM 3312 C C . VAL B 1 117 ? -11.414 0.525 2.316 1 95.06 117 VAL B C 1
ATOM 3314 O O . VAL B 1 117 ? -10.75 0.624 3.348 1 95.06 117 VAL B O 1
ATOM 3317 N N . SER B 1 118 ? -12.508 -0.255 2.213 1 93.44 118 SER B N 1
ATOM 3318 C CA . SER B 1 118 ? -12.859 -1.144 3.316 1 93.44 118 SER B CA 1
ATOM 3319 C C . SER B 1 118 ? -11.75 -2.145 3.596 1 93.44 118 SER B C 1
ATOM 3321 O O . SER B 1 118 ? -11.469 -2.461 4.754 1 93.44 118 SER B O 1
ATOM 3323 N N . LEU B 1 119 ? -11.172 -2.652 2.562 1 93.19 119 LEU B N 1
ATOM 3324 C CA . LEU B 1 119 ? -10.023 -3.541 2.73 1 93.19 119 LEU B CA 1
ATOM 3325 C C . LEU B 1 119 ? -8.898 -2.84 3.48 1 93.19 119 LEU B C 1
ATOM 3327 O O . LEU B 1 119 ? -8.281 -3.426 4.375 1 93.19 119 LEU B O 1
ATOM 3331 N N . GLU B 1 120 ? -8.641 -1.61 3.076 1 93.5 120 GLU B N 1
ATOM 3332 C CA . GLU B 1 120 ? -7.629 -0.8 3.742 1 93.5 120 GLU B CA 1
ATOM 3333 C C . GLU B 1 120 ? -7.957 -0.608 5.219 1 93.5 120 GLU B C 1
ATOM 3335 O O . GLU B 1 120 ? -7.078 -0.722 6.078 1 93.5 120 GLU B O 1
ATOM 3340 N N . ALA B 1 121 ? -9.219 -0.341 5.484 1 93.31 121 ALA B N 1
ATOM 3341 C CA . ALA B 1 121 ? -9.664 -0.151 6.863 1 93.31 121 ALA B CA 1
ATOM 3342 C C . ALA B 1 121 ? -9.445 -1.413 7.691 1 93.31 121 ALA B C 1
ATOM 3344 O O . ALA B 1 121 ? -9.008 -1.34 8.844 1 93.31 121 ALA B O 1
ATOM 3345 N N . MET B 1 122 ? -9.727 -2.51 7.141 1 91.5 122 MET B N 1
ATOM 3346 C CA . MET B 1 122 ? -9.562 -3.789 7.828 1 91.5 122 MET B CA 1
ATOM 3347 C C . MET B 1 122 ? -8.086 -4.094 8.062 1 91.5 122 MET B C 1
ATOM 3349 O O . MET B 1 122 ? -7.719 -4.594 9.125 1 91.5 122 MET B O 1
ATOM 3353 N N . ALA B 1 123 ? -7.293 -3.74 7.102 1 91.69 123 ALA B N 1
ATOM 3354 C CA . ALA B 1 123 ? -5.879 -4.102 7.156 1 91.69 123 ALA B CA 1
ATOM 3355 C C . ALA B 1 123 ? -5.113 -3.176 8.094 1 91.69 123 ALA B C 1
ATOM 3357 O O . ALA B 1 123 ? -4.219 -3.617 8.82 1 91.69 123 ALA B O 1
ATOM 3358 N N . TYR B 1 124 ? -5.5 -1.874 8.094 1 93.81 124 TYR B N 1
ATOM 3359 C CA . TYR B 1 124 ? -4.621 -0.922 8.766 1 93.81 124 TYR B CA 1
ATOM 3360 C C . TYR B 1 124 ? -5.367 -0.161 9.852 1 93.81 124 TYR B C 1
ATOM 3362 O O . TYR B 1 124 ? -4.75 0.416 10.75 1 93.81 124 TYR B O 1
ATOM 3370 N N . GLY B 1 125 ? -6.684 0.005 9.711 1 92.12 125 GLY B N 1
ATOM 3371 C CA . GLY B 1 125 ? -7.477 0.713 10.703 1 92.12 125 GLY B CA 1
ATOM 3372 C C . GLY B 1 125 ? -7.191 2.203 10.742 1 92.12 125 GLY B C 1
ATOM 3373 O O . GLY B 1 125 ? -7.398 2.852 11.766 1 92.12 125 GLY B O 1
ATOM 3374 N N . ASP B 1 126 ? -6.711 2.723 9.648 1 95.38 126 ASP B N 1
ATOM 3375 C CA . ASP B 1 126 ? -6.234 4.102 9.727 1 95.38 126 ASP B CA 1
ATOM 3376 C C . ASP B 1 126 ? -7.016 5.004 8.773 1 95.38 126 ASP B C 1
ATOM 3378 O O . ASP B 1 126 ? -6.598 6.133 8.5 1 95.38 126 ASP B O 1
ATOM 3382 N N . VAL B 1 127 ? -8.102 4.543 8.18 1 95.75 127 VAL B N 1
ATOM 3383 C CA . VAL B 1 127 ? -8.898 5.375 7.285 1 95.75 127 VAL B CA 1
ATOM 3384 C C . VAL B 1 127 ? -10.109 5.93 8.039 1 95.75 127 VAL B C 1
ATOM 3386 O O . VAL B 1 127 ? -10.703 5.23 8.859 1 95.75 127 VAL B O 1
ATOM 3389 N N . VAL B 1 128 ? -10.461 7.164 7.777 1 95.31 128 VAL B N 1
ATOM 3390 C CA . VAL B 1 128 ? -11.594 7.848 8.398 1 95.31 128 VAL B CA 1
ATOM 3391 C C . VAL B 1 128 ? -12.531 8.367 7.312 1 95.31 128 VAL B C 1
ATOM 3393 O O . VAL B 1 128 ? -12.117 9.109 6.422 1 95.31 128 VAL B O 1
ATO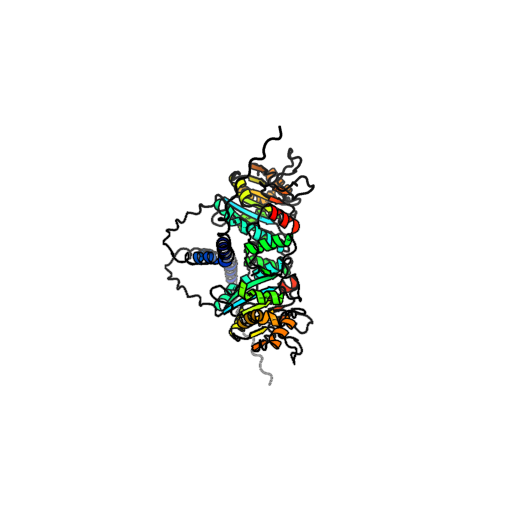M 3396 N N . GLU B 1 129 ? -13.727 7.957 7.348 1 94.69 129 GLU B N 1
ATOM 3397 C CA . GLU B 1 129 ? -14.766 8.5 6.469 1 94.69 129 GLU B CA 1
ATOM 3398 C C . GLU B 1 129 ? -15.633 9.516 7.207 1 94.69 129 GLU B C 1
ATOM 3400 O O . GLU B 1 129 ? -16.266 9.188 8.211 1 94.69 129 GLU B O 1
ATOM 3405 N N . LEU B 1 130 ? -15.656 10.688 6.73 1 94.94 130 LEU B N 1
ATOM 3406 C CA . LEU B 1 130 ? -16.469 11.75 7.305 1 94.94 130 LEU B CA 1
ATOM 3407 C C . LEU B 1 130 ? -17.844 11.789 6.652 1 94.94 130 LEU B C 1
ATOM 3409 O O . LEU B 1 130 ? -18 11.398 5.492 1 94.94 130 LEU B O 1
ATOM 3413 N N . ASP B 1 131 ? -18.812 12.312 7.375 1 91.62 131 ASP B N 1
ATOM 3414 C CA . ASP B 1 131 ? -20.141 12.484 6.82 1 91.62 131 ASP B CA 1
ATOM 3415 C C . ASP B 1 131 ? -20.281 13.828 6.109 1 91.62 131 ASP B C 1
ATOM 3417 O O . ASP B 1 131 ? -20.906 14.75 6.625 1 91.62 131 ASP B O 1
ATOM 3421 N N . CYS B 1 132 ? -19.812 13.906 4.949 1 94.12 132 CYS B N 1
ATOM 3422 C CA . CYS B 1 132 ? -19.875 15.078 4.086 1 94.12 132 CYS B CA 1
ATOM 3423 C C . CYS B 1 132 ? -19.719 14.688 2.623 1 94.12 132 CYS B C 1
ATOM 3425 O O . CYS B 1 132 ? -19.203 13.602 2.314 1 94.12 132 CYS B O 1
ATOM 3427 N N . PRO B 1 133 ? -20.234 15.516 1.729 1 93.88 133 PRO B N 1
ATOM 3428 C CA . PRO B 1 133 ? -19.875 15.305 0.325 1 93.88 133 PRO B CA 1
ATOM 3429 C C . PRO B 1 133 ? -18.406 15.602 0.042 1 93.88 133 PRO B C 1
ATOM 3431 O O . PRO B 1 133 ? -17.812 16.484 0.67 1 93.88 133 PRO B O 1
ATOM 3434 N N . GLU B 1 134 ? -17.906 14.82 -0.869 1 93.19 134 GLU B N 1
ATOM 3435 C CA . GLU B 1 134 ? -16.5 15.055 -1.188 1 93.19 134 GLU B CA 1
ATOM 3436 C C . GLU B 1 134 ? -16.281 16.469 -1.71 1 93.19 134 GLU B C 1
ATOM 3438 O O . GLU B 1 134 ? -17.094 16.984 -2.496 1 93.19 134 GLU B O 1
ATOM 3443 N N . ASN B 1 135 ? -15.305 17.125 -1.225 1 91.94 135 ASN B N 1
ATOM 3444 C CA . ASN B 1 135 ? -14.938 18.469 -1.625 1 91.94 135 ASN B CA 1
ATOM 3445 C C . ASN B 1 135 ? -13.531 18.828 -1.175 1 91.94 135 ASN B C 1
ATOM 3447 O O . ASN B 1 135 ? -12.953 18.156 -0.32 1 91.94 135 ASN B O 1
ATOM 3451 N N . MET B 1 136 ? -12.977 19.828 -1.746 1 89.5 136 MET B N 1
ATOM 3452 C CA . MET B 1 136 ? -11.68 20.328 -1.312 1 89.5 136 MET B CA 1
ATOM 3453 C C . MET B 1 136 ? -11.836 21.578 -0.443 1 89.5 136 MET B C 1
ATOM 3455 O O . MET B 1 136 ? -11.164 21.719 0.58 1 89.5 136 MET B O 1
ATOM 3459 N N . ASP B 1 137 ? -12.789 22.422 -0.841 1 94.19 137 ASP B N 1
ATOM 3460 C CA . ASP B 1 137 ? -12.875 23.766 -0.263 1 94.19 137 ASP B CA 1
ATOM 3461 C C . ASP B 1 137 ? -14.297 24.062 0.203 1 94.19 137 ASP B C 1
ATOM 3463 O O . ASP B 1 137 ? -14.695 25.234 0.27 1 94.19 137 ASP B O 1
ATOM 3467 N N . ASN B 1 138 ? -15.008 23.016 0.444 1 94.69 138 ASN B N 1
ATOM 3468 C CA . ASN B 1 138 ? -16.406 23.234 0.792 1 94.69 138 ASN B CA 1
ATOM 3469 C C . ASN B 1 138 ? -16.797 22.453 2.049 1 94.69 138 ASN B C 1
ATOM 3471 O O . ASN B 1 138 ? -17.797 21.75 2.061 1 94.69 138 ASN B O 1
ATOM 3475 N N . GLY B 1 139 ? -15.891 22.594 3.076 1 95.75 139 GLY B N 1
ATOM 3476 C CA . GLY B 1 139 ? -16.344 22.172 4.395 1 95.75 139 GLY B CA 1
ATOM 3477 C C . GLY B 1 139 ? -15.68 20.906 4.871 1 95.75 139 GLY B C 1
ATOM 3478 O O . GLY B 1 139 ? -15.836 20.5 6.027 1 95.75 139 GLY B O 1
ATOM 3479 N N . LYS B 1 140 ? -14.922 20.172 4.027 1 96.88 140 LYS B N 1
ATOM 3480 C CA . LYS B 1 140 ? -14.258 18.938 4.445 1 96.88 140 LYS B CA 1
ATOM 3481 C C . LYS B 1 140 ? -13.344 19.188 5.645 1 96.88 140 LYS B C 1
ATOM 3483 O O . LYS B 1 140 ? -13.32 18.391 6.586 1 96.88 140 LYS B O 1
ATOM 3488 N N . THR B 1 141 ? -12.625 20.297 5.613 1 97.56 141 THR B N 1
ATOM 3489 C CA . THR B 1 141 ? -11.734 20.641 6.715 1 97.56 141 THR B CA 1
ATOM 3490 C C . THR B 1 141 ? -12.523 20.875 8 1 97.56 141 THR B C 1
ATOM 3492 O O . THR B 1 141 ? -12.133 20.406 9.07 1 97.56 141 THR B O 1
ATOM 3495 N N . HIS B 1 142 ? -13.625 21.594 7.902 1 97.5 142 HIS B N 1
ATOM 3496 C CA . HIS B 1 142 ? -14.484 21.797 9.062 1 97.5 142 HIS B CA 1
ATOM 3497 C C . HIS B 1 142 ? -15.023 20.469 9.578 1 97.5 142 HIS B C 1
ATOM 3499 O O . HIS B 1 142 ? -15.047 20.219 10.789 1 97.5 142 HIS B O 1
ATOM 3505 N N . ALA B 1 143 ? -15.461 19.609 8.672 1 96.94 143 ALA B N 1
ATOM 3506 C CA . ALA B 1 143 ? -15.961 18.281 9.055 1 96.94 143 ALA B CA 1
ATOM 3507 C C . ALA B 1 143 ? -14.891 17.484 9.781 1 96.94 143 ALA B C 1
ATOM 3509 O O . ALA B 1 143 ? -15.18 16.797 10.766 1 96.94 143 ALA B O 1
ATOM 3510 N N . TYR B 1 144 ? -13.727 17.578 9.289 1 97.62 144 TYR B N 1
ATOM 3511 C CA . TYR B 1 144 ? -12.609 16.875 9.906 1 97.62 144 TYR B CA 1
ATOM 3512 C C . TYR B 1 144 ? -12.391 17.344 11.344 1 97.62 144 TYR B C 1
ATOM 3514 O O . TYR B 1 144 ? -12.57 16.578 12.289 1 97.62 144 TYR B O 1
ATOM 3522 N N . PHE B 1 145 ? -12.094 18.594 11.57 1 97.88 145 PHE B N 1
ATOM 3523 C CA . PHE B 1 145 ? -11.781 19.094 12.906 1 97.88 145 PHE B CA 1
ATOM 3524 C C . PHE B 1 145 ? -12.961 18.891 13.852 1 97.88 145 PHE B C 1
ATOM 3526 O O . PHE B 1 145 ? -12.781 18.578 15.031 1 97.88 145 PHE B O 1
ATOM 3533 N N . SER B 1 146 ? -14.156 19 13.359 1 96.62 146 SER B N 1
ATOM 3534 C CA . SER B 1 146 ? -15.352 18.875 14.188 1 96.62 146 SER B CA 1
ATOM 3535 C C . SER B 1 146 ? -15.555 17.422 14.625 1 96.62 146 SER B C 1
ATOM 3537 O O . SER B 1 146 ? -16.234 17.172 15.625 1 96.62 146 SER B O 1
ATOM 3539 N N . SER B 1 147 ? -14.961 16.484 13.883 1 95.5 147 SER B N 1
ATOM 3540 C CA . SER B 1 147 ? -15.188 15.078 14.18 1 95.5 147 SER B CA 1
ATOM 3541 C C . SER B 1 147 ? -14.117 14.531 15.125 1 95.5 147 SER B C 1
ATOM 3543 O O . SER B 1 147 ? -14.312 13.484 15.75 1 95.5 147 SER B O 1
ATOM 3545 N N . VAL B 1 148 ? -13.047 15.18 15.211 1 95.94 148 VAL B N 1
ATOM 3546 C CA . VAL B 1 148 ? -11.852 14.656 15.875 1 95.94 148 VAL B CA 1
ATOM 3547 C C . VAL B 1 148 ? -12.164 14.367 17.344 1 95.94 148 VAL B C 1
ATOM 3549 O O . VAL B 1 148 ? -11.875 13.273 17.844 1 95.94 148 VAL B O 1
ATOM 3552 N N . PRO B 1 149 ? -12.797 15.289 18.125 1 94.19 149 PRO B N 1
ATOM 3553 C CA . PRO B 1 149 ? -13.039 14.992 19.547 1 94.19 149 PRO B CA 1
ATOM 3554 C C . PRO B 1 149 ? -13.953 13.789 19.75 1 94.19 149 PRO B C 1
ATOM 3556 O O . PRO B 1 149 ? -13.75 13 20.672 1 94.19 149 PRO B O 1
ATOM 3559 N N . ARG B 1 150 ? -14.891 13.664 18.891 1 90.94 150 ARG B N 1
ATOM 3560 C CA . ARG B 1 150 ? -15.812 12.539 19 1 90.94 150 ARG B CA 1
ATOM 3561 C C . ARG B 1 150 ? -15.117 11.227 18.641 1 90.94 150 ARG B C 1
ATOM 3563 O O . ARG B 1 150 ? -15.328 10.211 19.312 1 90.94 150 ARG B O 1
ATOM 3570 N N . LEU B 1 151 ? -14.328 11.25 17.656 1 90.31 151 LEU B N 1
ATOM 3571 C CA . LEU B 1 151 ? -13.703 10.039 17.141 1 90.31 151 LEU B CA 1
ATOM 3572 C C . LEU B 1 151 ? -12.516 9.625 18 1 90.31 151 LEU B C 1
ATOM 3574 O O . LEU B 1 151 ? -12.266 8.43 18.188 1 90.31 151 LEU B O 1
ATOM 3578 N N . PHE B 1 152 ? -11.797 10.617 18.516 1 89.94 152 PHE B N 1
ATOM 3579 C CA . PHE B 1 152 ? -10.492 10.297 19.078 1 89.94 152 PHE B CA 1
ATOM 3580 C C . PHE B 1 152 ? -10.352 10.867 20.484 1 89.94 152 PHE B C 1
ATOM 3582 O O . PHE B 1 152 ? -9.297 10.734 21.109 1 89.94 152 PHE B O 1
ATOM 3589 N N . GLY B 1 153 ? -11.414 11.523 21.078 1 82.62 153 GLY B N 1
ATOM 3590 C CA . GLY B 1 153 ? -11.312 12.219 22.344 1 82.62 153 GLY B CA 1
ATOM 3591 C C . GLY B 1 153 ? -11.602 11.32 23.531 1 82.62 153 GLY B C 1
ATOM 3592 O O . GLY B 1 153 ? -11.328 11.695 24.688 1 82.62 153 GLY B O 1
ATOM 3593 N N . GLY B 1 154 ? -12.359 10.211 23.453 1 68.19 154 GLY B N 1
ATOM 3594 C CA . GLY B 1 154 ? -12.875 9.438 24.562 1 68.19 154 GLY B CA 1
ATOM 3595 C C . GLY B 1 154 ? -11.828 8.539 25.203 1 68.19 154 GLY B C 1
ATOM 3596 O O . GLY B 1 154 ? -12.039 8 26.281 1 68.19 154 GLY B O 1
ATOM 3597 N N . GLY B 1 155 ? -10.898 8.219 24.562 1 57.62 155 GLY B N 1
ATOM 3598 C CA . GLY B 1 155 ? -10.008 7.25 25.188 1 57.62 155 GLY B CA 1
ATOM 3599 C C . GLY B 1 155 ? -9.078 7.871 26.203 1 57.62 155 GLY B C 1
ATOM 3600 O O . GLY B 1 155 ? -9.344 8.961 26.719 1 57.62 155 GLY B O 1
ATOM 3601 N N . GLU B 1 156 ? -8.125 7.113 26.844 1 56.56 156 GLU B N 1
ATOM 3602 C CA . GLU B 1 156 ? -7.258 7.52 27.953 1 56.56 156 GLU B CA 1
ATOM 3603 C C . GLU B 1 156 ? -6.746 8.945 27.75 1 56.56 156 GLU B C 1
ATOM 3605 O O . GLU B 1 156 ? -6.633 9.711 28.703 1 56.56 156 GLU B O 1
ATOM 3610 N N . ALA B 1 157 ? -5.895 9.219 26.688 1 61.41 157 ALA B N 1
ATOM 3611 C CA . ALA B 1 157 ? -5.32 10.562 26.672 1 61.41 157 ALA B CA 1
ATOM 3612 C C . ALA B 1 157 ? -5.598 11.266 25.344 1 61.41 157 ALA B C 1
ATOM 3614 O O . ALA B 1 157 ? -5.344 10.711 24.281 1 61.41 157 ALA B O 1
ATOM 3615 N N . ALA B 1 158 ? -6.406 12.336 25.359 1 78.75 158 ALA B N 1
ATOM 3616 C CA . ALA B 1 158 ? -6.605 13.289 24.266 1 78.75 158 ALA B CA 1
ATOM 3617 C C . ALA B 1 158 ? -5.273 13.664 23.625 1 78.75 158 ALA B C 1
ATOM 3619 O O . ALA B 1 158 ? -4.215 13.539 24.25 1 78.75 158 ALA B O 1
ATOM 3620 N N . TYR B 1 159 ? -5.355 13.914 22.359 1 95.19 159 TYR B N 1
ATOM 3621 C CA . TYR B 1 159 ? -4.188 14.438 21.672 1 95.19 159 TYR B CA 1
ATOM 3622 C C . TYR B 1 159 ? -3.844 15.836 22.156 1 95.19 159 TYR B C 1
ATOM 3624 O O . TYR B 1 159 ? -4.711 16.562 22.656 1 95.19 159 TYR B O 1
ATOM 3632 N N . ASP B 1 160 ? -2.609 16.141 22.219 1 96.62 160 ASP B N 1
ATOM 3633 C CA . ASP B 1 160 ? -2.172 17.5 22.5 1 96.62 160 ASP B CA 1
ATOM 3634 C C . ASP B 1 160 ? -2.35 18.406 21.266 1 96.62 160 ASP B C 1
ATOM 3636 O O . ASP B 1 160 ? -2.715 19.578 21.406 1 96.62 160 ASP B O 1
ATOM 3640 N N . PHE B 1 161 ? -2.074 17.859 20.125 1 98.06 161 PHE B N 1
ATOM 3641 C CA . PHE B 1 161 ? -2.1 18.578 18.875 1 98.06 161 PHE B CA 1
ATOM 3642 C C . PHE B 1 161 ? -2.85 17.797 17.797 1 98.06 161 PHE B C 1
ATOM 3644 O O . PHE B 1 161 ? -2.797 16.562 17.781 1 98.06 161 PHE B O 1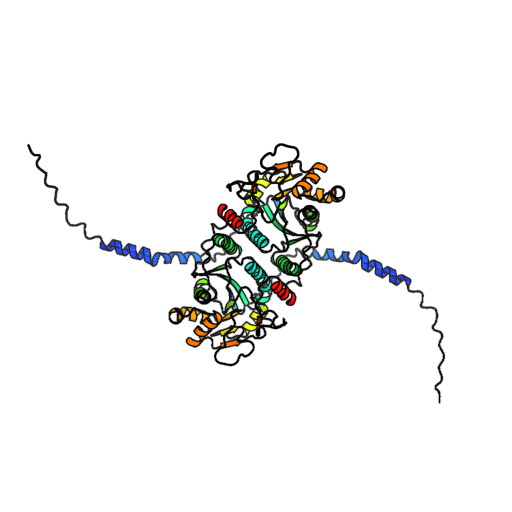
ATOM 3651 N N . VAL B 1 162 ? -3.543 18.516 16.906 1 98.62 162 VAL B N 1
ATOM 3652 C CA . VAL B 1 162 ? -4.203 17.938 15.75 1 98.62 162 VAL B CA 1
ATOM 3653 C C . VAL B 1 162 ? -3.764 18.688 14.484 1 98.62 162 VAL B C 1
ATOM 3655 O O . VAL B 1 162 ? -3.879 19.906 14.398 1 98.62 162 VAL B O 1
ATOM 3658 N N . MET B 1 163 ? -3.318 17.938 13.57 1 98.88 163 MET B N 1
ATOM 3659 C CA . MET B 1 163 ? -2.828 18.5 12.32 1 98.88 163 MET B CA 1
ATOM 3660 C C . MET B 1 163 ? -3.736 18.125 11.156 1 98.88 163 MET B C 1
ATOM 3662 O O . MET B 1 163 ? -4.215 16.984 11.078 1 98.88 163 MET B O 1
ATOM 3666 N N . LYS B 1 164 ? -4.016 19.062 10.32 1 98.81 164 LYS B N 1
ATOM 3667 C CA . LYS B 1 164 ? -4.488 18.812 8.961 1 98.81 164 LYS B CA 1
ATOM 3668 C C . LYS B 1 164 ? -3.332 18.828 7.965 1 98.81 164 LYS B C 1
ATOM 3670 O O . LYS B 1 164 ? -2.533 19.766 7.941 1 98.81 164 LYS B O 1
ATOM 3675 N N . ALA B 1 165 ? -3.234 17.812 7.168 1 98.75 165 ALA B N 1
ATOM 3676 C CA . ALA B 1 165 ? -2.182 17.734 6.156 1 98.75 165 ALA B CA 1
ATOM 3677 C C . ALA B 1 165 ? -2.756 17.328 4.801 1 98.75 165 ALA B C 1
ATOM 3679 O O . ALA B 1 165 ? -3.752 16.609 4.73 1 98.75 165 ALA B O 1
ATOM 3680 N N . ASP B 1 166 ? -2.129 17.844 3.738 1 98.38 166 ASP B N 1
ATOM 3681 C CA . ASP B 1 166 ? -2.453 17.375 2.393 1 98.38 166 ASP B CA 1
ATOM 3682 C C . ASP B 1 166 ? -1.745 16.062 2.076 1 98.38 166 ASP B C 1
ATOM 3684 O O . ASP B 1 166 ? -0.694 15.766 2.648 1 98.38 166 ASP B O 1
ATOM 3688 N N . ASP B 1 167 ? -2.264 15.312 1.112 1 98.5 167 ASP B N 1
ATOM 3689 C CA . ASP B 1 167 ? -1.671 14.008 0.826 1 98.5 167 ASP B CA 1
ATOM 3690 C C . ASP B 1 167 ? -0.492 14.141 -0.136 1 98.5 167 ASP B C 1
ATOM 3692 O O . ASP B 1 167 ? 0.142 13.148 -0.491 1 98.5 167 ASP B O 1
ATOM 3696 N N . ASP B 1 168 ? -0.15 15.414 -0.543 1 98.69 168 ASP B N 1
ATOM 3697 C CA . ASP B 1 168 ? 1.068 15.633 -1.316 1 98.69 168 ASP B CA 1
ATOM 3698 C C . ASP B 1 168 ? 2.119 16.359 -0.484 1 98.69 168 ASP B C 1
ATOM 3700 O O . ASP B 1 168 ? 2.992 17.047 -1.033 1 98.69 168 ASP B O 1
ATOM 3704 N N . THR B 1 169 ? 1.991 16.281 0.833 1 98.88 169 THR B N 1
ATOM 3705 C CA . THR B 1 169 ? 2.971 16.859 1.748 1 98.88 169 THR B CA 1
ATOM 3706 C C . THR B 1 169 ? 3.711 15.766 2.508 1 98.88 169 THR B C 1
ATOM 3708 O O . THR B 1 169 ? 3.086 14.859 3.068 1 98.88 169 THR B O 1
ATOM 3711 N N . PHE B 1 170 ? 5.004 15.836 2.467 1 98.75 170 PHE B N 1
ATOM 3712 C CA . PHE B 1 170 ? 5.891 14.977 3.24 1 98.75 170 PHE B CA 1
ATOM 3713 C C . PHE B 1 170 ? 6.293 15.641 4.551 1 98.75 170 PHE B C 1
ATOM 3715 O O . PHE B 1 170 ? 6.754 16.781 4.551 1 98.75 170 PHE B O 1
ATOM 3722 N N . PHE B 1 171 ? 6.137 14.922 5.684 1 98.81 171 PHE B N 1
ATOM 3723 C CA . PHE B 1 171 ? 6.598 15.422 6.98 1 98.81 171 PHE B CA 1
ATOM 3724 C C . PHE B 1 171 ? 7.727 14.547 7.52 1 98.81 171 PHE B C 1
ATOM 3726 O O . PHE B 1 171 ? 7.641 13.32 7.496 1 98.81 171 PHE B O 1
ATOM 3733 N N . ARG B 1 172 ? 8.75 15.141 7.953 1 98.56 172 ARG B N 1
ATOM 3734 C CA . ARG B 1 172 ? 9.727 14.492 8.82 1 98.56 172 ARG B CA 1
ATOM 3735 C C . ARG B 1 172 ? 9.281 14.523 10.273 1 98.56 172 ARG B C 1
ATOM 3737 O O . ARG B 1 172 ? 9.391 15.555 10.938 1 98.56 172 ARG B O 1
ATOM 3744 N N . LEU B 1 173 ? 8.852 13.445 10.773 1 98.56 173 LEU B N 1
ATOM 3745 C CA . LEU B 1 173 ? 8.148 13.367 12.055 1 98.56 173 LEU B CA 1
ATOM 3746 C C . LEU B 1 173 ? 9.078 13.734 13.203 1 98.56 173 LEU B C 1
ATOM 3748 O O . LEU B 1 173 ? 8.688 14.453 14.125 1 98.56 173 LEU B O 1
ATOM 3752 N N . PRO B 1 174 ? 10.375 13.258 13.188 1 97.81 174 PRO B N 1
ATOM 3753 C CA . PRO B 1 174 ? 11.25 13.648 14.297 1 97.81 174 PRO B CA 1
ATOM 3754 C C . PRO B 1 174 ? 11.477 15.164 14.359 1 97.81 174 PRO B C 1
ATOM 3756 O O . PRO B 1 174 ? 11.461 15.75 15.445 1 97.81 174 PRO B O 1
ATOM 3759 N N . GLU B 1 175 ? 11.688 15.789 13.195 1 98.31 175 GLU B N 1
ATOM 3760 C CA . GLU B 1 175 ? 11.883 17.234 13.148 1 98.31 175 GLU B CA 1
ATOM 3761 C C . GLU B 1 175 ? 10.617 17.969 13.578 1 98.31 175 GLU B C 1
ATOM 3763 O O . GLU B 1 175 ? 10.695 19 14.273 1 98.31 175 GLU B O 1
ATOM 3768 N N . LEU B 1 176 ? 9.461 17.484 13.109 1 98.75 176 LEU B N 1
ATOM 3769 C CA . LEU B 1 176 ? 8.188 18.062 13.516 1 98.75 176 LEU B CA 1
ATOM 3770 C C . LEU B 1 176 ? 8 17.969 15.023 1 98.75 176 LEU B C 1
ATOM 3772 O O . LEU B 1 176 ? 7.641 18.953 15.672 1 98.75 176 LEU B O 1
ATOM 3776 N N . ALA B 1 177 ? 8.258 16.828 15.562 1 98.44 177 ALA B N 1
ATOM 3777 C CA . ALA B 1 177 ? 8.102 16.609 17 1 98.44 177 ALA B CA 1
ATOM 3778 C C . ALA B 1 177 ? 9.047 17.484 17.797 1 98.44 177 ALA B C 1
ATOM 3780 O O . ALA B 1 177 ? 8.672 18.031 18.844 1 98.44 177 ALA B O 1
ATOM 3781 N N . GLU B 1 178 ? 10.266 17.578 17.328 1 97.69 178 GLU B N 1
ATOM 3782 C CA . GLU B 1 178 ? 11.219 18.453 18 1 97.69 178 GLU B CA 1
ATOM 3783 C C . GLU B 1 178 ? 10.727 19.906 18.031 1 97.69 178 GLU B C 1
ATOM 3785 O O . GLU B 1 178 ? 10.797 20.562 19.062 1 97.69 178 GLU B O 1
ATOM 3790 N N . SER B 1 179 ? 10.281 20.359 16.953 1 98.12 179 SER B N 1
ATOM 3791 C CA . SER B 1 179 ? 9.758 21.719 16.875 1 98.12 179 SER B CA 1
ATOM 3792 C C . SER B 1 179 ? 8.562 21.922 17.797 1 98.12 179 SER B C 1
ATOM 3794 O O . SER B 1 179 ? 8.469 22.938 18.484 1 98.12 179 SER B O 1
ATOM 3796 N N . LEU B 1 180 ? 7.656 20.906 17.875 1 98.06 180 LEU B N 1
ATOM 3797 C CA . LEU B 1 180 ? 6.434 21 18.672 1 98.06 180 LEU B CA 1
ATOM 3798 C C . LEU B 1 180 ? 6.746 20.906 20.156 1 98.06 180 LEU B C 1
ATOM 3800 O O . LEU B 1 180 ? 5.973 21.406 20.984 1 98.06 180 LEU B O 1
ATOM 3804 N N . SER B 1 181 ? 7.84 20.281 20.469 1 96.69 181 SER B N 1
ATOM 3805 C CA . SER B 1 181 ? 8.203 20.141 21.875 1 96.69 181 SER B CA 1
ATOM 3806 C C . SER B 1 181 ? 8.43 21.5 22.531 1 96.69 181 SER B C 1
ATOM 3808 O O . SER B 1 181 ? 8.273 21.641 23.75 1 96.69 181 SER B O 1
ATOM 3810 N N . ARG B 1 182 ? 8.68 22.5 21.703 1 96.06 182 ARG B N 1
ATOM 3811 C CA . ARG B 1 182 ? 8.969 23.828 22.203 1 96.06 182 ARG B CA 1
ATOM 3812 C C . ARG B 1 182 ? 7.773 24.766 22.016 1 96.06 182 ARG B C 1
ATOM 3814 O O . ARG B 1 182 ? 7.805 25.922 22.422 1 96.06 182 ARG B O 1
ATOM 3821 N N . ALA B 1 183 ? 6.738 24.266 21.406 1 97.19 183 ALA B N 1
ATOM 3822 C CA . ALA B 1 183 ? 5.59 25.094 21.062 1 97.19 183 ALA B CA 1
ATOM 3823 C C . ALA B 1 183 ? 4.609 25.188 22.234 1 97.19 183 ALA B C 1
ATOM 3825 O O . ALA B 1 183 ? 4.551 24.297 23.078 1 97.19 183 ALA B O 1
ATOM 3826 N N . PRO B 1 184 ? 3.838 26.281 22.297 1 97.62 184 PRO B N 1
ATOM 3827 C CA . PRO B 1 184 ? 2.781 26.359 23.312 1 97.62 184 PRO B CA 1
ATOM 3828 C C . PRO B 1 184 ? 1.772 25.219 23.203 1 97.62 184 PRO B C 1
ATOM 3830 O O . PRO B 1 184 ? 1.468 24.766 22.094 1 97.62 184 PRO B O 1
ATOM 3833 N N . ARG B 1 185 ? 1.189 24.859 24.297 1 96.56 185 ARG B N 1
ATOM 3834 C CA . ARG B 1 185 ? 0.281 23.719 24.344 1 96.56 185 ARG B CA 1
ATOM 3835 C C . ARG B 1 185 ? -1.171 24.172 24.203 1 96.56 185 ARG B C 1
ATOM 3837 O O . ARG B 1 185 ? -2.07 23.344 24.031 1 96.56 185 ARG B O 1
ATOM 3844 N N . ARG B 1 186 ? -1.326 25.469 24.281 1 97.94 186 ARG B N 1
ATOM 3845 C CA . ARG B 1 186 ? -2.678 26.016 24.219 1 97.94 186 ARG B CA 1
ATOM 3846 C C . ARG B 1 186 ? -2.77 27.141 23.188 1 97.94 186 ARG B C 1
ATOM 3848 O O . ARG B 1 186 ? -1.798 27.859 22.953 1 97.94 186 ARG B O 1
ATOM 3855 N N . ASP B 1 187 ? -3.984 27.234 22.609 1 98.62 187 ASP B N 1
ATOM 3856 C CA . ASP B 1 187 ? -4.305 28.297 21.641 1 98.62 187 ASP B CA 1
ATOM 3857 C C . ASP B 1 187 ? -3.258 28.359 20.531 1 98.62 187 ASP B C 1
ATOM 3859 O O . ASP B 1 187 ? -2.934 29.438 20.047 1 98.62 187 ASP B O 1
ATOM 3863 N N . LEU B 1 188 ? -2.732 27.203 20.203 1 98.69 188 LEU B N 1
ATOM 3864 C CA . LEU B 1 188 ? -1.631 27.141 19.25 1 98.69 188 LEU B CA 1
ATOM 3865 C C . LEU B 1 188 ? -2.154 27.016 17.828 1 98.69 188 LEU B C 1
ATOM 3867 O O . LEU B 1 188 ? -3.02 26.188 17.547 1 98.69 188 LEU B O 1
ATOM 3871 N N . TYR B 1 189 ? -1.689 27.859 16.984 1 98.56 189 TYR B N 1
ATOM 3872 C CA . TYR B 1 189 ? -1.845 27.828 15.531 1 98.56 189 TYR B CA 1
ATOM 3873 C C . TYR B 1 189 ? -0.489 27.781 14.844 1 98.56 189 TYR B C 1
ATOM 3875 O O . TYR B 1 189 ? 0.254 28.766 14.836 1 98.56 189 TYR B O 1
ATOM 3883 N N . TYR B 1 190 ? -0.166 26.609 14.32 1 98.25 190 TYR B N 1
ATOM 3884 C CA . TYR B 1 190 ? 1.19 26.25 13.914 1 98.25 190 TYR B CA 1
ATOM 3885 C C . TYR B 1 190 ? 1.239 25.859 12.445 1 98.25 190 TYR B C 1
ATOM 3887 O O . TYR B 1 190 ? 0.37 25.125 11.953 1 98.25 190 TYR B O 1
ATOM 3895 N N . GLY B 1 191 ? 2.256 26.297 11.68 1 97.62 191 GLY B N 1
ATOM 3896 C CA . GLY B 1 191 ? 2.424 25.891 10.289 1 97.62 191 GLY B CA 1
ATOM 3897 C C . GLY B 1 191 ? 3.342 26.828 9.516 1 97.62 191 GLY B C 1
ATOM 3898 O O . GLY B 1 191 ? 4.277 27.391 10.078 1 97.62 191 GLY B O 1
ATOM 3899 N N . CYS B 1 192 ? 3.195 26.797 8.234 1 96.31 192 CYS B N 1
ATOM 3900 C CA . CYS B 1 192 ? 3.879 27.688 7.312 1 96.31 192 CYS B CA 1
ATOM 3901 C C . CYS B 1 192 ? 3.008 28.906 6.988 1 96.31 192 CYS B C 1
ATOM 3903 O O . CYS B 1 192 ? 2.041 28.797 6.234 1 96.31 192 CYS B O 1
ATOM 3905 N N . MET B 1 193 ? 3.467 30.031 7.488 1 94.38 193 MET B N 1
ATOM 3906 C CA . MET B 1 193 ? 2.66 31.234 7.316 1 94.38 193 MET B CA 1
ATOM 3907 C C . MET B 1 193 ? 2.773 31.766 5.895 1 94.38 193 MET B C 1
ATOM 3909 O O . MET B 1 193 ? 3.867 31.812 5.328 1 94.38 193 MET B O 1
ATOM 3913 N N . VAL B 1 194 ? 1.651 32.125 5.363 1 91.75 194 VAL B N 1
ATOM 3914 C CA . VAL B 1 194 ? 1.627 32.688 4.016 1 91.75 194 VAL B CA 1
ATOM 3915 C C . VAL B 1 194 ? 1.024 34.094 4.043 1 91.75 194 VAL B C 1
ATOM 3917 O O . VAL B 1 194 ? 0.272 34.438 4.957 1 91.75 194 VAL B O 1
ATOM 3920 N N . PRO B 1 195 ? 1.312 34.875 3.062 1 89.69 195 PRO B N 1
ATOM 3921 C CA . PRO B 1 195 ? 2.148 34.562 1.897 1 89.69 195 PRO B CA 1
ATOM 3922 C C . PRO B 1 195 ? 3.623 34.406 2.26 1 89.69 195 PRO B C 1
ATOM 3924 O O . PRO B 1 195 ? 4.074 34.906 3.287 1 89.69 195 PRO B O 1
ATOM 3927 N N . CYS B 1 196 ? 4.375 33.688 1.415 1 88.88 196 CYS B N 1
ATOM 3928 C CA . CYS B 1 196 ? 5.75 33.312 1.726 1 88.88 196 CYS B CA 1
ATOM 3929 C C . CYS B 1 196 ? 6.719 34.438 1.39 1 88.88 196 CYS B C 1
ATOM 3931 O O . CYS B 1 196 ? 7.844 34.469 1.89 1 88.88 196 CYS B O 1
ATOM 3933 N N . ASP B 1 197 ? 6.512 35.281 0.5 1 77.88 197 ASP B N 1
ATOM 3934 C CA . ASP B 1 197 ? 7.406 36.375 0.09 1 77.88 197 ASP B CA 1
ATOM 3935 C C . ASP B 1 197 ? 7.188 37.625 0.94 1 77.88 197 ASP B C 1
ATOM 3937 O O . ASP B 1 197 ? 8.07 38.469 1.049 1 77.88 197 ASP B O 1
ATOM 3941 N N . TYR B 1 198 ? 5.887 37.875 1.361 1 64.12 198 TYR B N 1
ATOM 3942 C CA . TYR B 1 198 ? 5.645 39.156 2.021 1 64.12 198 TYR B CA 1
ATOM 3943 C C . TYR B 1 198 ? 4.871 38.969 3.32 1 64.12 198 TYR B C 1
ATOM 3945 O O . TYR B 1 198 ? 3.693 38.594 3.301 1 64.12 198 TYR B O 1
ATOM 3953 N N . VAL B 1 199 ? 5.379 38.375 4.426 1 56.78 199 VAL B N 1
ATOM 3954 C CA . VAL B 1 199 ? 4.504 38.031 5.543 1 56.78 199 VAL B CA 1
ATOM 3955 C C . VAL B 1 199 ? 3.971 39.312 6.195 1 56.78 199 VAL B C 1
ATOM 3957 O O . VAL B 1 199 ? 3.246 39.25 7.191 1 56.78 199 VAL B O 1
ATOM 3960 N N . ARG B 1 200 ? 4.176 40.469 6.012 1 55.94 200 ARG B N 1
ATOM 3961 C CA . ARG B 1 200 ? 4.156 41.406 7.117 1 55.94 200 ARG B CA 1
ATOM 3962 C C . ARG B 1 200 ? 2.727 41.719 7.543 1 55.94 200 ARG B C 1
ATOM 3964 O O . ARG B 1 200 ? 2.5 42.25 8.633 1 55.94 200 ARG B O 1
ATOM 3971 N N . GLY B 1 201 ? 1.618 41.562 6.605 1 53.19 201 GLY B N 1
ATOM 3972 C CA . GLY B 1 201 ? 0.456 42.312 7.059 1 53.19 201 GLY B CA 1
ATOM 3973 C C . GLY B 1 201 ? -0.685 41.438 7.516 1 53.19 201 GLY B C 1
ATOM 3974 O O . GLY B 1 201 ? -0.46 40.312 7.965 1 53.19 201 GLY B O 1
ATOM 3975 N N . SER B 1 202 ? -2.018 41.875 7.719 1 55.56 202 SER B N 1
ATOM 3976 C CA . SER B 1 202 ? -3.295 41.406 8.258 1 55.56 202 SER B CA 1
ATOM 3977 C C . SER B 1 202 ? -3.76 40.125 7.582 1 55.56 202 SER B C 1
ATOM 3979 O O . SER B 1 202 ? -4.664 39.469 8.07 1 55.56 202 SER B O 1
ATOM 3981 N N . ASN B 1 203 ? -3.088 39.562 6.57 1 61.47 203 ASN B N 1
ATOM 3982 C CA . ASN B 1 203 ? -3.627 38.438 5.816 1 61.47 203 ASN B CA 1
ATOM 3983 C C . ASN B 1 203 ? -2.756 37.219 5.969 1 61.47 203 ASN B C 1
ATOM 3985 O O . ASN B 1 203 ? -2.586 36.438 5.02 1 61.47 203 ASN B O 1
ATOM 3989 N N . GLU B 1 204 ? -2.389 37.031 7.223 1 87.19 204 GLU B N 1
ATOM 3990 C CA . GLU B 1 204 ? -1.465 35.906 7.402 1 87.19 204 GLU B CA 1
ATOM 3991 C C . GLU B 1 204 ? -2.176 34.688 7.988 1 87.19 204 GLU B C 1
ATOM 3993 O O . GLU B 1 204 ? -2.957 34.812 8.93 1 87.19 204 GLU B O 1
ATOM 3998 N N . TYR B 1 205 ? -2.17 33.625 7.301 1 94.44 205 TYR B N 1
ATOM 3999 C CA . TYR B 1 205 ? -2.682 32.344 7.766 1 94.44 205 TYR B CA 1
ATOM 4000 C C . TYR B 1 205 ? -1.711 31.234 7.434 1 94.44 205 TYR B C 1
ATOM 4002 O O . TYR B 1 205 ? -0.714 31.438 6.738 1 94.44 205 TYR B O 1
ATOM 4010 N N . MET B 1 206 ? -1.874 30.109 8.07 1 96.94 206 MET B N 1
ATOM 4011 C CA . MET B 1 206 ? -0.991 28.984 7.805 1 96.94 206 MET B CA 1
ATOM 4012 C C . MET B 1 206 ? -1.417 28.25 6.539 1 96.94 206 MET B C 1
ATOM 4014 O O . MET B 1 206 ? -2.602 27.969 6.348 1 96.94 206 MET B O 1
ATOM 4018 N N . SER B 1 207 ? -0.494 27.922 5.707 1 96.44 207 SER B N 1
ATOM 4019 C CA . SER B 1 207 ? -0.695 27.281 4.414 1 96.44 207 SER B CA 1
ATOM 4020 C C . SER B 1 207 ? -1.427 25.953 4.566 1 96.44 207 SER B C 1
ATOM 4022 O O . SER B 1 207 ? -1.168 25.188 5.508 1 96.44 207 SER B O 1
ATOM 4024 N N . GLY B 1 208 ? -2.178 25.578 3.533 1 97.44 208 GLY B N 1
ATOM 4025 C CA . GLY B 1 208 ? -2.955 24.344 3.488 1 97.44 208 GLY B CA 1
ATOM 4026 C C . GLY B 1 208 ? -2.098 23.094 3.35 1 97.44 208 GLY B C 1
ATOM 4027 O O . GLY B 1 208 ? -2.592 21.984 3.494 1 97.44 208 GLY B O 1
ATOM 4028 N N . MET B 1 209 ? -0.778 23.344 3.096 1 98 209 MET B N 1
ATOM 4029 C CA . MET B 1 209 ? 0.109 22.203 2.98 1 98 209 MET B CA 1
ATOM 4030 C C . MET B 1 209 ? 0.06 21.344 4.246 1 98 209 MET B C 1
ATOM 4032 O O . MET B 1 209 ? 0.223 20.125 4.184 1 98 209 MET B O 1
ATOM 4036 N N . GLY B 1 210 ? -0.109 22 5.34 1 98.5 210 GLY B N 1
ATOM 4037 C CA . GLY B 1 210 ? -0.212 21.406 6.664 1 98.5 210 GLY B CA 1
ATOM 4038 C C . GLY B 1 210 ? -0.169 22.422 7.781 1 98.5 210 GLY B C 1
ATOM 4039 O O . GLY B 1 210 ? 0.669 23.328 7.77 1 98.5 210 GLY B O 1
ATOM 4040 N N . TYR B 1 211 ? -1.126 22.328 8.609 1 98.69 211 TYR B N 1
ATOM 4041 C CA . TYR B 1 211 ? -1.128 23.172 9.797 1 98.69 211 TYR B CA 1
ATOM 4042 C C . TYR B 1 211 ? -1.722 22.438 10.992 1 98.69 211 TYR B C 1
ATOM 4044 O O . TYR B 1 211 ? -2.385 21.422 10.828 1 98.69 211 TYR B O 1
ATOM 4052 N N . LEU B 1 212 ? -1.433 22.922 12.148 1 98.62 212 LEU B N 1
ATOM 4053 C CA . LEU B 1 212 ? -1.77 22.203 13.375 1 98.62 212 LEU B CA 1
ATOM 4054 C C . LEU B 1 212 ? -2.426 23.141 14.383 1 98.62 212 LEU B C 1
ATOM 4056 O O . LEU B 1 212 ? -2.074 24.328 14.461 1 98.62 212 LEU B O 1
ATOM 4060 N N . LEU B 1 213 ? -3.375 22.609 15.109 1 98.75 213 LEU B N 1
ATOM 4061 C CA . LEU B 1 213 ? -4.059 23.281 16.219 1 98.75 213 LEU B CA 1
ATOM 4062 C C . LEU B 1 213 ? -3.85 22.516 17.516 1 98.75 213 LEU B C 1
ATOM 4064 O O . LEU B 1 213 ? -3.811 21.281 17.516 1 98.75 213 LEU B O 1
ATOM 4068 N N . SER B 1 214 ? -3.668 23.25 18.594 1 98.38 214 SER B N 1
ATOM 4069 C CA . SER B 1 214 ? -3.764 22.594 19.891 1 98.38 214 SER B CA 1
ATOM 4070 C C . SER B 1 214 ? -5.164 22.031 20.125 1 98.38 214 SER B C 1
ATOM 4072 O O . SER B 1 214 ? -6.133 22.516 19.531 1 98.38 214 SER B O 1
ATOM 4074 N N . TRP B 1 215 ? -5.25 21.062 20.984 1 97.5 215 TRP B N 1
ATOM 4075 C CA . TRP B 1 215 ? -6.488 20.344 21.234 1 97.5 215 TRP B CA 1
ATOM 4076 C C . TRP B 1 215 ? -7.605 21.297 21.641 1 97.5 215 TRP B C 1
ATOM 4078 O O . TRP B 1 215 ? -8.758 21.125 21.234 1 97.5 215 TRP B O 1
ATOM 4088 N N . ASP B 1 216 ? -7.309 22.312 22.469 1 97.38 216 ASP B N 1
ATOM 4089 C CA . ASP B 1 216 ? -8.32 23.234 22.938 1 97.38 216 ASP B CA 1
ATOM 4090 C C . ASP B 1 216 ? -8.953 24 21.781 1 97.38 216 ASP B C 1
ATOM 4092 O O . ASP B 1 216 ? -10.148 24.312 21.812 1 97.38 216 ASP B O 1
ATOM 4096 N N . LEU B 1 217 ? -8.172 24.328 20.75 1 98.56 217 LEU B N 1
ATOM 4097 C CA . LEU B 1 217 ? -8.719 25 19.578 1 98.56 217 LEU B CA 1
ATOM 4098 C C . LEU B 1 217 ? -9.648 24.062 18.812 1 98.56 217 LEU B C 1
ATOM 4100 O O . LEU B 1 217 ? -10.648 24.516 18.234 1 98.56 217 LEU B O 1
ATOM 4104 N N . VAL B 1 218 ? -9.305 22.781 18.719 1 98.25 218 VAL B N 1
ATOM 4105 C CA . VAL B 1 218 ? -10.164 21.812 18.062 1 98.25 218 VAL B CA 1
ATOM 4106 C C . VAL B 1 218 ? -11.5 21.719 18.797 1 98.25 218 VAL B C 1
ATOM 4108 O O . VAL B 1 218 ? -12.562 21.719 18.172 1 98.25 218 VAL B O 1
ATOM 4111 N N . GLU B 1 219 ? -11.422 21.688 20.078 1 97.12 219 GLU B N 1
ATOM 4112 C CA . GLU B 1 219 ? -12.641 21.672 20.875 1 97.12 219 GLU B CA 1
ATOM 4113 C C . GLU B 1 219 ? -13.453 22.953 20.656 1 97.12 219 GLU B C 1
ATOM 4115 O O . GLU B 1 219 ? -14.688 22.906 20.625 1 97.12 219 GLU B O 1
ATOM 4120 N N . TRP B 1 220 ? -12.789 24.031 20.609 1 98.31 220 TRP B N 1
ATOM 4121 C CA . TRP B 1 220 ? -13.477 25.297 20.375 1 98.31 220 TRP B CA 1
ATOM 4122 C C . TRP B 1 220 ? -14.25 25.266 19.062 1 98.31 220 TRP B C 1
ATOM 4124 O O . TRP B 1 220 ? -15.375 25.766 18.984 1 98.31 220 TRP B O 1
ATOM 4134 N N . ILE B 1 221 ? -13.633 24.734 17.984 1 98.25 221 ILE B N 1
ATOM 4135 C CA . ILE B 1 221 ? -14.289 24.656 16.688 1 98.25 221 ILE B CA 1
ATOM 4136 C C . ILE B 1 221 ? -15.625 23.922 16.828 1 98.25 221 ILE B C 1
ATOM 4138 O O . ILE B 1 221 ? -16.625 24.312 16.219 1 98.25 221 ILE B O 1
ATOM 4142 N N . VAL B 1 222 ? -15.648 22.828 17.578 1 97.06 222 VAL B N 1
ATOM 4143 C CA . VAL B 1 222 ? -16.875 22.078 17.828 1 97.06 222 VAL B CA 1
ATOM 4144 C C . VAL B 1 222 ? -17.875 22.969 18.578 1 97.06 222 VAL B C 1
ATOM 4146 O O . VAL B 1 222 ? -19.047 23.031 18.219 1 97.06 222 VAL B O 1
ATOM 4149 N N . ALA B 1 223 ? -17.406 23.656 19.578 1 97.81 223 ALA B N 1
ATOM 4150 C CA . ALA B 1 223 ? -18.266 24.5 20.406 1 97.81 223 ALA B CA 1
ATOM 4151 C C . ALA B 1 223 ? -18.812 25.672 19.625 1 97.81 223 ALA B C 1
A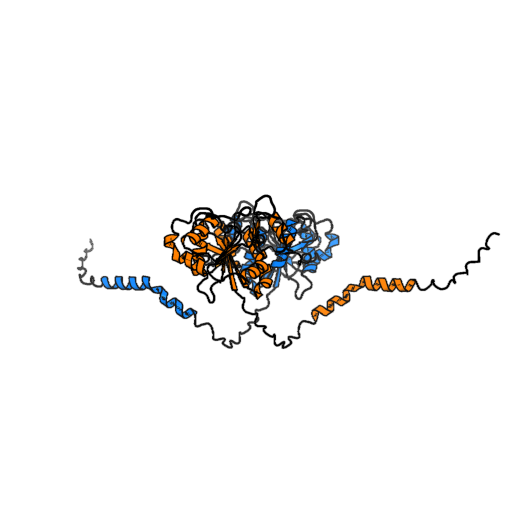TOM 4153 O O . ALA B 1 223 ? -19.922 26.156 19.891 1 97.81 223 ALA B O 1
ATOM 4154 N N . ALA B 1 224 ? -18.078 26.141 18.688 1 97.81 224 ALA B N 1
ATOM 4155 C CA . ALA B 1 224 ? -18.422 27.328 17.906 1 97.81 224 ALA B CA 1
ATOM 4156 C C . ALA B 1 224 ? -19.219 26.953 16.656 1 97.81 224 ALA B C 1
ATOM 4158 O O . ALA B 1 224 ? -19.25 27.688 15.68 1 97.81 224 ALA B O 1
ATOM 4159 N N . ALA B 1 225 ? -19.812 25.844 16.609 1 96 225 ALA B N 1
ATOM 4160 C CA . ALA B 1 225 ? -20.516 25.312 15.461 1 96 225 ALA B CA 1
ATOM 4161 C C . ALA B 1 225 ? -21.516 26.328 14.906 1 96 225 ALA B C 1
ATOM 4163 O O . ALA B 1 225 ? -21.609 26.516 13.695 1 96 225 ALA B O 1
ATOM 4164 N N . ALA B 1 226 ? -22.281 26.953 15.766 1 95.81 226 ALA B N 1
ATOM 4165 C CA . ALA B 1 226 ? -23.297 27.922 15.344 1 95.81 226 ALA B CA 1
ATOM 4166 C C . ALA B 1 226 ? -22.656 29.109 14.641 1 95.81 226 ALA B C 1
ATOM 4168 O O . ALA B 1 226 ? -23.172 29.625 13.648 1 95.81 226 ALA B O 1
ATOM 4169 N N . GLU B 1 227 ? -21.562 29.594 15.172 1 95.62 227 GLU B N 1
ATOM 4170 C CA . GLU B 1 227 ? -20.844 30.75 14.609 1 95.62 227 GLU B CA 1
ATOM 4171 C C . GLU B 1 227 ? -20.203 30.406 13.273 1 95.62 227 GLU B C 1
ATOM 4173 O O . GLU B 1 227 ? -20.078 31.266 12.398 1 95.62 227 GLU B O 1
ATOM 4178 N N . ILE B 1 228 ? -19.766 29.156 13.102 1 96.62 228 ILE B N 1
ATOM 4179 C CA . ILE B 1 228 ? -19.031 28.703 11.93 1 96.62 228 ILE B CA 1
ATOM 4180 C C . ILE B 1 228 ? -20 28.266 10.836 1 96.62 228 ILE B C 1
ATOM 4182 O O . ILE B 1 228 ? -19.672 28.281 9.648 1 96.62 228 ILE B O 1
ATOM 4186 N N . GLU B 1 229 ? -21.156 27.984 11.211 1 93.06 229 GLU B N 1
ATOM 4187 C CA . GLU B 1 229 ? -22.172 27.531 10.25 1 93.06 229 GLU B CA 1
ATOM 4188 C C . GLU B 1 229 ? -22.281 28.5 9.078 1 93.06 229 GLU B C 1
ATOM 4190 O O . GLU B 1 229 ? -22.359 29.703 9.273 1 93.06 229 GLU B O 1
ATOM 4195 N N . GLY B 1 230 ? -22.312 27.938 7.848 1 93.06 230 GLY B N 1
ATOM 4196 C CA . GLY B 1 230 ? -22.438 28.734 6.645 1 93.06 230 GLY B CA 1
ATOM 4197 C C 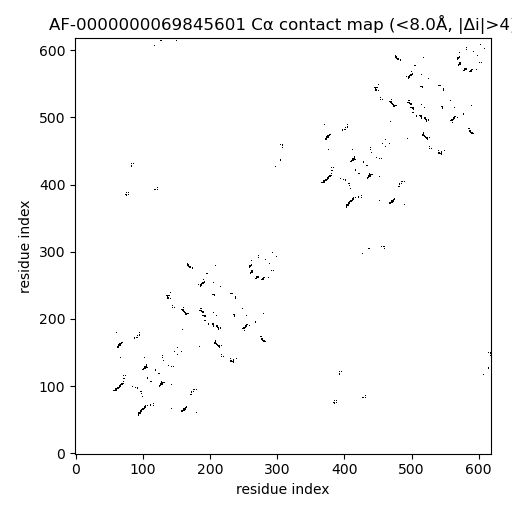. GLY B 1 230 ? -21.141 29.406 6.238 1 93.06 230 GLY B C 1
ATOM 4198 O O . GLY B 1 230 ? -21.078 30.109 5.223 1 93.06 230 GLY B O 1
ATOM 4199 N N . ARG B 1 231 ? -20.125 29.297 7.008 1 95.94 231 ARG B N 1
ATOM 4200 C CA . ARG B 1 231 ? -18.859 29.938 6.738 1 95.94 231 ARG B CA 1
ATOM 4201 C C . ARG B 1 231 ? -17.75 28.922 6.492 1 95.94 231 ARG B C 1
ATOM 4203 O O . ARG B 1 231 ? -16.656 29.031 7.027 1 95.94 231 ARG B O 1
ATOM 4210 N N . THR B 1 232 ? -18.047 27.875 5.793 1 95.38 232 THR B N 1
ATOM 4211 C CA . THR B 1 232 ? -17.078 26.797 5.586 1 95.38 232 THR B CA 1
ATOM 4212 C C . THR B 1 232 ? -16.594 26.766 4.137 1 95.38 232 THR B C 1
ATOM 4214 O O . THR B 1 232 ? -15.781 25.922 3.766 1 95.38 232 THR B O 1
ATOM 4217 N N . GLY B 1 233 ? -17.141 27.656 3.379 1 94.75 233 GLY B N 1
ATOM 4218 C CA . GLY B 1 233 ? -16.766 27.703 1.974 1 94.75 233 GLY B CA 1
ATOM 4219 C C . GLY B 1 233 ? -15.523 28.531 1.712 1 94.75 233 GLY B C 1
ATOM 4220 O O . GLY B 1 233 ? -15.273 29.531 2.402 1 94.75 233 GLY B O 1
ATOM 4221 N N . GLY B 1 234 ? -14.703 28.125 0.573 1 95.44 234 GLY B N 1
ATOM 4222 C CA . GLY B 1 234 ? -13.477 28.828 0.212 1 95.44 234 GLY B CA 1
ATOM 4223 C C . GLY B 1 234 ? -12.219 28.031 0.494 1 95.44 234 GLY B C 1
ATOM 4224 O O . GLY B 1 234 ? -12.289 26.938 1.061 1 95.44 234 GLY B O 1
ATOM 4225 N N . PRO B 1 235 ? -11.086 28.625 0.059 1 95.62 235 PRO B N 1
ATOM 4226 C CA . PRO B 1 235 ? -9.844 27.922 0.394 1 95.62 235 PRO B CA 1
ATOM 4227 C C . PRO B 1 235 ? -9.758 27.562 1.873 1 95.62 235 PRO B C 1
ATOM 4229 O O . PRO B 1 235 ? -9.891 28.422 2.738 1 95.62 235 PRO B O 1
ATOM 4232 N N . GLU B 1 236 ? -9.562 26.328 2.154 1 97.25 236 GLU B N 1
ATOM 4233 C CA . GLU B 1 236 ? -9.82 25.781 3.48 1 97.25 236 GLU B CA 1
ATOM 4234 C C . GLU B 1 236 ? -8.883 26.375 4.523 1 97.25 236 GLU B C 1
ATOM 4236 O O . GLU B 1 236 ? -9.273 26.578 5.676 1 97.25 236 GLU B O 1
ATOM 4241 N N . ASP B 1 237 ? -7.598 26.688 4.172 1 96.62 237 ASP B N 1
ATOM 4242 C CA . ASP B 1 237 ? -6.645 27.234 5.133 1 96.62 237 ASP B CA 1
ATOM 4243 C C . ASP B 1 237 ? -6.996 28.672 5.496 1 96.62 237 ASP B C 1
ATOM 4245 O O . ASP B 1 237 ? -6.945 29.062 6.664 1 96.62 237 ASP B O 1
ATOM 4249 N N . ARG B 1 238 ? -7.438 29.453 4.527 1 95.19 238 ARG B N 1
ATOM 4250 C CA . ARG B 1 238 ? -7.898 30.812 4.785 1 95.19 238 ARG B CA 1
ATOM 4251 C C . ARG B 1 238 ? -9.188 30.812 5.598 1 95.19 238 ARG B C 1
ATOM 4253 O O . ARG B 1 238 ? -9.375 31.641 6.484 1 95.19 238 ARG B O 1
ATOM 4260 N N . THR B 1 239 ? -10.055 29.938 5.215 1 96.62 239 THR B N 1
ATOM 4261 C CA . THR B 1 239 ? -11.336 29.812 5.898 1 96.62 239 THR B CA 1
ATOM 4262 C C . THR B 1 239 ? -11.133 29.469 7.371 1 96.62 239 THR B C 1
ATOM 4264 O O . THR B 1 239 ? -11.758 30.062 8.25 1 96.62 239 THR B O 1
ATOM 4267 N N . LEU B 1 240 ? -10.281 28.547 7.664 1 97.5 240 LEU B N 1
ATOM 4268 C CA . LEU B 1 240 ? -9.977 28.172 9.047 1 97.5 240 LEU B CA 1
ATOM 4269 C C . LEU B 1 240 ? -9.453 29.375 9.82 1 97.5 240 LEU B C 1
ATOM 4271 O O . LEU B 1 240 ? -9.883 29.625 10.953 1 97.5 240 LEU B O 1
ATOM 4275 N N . TYR B 1 241 ? -8.57 30.078 9.219 1 96.19 241 TYR B N 1
ATOM 4276 C CA . TYR B 1 241 ? -8.031 31.266 9.875 1 96.19 241 TYR B CA 1
ATOM 4277 C C . TYR B 1 241 ? -9.133 32.281 10.18 1 96.19 241 TYR B C 1
ATOM 4279 O O . TYR B 1 241 ? -9.117 32.938 11.219 1 96.19 241 TYR B O 1
ATOM 4287 N N . SER B 1 242 ? -10.016 32.438 9.266 1 95.94 242 SER B N 1
ATOM 4288 C CA . SER B 1 242 ? -11.117 33.375 9.477 1 95.94 242 SER B CA 1
ATOM 4289 C C . SER B 1 242 ? -11.93 33 10.711 1 95.94 242 SER B C 1
ATOM 4291 O O . SER B 1 242 ? -12.414 33.875 11.43 1 95.94 242 SER B O 1
ATOM 4293 N N . TRP B 1 243 ? -12.141 31.641 10.945 1 97.56 243 TRP B N 1
ATOM 4294 C CA . TRP B 1 243 ? -12.82 31.203 12.164 1 97.56 243 TRP B CA 1
ATOM 4295 C C . TRP B 1 243 ? -12.055 31.641 13.406 1 97.56 243 TRP B C 1
ATOM 4297 O O . TRP B 1 243 ? -12.633 32.219 14.336 1 97.56 243 TRP B O 1
ATOM 4307 N N . LEU B 1 244 ? -10.766 31.406 13.43 1 97.25 244 LEU B N 1
ATOM 4308 C CA . LEU B 1 244 ? -9.922 31.703 14.586 1 97.25 244 LEU B CA 1
ATOM 4309 C C . LEU B 1 244 ? -9.914 33.219 14.875 1 97.25 244 LEU B C 1
ATOM 4311 O O . LEU B 1 244 ? -10.062 33.625 16.031 1 97.25 244 LEU B O 1
ATOM 4315 N N . ARG B 1 245 ? -9.758 33.969 13.812 1 95.38 245 ARG B N 1
ATOM 4316 C CA . ARG B 1 245 ? -9.703 35.406 13.961 1 95.38 245 ARG B CA 1
ATOM 4317 C C . ARG B 1 245 ? -11.008 35.938 14.547 1 95.38 245 ARG B C 1
ATOM 4319 O O . ARG B 1 245 ? -10.992 36.75 15.484 1 95.38 245 ARG B O 1
ATOM 4326 N N . ARG B 1 246 ? -12.062 35.5 14.047 1 95.62 246 ARG B N 1
ATOM 4327 C CA . ARG B 1 246 ? -13.375 35.969 14.5 1 95.62 246 ARG B CA 1
ATOM 4328 C C . ARG B 1 246 ? -13.625 35.562 15.945 1 95.62 246 ARG B C 1
ATOM 4330 O O . ARG B 1 246 ? -14.266 36.281 16.703 1 95.62 246 ARG B O 1
ATOM 4337 N N . GLY B 1 247 ? -13.133 34.406 16.297 1 96.56 247 GLY B N 1
ATOM 4338 C CA . GLY B 1 247 ? -13.328 33.875 17.641 1 96.56 247 GLY B CA 1
ATOM 4339 C C . GLY B 1 247 ? -12.281 34.375 18.625 1 96.56 247 GLY B C 1
ATOM 4340 O O . GLY B 1 247 ? -12.367 34.062 19.828 1 96.56 247 GLY B O 1
ATOM 4341 N N . GLY B 1 248 ? -11.344 35.125 18.203 1 96.94 248 GLY B N 1
ATOM 4342 C CA . GLY B 1 248 ? -10.258 35.562 19.078 1 96.94 248 GLY B CA 1
ATOM 4343 C C . GLY B 1 248 ? -9.383 34.438 19.562 1 96.94 248 GLY B C 1
ATOM 4344 O O . GLY B 1 248 ? -8.969 34.406 20.719 1 96.94 248 GLY B O 1
ATOM 4345 N N . ARG B 1 249 ? -9.227 33.5 18.703 1 97.81 249 ARG B N 1
ATOM 4346 C CA . ARG B 1 249 ? -8.469 32.281 19.031 1 97.81 249 ARG B CA 1
ATOM 4347 C C . ARG B 1 249 ? -7.211 32.188 18.172 1 97.81 249 ARG B C 1
ATOM 4349 O O . ARG B 1 249 ? -7.039 32.969 17.219 1 97.81 249 ARG B O 1
ATOM 4356 N N . GLY B 1 250 ? -6.359 31.266 18.5 1 97.44 250 GLY B N 1
ATOM 4357 C CA . GLY B 1 250 ? -5.148 31.031 17.734 1 97.44 250 GLY B CA 1
ATOM 4358 C C . GLY B 1 250 ? -4.129 32.125 17.875 1 97.44 250 GLY B C 1
ATOM 4359 O O . GLY B 1 250 ? -3.51 32.562 16.891 1 97.44 250 GLY B O 1
ATOM 4360 N N . ARG B 1 251 ? -3.969 32.656 19.016 1 96.56 251 ARG B N 1
ATOM 4361 C CA . ARG B 1 251 ? -3.094 33.812 19.234 1 96.56 251 ARG B CA 1
ATOM 4362 C C . ARG B 1 251 ? -1.64 33.375 19.375 1 96.56 251 ARG B C 1
ATOM 4364 O O . ARG B 1 251 ? -0.723 34.156 19.094 1 96.56 251 ARG B O 1
ATOM 4371 N N . ASN B 1 252 ? -1.439 32.188 19.891 1 97.38 252 ASN B N 1
ATOM 4372 C CA . ASN B 1 252 ? -0.099 31.625 19.875 1 97.38 252 ASN B CA 1
ATOM 4373 C C . ASN B 1 252 ? 0.231 31.031 18.5 1 97.38 252 ASN B C 1
ATOM 4375 O O . ASN B 1 252 ? -0.103 29.875 18.219 1 97.38 252 ASN B O 1
ATOM 4379 N N . ARG B 1 253 ? 0.857 31.875 17.688 1 95.94 253 ARG B N 1
ATOM 4380 C CA . ARG B 1 253 ? 1.182 31.469 16.312 1 95.94 253 ARG B CA 1
ATOM 4381 C C . ARG B 1 253 ? 2.656 31.109 16.188 1 95.94 253 ARG B C 1
ATOM 4383 O O . ARG B 1 253 ? 3.525 31.812 16.703 1 95.94 253 ARG B O 1
ATOM 4390 N N . VAL B 1 254 ? 2.893 29.984 15.586 1 96.06 254 VAL B N 1
ATOM 4391 C CA . VAL B 1 254 ? 4.266 29.547 15.336 1 96.06 254 VAL B CA 1
ATOM 4392 C C . VAL B 1 254 ? 4.469 29.328 13.844 1 96.06 254 VAL B C 1
ATOM 4394 O O . VAL B 1 254 ? 3.951 28.359 13.281 1 96.06 254 VAL B O 1
ATOM 4397 N N . ASP B 1 255 ? 5.16 30.203 13.18 1 94.88 255 ASP B N 1
ATOM 4398 C CA . ASP B 1 255 ? 5.578 30.094 11.789 1 94.88 255 ASP B CA 1
ATOM 4399 C C . ASP B 1 255 ? 6.914 29.359 11.664 1 94.88 255 ASP B C 1
ATOM 4401 O O . ASP B 1 255 ? 7.922 29.812 12.211 1 94.88 255 ASP B O 1
ATOM 4405 N N . VAL B 1 256 ? 6.934 28.297 10.891 1 94.62 256 VAL B N 1
ATOM 4406 C CA . VAL B 1 256 ? 8.148 27.484 10.914 1 94.62 256 VAL B CA 1
ATOM 4407 C C . VAL B 1 256 ? 8.898 27.641 9.594 1 94.62 256 VAL B C 1
ATOM 4409 O O . VAL B 1 256 ? 9.82 26.875 9.297 1 94.62 256 VAL B O 1
ATOM 4412 N N . LYS B 1 257 ? 8.562 28.594 8.805 1 91.62 257 LYS B N 1
ATOM 4413 C CA . LYS B 1 257 ? 9.422 28.906 7.672 1 91.62 257 LYS B CA 1
ATOM 4414 C C . LYS B 1 257 ? 10.859 29.141 8.117 1 91.62 257 LYS B C 1
ATOM 4416 O O . LYS B 1 257 ? 11.094 29.719 9.18 1 91.62 257 LYS B O 1
ATOM 4421 N N . PRO B 1 258 ? 11.703 28.609 7.34 1 94.31 258 PRO B N 1
ATOM 4422 C CA . PRO B 1 258 ? 11.602 27.984 6.02 1 94.31 258 PRO B CA 1
ATOM 4423 C C . PRO B 1 258 ? 11.578 26.453 6.098 1 94.31 258 PRO B C 1
ATOM 4425 O O . PRO B 1 258 ? 11.859 25.781 5.105 1 94.31 258 PRO B O 1
ATOM 4428 N N . ALA B 1 259 ? 11.273 25.875 7.234 1 97.5 259 ALA B N 1
ATOM 4429 C CA . ALA B 1 259 ? 11.391 24.438 7.449 1 97.5 259 ALA B CA 1
ATOM 4430 C C . ALA B 1 259 ? 10.227 23.688 6.789 1 97.5 259 ALA B C 1
ATOM 4432 O O . ALA B 1 259 ? 10.281 22.469 6.629 1 97.5 259 ALA B O 1
ATOM 4433 N N . MET B 1 260 ? 9.172 24.328 6.52 1 98.12 260 MET B N 1
ATOM 4434 C CA . MET B 1 260 ? 8.078 23.844 5.68 1 98.12 260 MET B CA 1
ATOM 4435 C C . MET B 1 260 ? 7.992 24.641 4.383 1 98.12 260 MET B C 1
ATOM 4437 O O . MET B 1 260 ? 7.984 25.875 4.41 1 98.12 260 MET B O 1
ATOM 4441 N N . TYR B 1 261 ? 7.93 24 3.297 1 98 261 TYR B N 1
ATOM 4442 C CA . TYR B 1 261 ? 8.016 24.703 2.025 1 98 261 TYR B CA 1
ATOM 4443 C C . TYR B 1 261 ? 7.535 23.812 0.877 1 98 261 TYR B C 1
ATOM 4445 O O . TYR B 1 261 ? 7.266 22.625 1.07 1 98 261 TYR B O 1
ATOM 4453 N N . ASP B 1 262 ? 7.371 24.438 -0.284 1 98.38 262 ASP B N 1
ATOM 4454 C CA . ASP B 1 262 ? 7.008 23.719 -1.502 1 98.38 262 ASP B CA 1
ATOM 4455 C C . ASP B 1 262 ? 8.234 23.094 -2.156 1 98.38 262 ASP B C 1
ATOM 4457 O O . ASP B 1 262 ? 9.344 23.609 -2.037 1 98.38 262 ASP B O 1
ATOM 4461 N N . PHE B 1 263 ? 7.977 22.016 -2.83 1 98.81 263 PHE B N 1
ATOM 4462 C CA . PHE B 1 263 ? 8.992 21.359 -3.643 1 98.81 263 PHE B CA 1
ATOM 4463 C C . PHE B 1 263 ? 9.711 22.375 -4.527 1 98.81 263 PHE B C 1
ATOM 4465 O O . PHE B 1 263 ? 9.094 23.297 -5.043 1 98.81 263 PHE B O 1
ATOM 4472 N N . PRO B 1 264 ? 11 22.203 -4.816 1 98.25 264 PRO B N 1
ATOM 4473 C CA . PRO B 1 264 ? 11.781 23.188 -5.566 1 98.25 264 PRO B CA 1
ATOM 4474 C C . PRO B 1 264 ? 11.117 23.578 -6.883 1 98.25 264 PRO B C 1
ATOM 4476 O O . PRO B 1 264 ? 10.703 22.719 -7.656 1 98.25 264 PRO B O 1
ATOM 4479 N N . GLY B 1 265 ? 11.062 24.844 -7.02 1 96.94 265 GLY B N 1
ATOM 4480 C CA . GLY B 1 265 ? 10.414 25.422 -8.188 1 96.94 265 GLY B CA 1
ATOM 4481 C C . GLY B 1 265 ? 10.367 26.938 -8.141 1 96.94 265 GLY B C 1
ATOM 4482 O O . GLY B 1 265 ? 11.211 27.578 -7.504 1 96.94 265 GLY B O 1
ATOM 4483 N N . ARG B 1 266 ? 9.391 27.547 -8.789 1 93.94 266 ARG B N 1
ATOM 4484 C CA . ARG B 1 266 ? 9.367 28.984 -8.969 1 93.94 266 ARG B CA 1
ATOM 4485 C C . ARG B 1 266 ? 8.375 29.641 -8.016 1 93.94 266 ARG B C 1
ATOM 4487 O O . ARG B 1 266 ? 8.367 30.859 -7.859 1 93.94 266 ARG B O 1
ATOM 4494 N N . HIS B 1 267 ? 7.586 28.859 -7.359 1 93.19 267 HIS B N 1
ATOM 4495 C CA . HIS B 1 267 ? 6.605 29.422 -6.438 1 93.19 267 HIS B CA 1
ATOM 4496 C C . HIS B 1 267 ? 7.285 30.125 -5.266 1 93.19 267 HIS B C 1
ATOM 4498 O O . HIS B 1 267 ? 8.32 29.672 -4.781 1 93.19 267 HIS B O 1
ATOM 4504 N N . PRO B 1 268 ? 6.719 31.203 -4.727 1 92.44 268 PRO B N 1
ATOM 4505 C CA . PRO B 1 268 ? 7.344 31.953 -3.633 1 92.44 268 PRO B CA 1
ATOM 4506 C C . PRO B 1 268 ? 7.59 31.094 -2.398 1 92.44 268 PRO B C 1
ATOM 4508 O O . PRO B 1 268 ? 8.5 31.375 -1.616 1 92.44 268 PRO B O 1
ATOM 4511 N N . CYS B 1 269 ? 6.801 30.078 -2.246 1 94.44 269 CYS B N 1
ATOM 4512 C CA . CYS B 1 269 ? 6.953 29.219 -1.081 1 94.44 269 CYS B CA 1
ATOM 4513 C C . CYS B 1 269 ? 7.91 28.062 -1.377 1 94.44 269 CYS B C 1
ATOM 4515 O O . CYS B 1 269 ? 8.031 27.125 -0.581 1 94.44 269 CYS B O 1
ATOM 4517 N N . SER B 1 270 ? 8.539 28.141 -2.514 1 96.81 270 SER B N 1
ATOM 4518 C CA . SER B 1 270 ? 9.469 27.094 -2.912 1 96.81 270 SER B CA 1
ATOM 4519 C C . SER B 1 270 ? 10.914 27.5 -2.66 1 96.81 270 SER B C 1
ATOM 4521 O O . SER B 1 270 ? 11.25 28.688 -2.748 1 96.81 270 SER B O 1
ATOM 4523 N N . HIS B 1 271 ? 11.727 26.516 -2.336 1 96.81 271 HIS B N 1
ATOM 4524 C CA . HIS B 1 271 ? 13.188 26.609 -2.352 1 96.81 271 HIS B CA 1
ATOM 4525 C C . HIS B 1 271 ? 13.828 25.234 -2.389 1 96.81 271 HIS B C 1
ATOM 4527 O O . HIS B 1 271 ? 13.133 24.219 -2.346 1 96.81 271 HIS B O 1
ATOM 4533 N N . GLU B 1 272 ? 15.141 25.266 -2.52 1 97.94 272 GLU B N 1
ATOM 4534 C CA . GLU B 1 272 ? 15.859 24 -2.541 1 97.94 272 GLU B CA 1
ATOM 4535 C C . GLU B 1 272 ? 15.742 23.281 -1.198 1 97.94 272 GLU B C 1
ATOM 4537 O O . GLU B 1 272 ? 15.508 23.906 -0.167 1 97.94 272 GLU B O 1
ATOM 4542 N N . PHE B 1 273 ? 15.922 21.938 -1.305 1 98.38 273 PHE B N 1
ATOM 4543 C CA . PHE B 1 273 ? 15.891 21.156 -0.074 1 98.38 273 PHE B CA 1
ATOM 4544 C C . PHE B 1 273 ? 16.922 21.672 0.917 1 98.38 273 PHE B C 1
ATOM 4546 O O . PHE B 1 273 ? 18.047 22.016 0.53 1 98.38 273 PHE B O 1
ATOM 4553 N N . ILE B 1 274 ? 16.562 21.688 2.16 1 98.06 274 ILE B N 1
ATOM 4554 C CA . ILE B 1 274 ? 17.5 22.078 3.209 1 98.06 274 ILE B CA 1
ATOM 4555 C C . ILE B 1 274 ? 17.469 21.047 4.332 1 98.06 274 ILE B C 1
ATOM 4557 O O . ILE B 1 274 ? 16.438 20.406 4.57 1 98.06 274 ILE B O 1
ATOM 4561 N N . PRO B 1 275 ? 18.516 20.859 5.098 1 96.62 275 PRO B N 1
ATOM 4562 C CA . PRO B 1 275 ? 18.609 19.812 6.121 1 96.62 275 PRO B CA 1
ATOM 4563 C C . PRO B 1 275 ? 17.594 20 7.25 1 96.62 275 PRO B C 1
ATOM 4565 O O . PRO B 1 275 ? 17.078 19.016 7.793 1 96.62 275 PRO B O 1
ATOM 4568 N N . ASP B 1 276 ? 17.266 21.25 7.574 1 96.69 276 ASP B N 1
ATOM 4569 C CA . ASP B 1 276 ? 16.375 21.516 8.695 1 96.69 276 ASP B CA 1
ATOM 4570 C C . ASP B 1 276 ? 14.906 21.516 8.25 1 96.69 276 ASP B C 1
ATOM 4572 O O . ASP B 1 276 ? 14.102 22.312 8.75 1 96.69 276 ASP B O 1
ATOM 4576 N N . THR B 1 277 ? 14.609 20.656 7.359 1 98.62 277 THR B N 1
ATOM 4577 C CA . THR B 1 277 ? 13.266 20.562 6.789 1 98.62 277 THR B CA 1
ATOM 4578 C C . THR B 1 277 ? 12.328 19.828 7.734 1 98.62 277 THR B C 1
ATOM 4580 O O . THR B 1 277 ? 12.688 18.797 8.305 1 98.62 277 THR B O 1
ATOM 4583 N N . ILE B 1 278 ? 11.148 20.391 7.926 1 98.75 278 ILE B N 1
ATOM 4584 C CA . ILE B 1 278 ? 10.055 19.734 8.633 1 98.75 278 ILE B CA 1
ATOM 4585 C C . ILE B 1 278 ? 9.086 19.125 7.629 1 98.75 278 ILE B C 1
ATOM 4587 O O . ILE B 1 278 ? 8.625 17.984 7.809 1 98.75 278 ILE B O 1
ATOM 4591 N N . ALA B 1 279 ? 8.828 19.844 6.535 1 98.88 279 ALA B N 1
ATOM 4592 C CA . ALA B 1 279 ? 7.883 19.312 5.555 1 98.88 279 ALA B CA 1
ATOM 4593 C C . ALA B 1 279 ? 8.188 19.844 4.156 1 98.88 279 ALA B C 1
ATOM 4595 O O . ALA B 1 279 ? 8.672 20.969 4.004 1 98.88 279 ALA B O 1
ATOM 4596 N N . VAL B 1 280 ? 7.945 19.047 3.18 1 98.88 280 VAL B N 1
ATOM 4597 C CA . VAL B 1 280 ? 7.988 19.422 1.773 1 98.88 280 VAL B CA 1
ATOM 4598 C C . VAL B 1 280 ? 6.621 19.188 1.131 1 98.88 280 VAL B C 1
ATOM 4600 O O . VAL B 1 280 ? 6.082 18.078 1.197 1 98.88 280 VAL B O 1
ATOM 4603 N N . HIS B 1 281 ? 6.086 20.188 0.565 1 98.81 281 HIS B N 1
ATOM 4604 C CA . HIS B 1 281 ? 4.773 20.172 -0.068 1 98.81 281 HIS B CA 1
ATOM 4605 C C . HIS B 1 281 ? 4.895 20.156 -1.588 1 98.81 281 HIS B C 1
ATOM 4607 O O . HIS B 1 281 ? 5.98 20.359 -2.131 1 98.81 281 HIS B O 1
ATOM 4613 N N . GLN B 1 282 ? 3.775 19.891 -2.344 1 98.69 282 GLN B N 1
ATOM 4614 C CA . GLN B 1 282 ? 3.664 19.828 -3.797 1 98.69 282 GLN B CA 1
ATOM 4615 C C . GLN B 1 282 ? 4.371 18.594 -4.355 1 98.69 282 GLN B C 1
ATOM 4617 O O . GLN B 1 282 ? 5.02 18.672 -5.402 1 98.69 282 GLN B O 1
ATOM 4622 N N . LEU B 1 283 ? 4.352 17.531 -3.574 1 98.75 283 LEU B N 1
ATOM 4623 C CA . LEU B 1 283 ? 4.812 16.25 -4.098 1 98.75 283 LEU B CA 1
ATOM 4624 C C . LEU B 1 283 ? 3.707 15.555 -4.879 1 98.75 283 LEU B C 1
ATOM 4626 O O . LEU B 1 283 ? 3.123 14.578 -4.395 1 98.75 283 LEU B O 1
ATOM 4630 N N . LYS B 1 284 ? 3.545 15.93 -6.07 1 97.56 284 LYS B N 1
ATOM 4631 C CA . LYS B 1 284 ? 2.365 15.609 -6.867 1 97.56 284 LYS B CA 1
ATOM 4632 C C . LYS B 1 284 ? 2.527 14.258 -7.566 1 97.56 284 LYS B C 1
ATOM 4634 O O . LYS B 1 284 ? 1.539 13.641 -7.961 1 97.56 284 LYS B O 1
ATOM 4639 N N . ASP B 1 285 ? 3.787 13.828 -7.695 1 97.12 285 ASP B N 1
ATOM 4640 C CA . ASP B 1 285 ? 4.023 12.586 -8.43 1 97.12 285 ASP B CA 1
ATOM 4641 C C . ASP B 1 285 ? 5.172 11.797 -7.805 1 97.12 285 ASP B C 1
ATOM 4643 O O . ASP B 1 285 ? 5.836 12.273 -6.883 1 97.12 285 ASP B O 1
ATOM 4647 N N . ASN B 1 286 ? 5.352 10.641 -8.297 1 96.56 286 ASN B N 1
ATOM 4648 C CA . ASN B 1 286 ? 6.324 9.719 -7.719 1 96.56 286 ASN B CA 1
ATOM 4649 C C . ASN B 1 286 ? 7.75 10.234 -7.887 1 96.56 286 ASN B C 1
ATOM 4651 O O . ASN B 1 286 ? 8.609 9.984 -7.039 1 96.56 286 ASN B O 1
ATOM 4655 N N . ARG B 1 287 ? 7.992 10.93 -8.961 1 97.25 287 ARG B N 1
ATOM 4656 C CA . ARG B 1 287 ? 9.32 11.5 -9.172 1 97.25 287 ARG B CA 1
ATOM 4657 C C . ARG B 1 287 ? 9.68 12.477 -8.062 1 97.25 287 ARG B C 1
ATOM 4659 O O . ARG B 1 287 ? 10.781 12.422 -7.512 1 97.25 287 ARG B O 1
ATOM 4666 N N . ARG B 1 288 ? 8.805 13.359 -7.75 1 98.44 288 ARG B N 1
ATOM 4667 C CA . ARG B 1 288 ? 9.039 14.336 -6.691 1 98.44 288 ARG B CA 1
ATOM 4668 C C . ARG B 1 288 ? 9.18 13.656 -5.336 1 98.44 288 ARG B C 1
ATOM 4670 O O . ARG B 1 288 ? 10.039 14.031 -4.531 1 98.44 288 ARG B O 1
ATOM 4677 N N . TRP B 1 289 ? 8.344 12.664 -5.094 1 98.44 289 TRP B N 1
ATOM 4678 C CA . TRP B 1 289 ? 8.453 11.906 -3.854 1 98.44 289 TRP B CA 1
ATOM 4679 C C . TRP B 1 289 ? 9.805 11.203 -3.762 1 98.44 289 TRP B C 1
ATOM 4681 O O . TRP B 1 289 ? 10.492 11.297 -2.74 1 98.44 289 TRP B O 1
ATOM 4691 N N . ALA B 1 290 ? 10.211 10.523 -4.809 1 97.44 290 ALA B N 1
ATOM 4692 C CA . ALA B 1 290 ? 11.477 9.797 -4.816 1 97.44 290 ALA B CA 1
ATOM 4693 C C . ALA B 1 290 ? 12.656 10.734 -4.586 1 97.44 290 ALA B C 1
ATOM 4695 O O . ALA B 1 290 ? 13.555 10.438 -3.793 1 97.44 290 ALA B O 1
ATOM 4696 N N . ARG B 1 291 ? 12.609 11.891 -5.285 1 97.5 291 ARG B N 1
ATOM 4697 C CA . ARG B 1 291 ? 13.68 12.867 -5.129 1 97.5 291 ARG B CA 1
ATOM 4698 C C . ARG B 1 291 ? 13.758 13.375 -3.695 1 97.5 291 ARG B C 1
ATOM 4700 O O . ARG B 1 291 ? 14.844 13.508 -3.133 1 97.5 291 ARG B O 1
ATOM 4707 N N . THR B 1 292 ? 12.656 13.688 -3.109 1 98.56 292 THR B N 1
ATOM 4708 C CA . THR B 1 292 ? 12.586 14.188 -1.741 1 98.56 292 THR B CA 1
ATOM 4709 C C . THR B 1 292 ? 13.094 13.133 -0.756 1 98.56 292 THR B C 1
ATOM 4711 O O . THR B 1 292 ? 13.938 13.43 0.091 1 98.56 292 THR B O 1
ATOM 4714 N N . LEU B 1 293 ? 12.609 11.922 -0.885 1 97.56 293 LEU B N 1
ATOM 4715 C CA . LEU B 1 293 ? 12.992 10.836 0.015 1 97.56 293 LEU B CA 1
ATOM 4716 C C . LEU B 1 293 ? 14.484 10.523 -0.118 1 97.56 293 LEU B C 1
ATOM 4718 O O . LEU B 1 293 ? 15.148 10.219 0.874 1 97.56 293 LEU B O 1
ATOM 4722 N N . GLN B 1 294 ? 14.945 10.594 -1.315 1 95.06 294 GLN B N 1
ATOM 4723 C CA . GLN B 1 294 ? 16.375 10.391 -1.547 1 95.06 294 GLN B CA 1
ATOM 4724 C C . GLN B 1 294 ? 17.203 11.453 -0.843 1 95.06 294 GLN B C 1
ATOM 4726 O O . GLN B 1 294 ? 18.203 11.141 -0.201 1 95.06 294 GLN B O 1
ATOM 4731 N N . TYR B 1 295 ? 16.781 12.703 -0.97 1 96.94 295 TYR B N 1
ATOM 4732 C CA . TYR B 1 295 ? 17.531 13.789 -0.333 1 96.94 295 TYR B CA 1
ATOM 4733 C C . TYR B 1 295 ? 17.625 13.57 1.174 1 96.94 295 TYR B C 1
ATOM 4735 O O . TYR B 1 295 ? 18.672 13.812 1.777 1 96.94 295 TYR B O 1
ATOM 4743 N N . PHE B 1 296 ? 16.625 13.078 1.784 1 96.56 296 PHE B N 1
ATOM 4744 C CA . PHE B 1 296 ? 16.609 12.953 3.236 1 96.56 296 PHE B CA 1
ATOM 4745 C C . PHE B 1 296 ? 17.016 11.547 3.662 1 96.56 296 PHE B C 1
ATOM 4747 O O . PHE B 1 296 ? 16.75 11.133 4.789 1 96.56 296 PHE B O 1
ATOM 4754 N N . ASN B 1 297 ? 17.5 10.711 2.783 1 91.88 297 ASN B N 1
ATOM 4755 C CA . ASN B 1 297 ? 18.188 9.445 3.021 1 91.88 297 ASN B CA 1
ATOM 4756 C C . ASN B 1 297 ? 17.234 8.398 3.602 1 91.88 297 ASN B C 1
ATOM 4758 O O . ASN B 1 297 ? 17.625 7.621 4.473 1 91.88 297 ASN B O 1
ATOM 4762 N N . PHE B 1 298 ? 16.047 8.469 3.182 1 89.81 298 PHE B N 1
ATOM 4763 C CA . PHE B 1 298 ? 15.062 7.523 3.689 1 89.81 298 PHE B CA 1
ATOM 4764 C C . PHE B 1 298 ? 15.414 6.098 3.279 1 89.81 298 PHE B C 1
ATOM 4766 O O . PHE B 1 298 ? 14.977 5.137 3.914 1 89.81 298 PHE B O 1
ATOM 4773 N N . THR B 1 299 ? 16.156 5.934 2.184 1 82.94 299 THR B N 1
ATOM 4774 C CA . THR B 1 299 ? 16.438 4.582 1.717 1 82.94 299 THR B CA 1
ATOM 4775 C C . THR B 1 299 ? 17.938 4.289 1.775 1 82.94 299 THR B C 1
ATOM 4777 O O . THR B 1 299 ? 18.422 3.336 1.158 1 82.94 299 THR B O 1
ATOM 4780 N N . ALA B 1 300 ? 18.672 5.105 2.434 1 78.69 300 ALA B N 1
ATOM 4781 C CA . ALA B 1 300 ? 20.125 4.969 2.473 1 78.69 300 ALA B CA 1
ATOM 4782 C C . ALA B 1 300 ? 20.531 3.703 3.215 1 78.69 300 ALA B C 1
ATOM 4784 O O . ALA B 1 300 ? 21.609 3.139 2.947 1 78.69 300 ALA B O 1
ATOM 4785 N N . ALA B 1 301 ? 19.719 3.32 4.172 1 69.69 301 ALA B N 1
ATOM 4786 C CA . ALA B 1 301 ? 20.062 2.162 4.988 1 69.69 301 ALA B CA 1
ATOM 4787 C C . ALA B 1 301 ? 19.797 0.859 4.242 1 69.69 301 ALA B C 1
ATOM 4789 O O . ALA B 1 301 ? 20.203 -0.216 4.695 1 69.69 301 ALA B O 1
ATOM 4790 N N . LEU B 1 302 ? 18.969 0.941 3.336 1 66.94 302 LEU B N 1
ATOM 4791 C CA . LEU B 1 302 ? 18.594 -0.306 2.676 1 66.94 302 LEU B CA 1
ATOM 4792 C C . LEU B 1 302 ? 19.781 -0.88 1.896 1 66.94 302 LEU B C 1
ATOM 4794 O O . LEU B 1 302 ? 20.438 -0.161 1.144 1 66.94 302 LEU B O 1
ATOM 4798 N N . LYS B 1 303 ? 20.359 -1.91 2.543 1 55.44 303 LYS B N 1
ATOM 4799 C CA . LYS B 1 303 ? 21.281 -2.736 1.771 1 55.44 303 LYS B CA 1
ATOM 4800 C C . LYS B 1 303 ? 20.625 -3.25 0.494 1 55.44 303 LYS B C 1
ATOM 4802 O O . LYS B 1 303 ? 19.406 -3.377 0.428 1 55.44 303 LYS B O 1
ATOM 4807 N N . PRO B 1 304 ? 21.484 -3.16 -0.542 1 50 304 PRO B N 1
ATOM 4808 C CA . PRO B 1 304 ? 20.891 -3.664 -1.78 1 50 304 PRO B CA 1
ATOM 4809 C C . PRO B 1 304 ? 19.828 -4.738 -1.53 1 50 304 PRO B C 1
ATOM 4811 O O . PRO B 1 304 ? 19.938 -5.504 -0.571 1 50 304 PRO B O 1
ATOM 4814 N N . PHE B 1 305 ? 18.562 -4.41 -1.862 1 49.47 305 PHE B N 1
ATOM 4815 C CA . PHE B 1 305 ? 17.484 -5.391 -1.755 1 49.47 305 PHE B CA 1
ATOM 4816 C C . PHE B 1 305 ? 18.047 -6.793 -1.588 1 49.47 305 PHE B C 1
ATOM 4818 O O . PHE B 1 305 ? 19.234 -7.035 -1.875 1 49.47 305 PHE B O 1
ATOM 4825 N N . TYR B 1 306 ? 17.328 -7.887 -1.178 1 42.72 306 TYR B N 1
ATOM 4826 C CA . TYR B 1 306 ? 17.875 -9.234 -1.098 1 42.72 306 TYR B CA 1
ATOM 4827 C C . TYR B 1 306 ? 19 -9.422 -2.102 1 42.72 306 TYR B C 1
ATOM 4829 O O . TYR B 1 306 ? 18.922 -8.938 -3.232 1 42.72 306 TYR B O 1
ATOM 4837 N N . PRO B 1 307 ? 20.297 -9.547 -1.608 1 38.06 307 PRO B N 1
ATOM 4838 C CA . PRO B 1 307 ? 21.266 -10.062 -2.57 1 38.06 307 PRO B CA 1
ATOM 4839 C C . PRO B 1 307 ? 20.625 -10.898 -3.674 1 38.06 307 PRO B C 1
ATOM 4841 O O . PRO B 1 307 ? 19.656 -11.609 -3.424 1 38.06 307 PRO B O 1
ATOM 4844 N N . VAL B 1 308 ? 20.359 -10.352 -4.902 1 31.56 308 VAL B N 1
ATOM 4845 C CA . VAL B 1 308 ? 20.344 -11.383 -5.926 1 31.56 308 VAL B CA 1
ATOM 4846 C C . VAL B 1 308 ? 21.125 -12.609 -5.445 1 31.56 308 VAL B C 1
ATOM 4848 O O . VAL B 1 308 ? 22.328 -12.531 -5.223 1 31.56 308 VAL B O 1
ATOM 4851 N N . ILE B 1 309 ? 20.844 -13.305 -4.328 1 27.34 309 ILE B N 1
ATOM 4852 C CA . ILE B 1 309 ? 21.609 -14.531 -4.539 1 27.34 309 ILE B CA 1
ATOM 4853 C C . ILE B 1 309 ? 21.375 -15.055 -5.953 1 27.34 309 ILE B C 1
ATOM 4855 O O . ILE B 1 309 ? 20.234 -15.172 -6.395 1 27.34 309 ILE B O 1
#

Organism: Oryza sativa subsp. indica (NCBI:txid39946)

InterPro domains:
  IPR002659 Glycosyl transferase, family 31 [PF01762] (78-193)
  IPR002659 Glycosyl transferase, family 31 [PTHR11214] (52-249)

Nearest PDB structures (foldseek):
  6wmo-assembly1_B  TM=7.635E-01  e=2.684E-12  Homo sapiens
  6wmn-assembly1_A  TM=7.525E-01  e=7.463E-11  Homo sapiens
  8tic-assembly2_B  TM=7.228E-01  e=6.567E-11  Homo sapiens
  7jhi-assembly4_D  TM=6.706E-01  e=2.077E-11  Homo sapiens
  6wmn-assembly2_C  TM=7.030E-01  e=6.567E-11  Homo sapiens